Protein AF-0000000084936102 (afdb_homodimer)

Structure (mmCIF, N/CA/C/O backbone):
data_AF-0000000084936102-model_v1
#
loop_
_entity.id
_entity.type
_entity.pdbx_description
1 polymer 'DUF218 domain-containing protein'
#
loop_
_atom_site.group_PDB
_atom_site.id
_atom_site.type_symbol
_atom_site.label_atom_id
_atom_site.label_alt_id
_atom_site.label_comp_id
_atom_site.label_asym_id
_atom_site.label_entity_id
_atom_site.label_seq_id
_atom_site.pdbx_PDB_ins_code
_atom_site.Cartn_x
_atom_site.Cartn_y
_atom_site.Cartn_z
_atom_site.occupancy
_atom_site.B_iso_or_equiv
_atom_site.auth_seq_id
_atom_site.auth_comp_id
_atom_site.auth_asym_id
_atom_site.auth_atom_id
_atom_site.pdbx_PDB_model_num
ATOM 1 N N . MET A 1 1 ? -25.438 20.172 -8.711 1 45.41 1 MET A N 1
ATOM 2 C CA . MET A 1 1 ? -25.188 20.969 -7.516 1 45.41 1 MET A CA 1
ATOM 3 C C . MET A 1 1 ? -24.734 20.094 -6.355 1 45.41 1 MET A C 1
ATOM 5 O O . MET A 1 1 ? -23.75 20.406 -5.68 1 45.41 1 MET A O 1
ATOM 9 N N . GLY A 1 2 ? -25.312 18.75 -6.242 1 52.53 2 GLY A N 1
ATOM 10 C CA . GLY A 1 2 ? -25.109 17.828 -5.133 1 52.53 2 GLY A CA 1
ATOM 11 C C . GLY A 1 2 ? -23.812 17.062 -5.223 1 52.53 2 GLY A C 1
ATOM 12 O O . GLY A 1 2 ? -23.172 16.797 -4.199 1 52.53 2 GLY A O 1
ATOM 13 N N . PHE A 1 3 ? -23.406 16.969 -6.492 1 56.28 3 PHE A N 1
ATOM 14 C CA . PHE A 1 3 ? -22.203 16.188 -6.719 1 56.28 3 PHE A CA 1
ATOM 15 C C . PHE A 1 3 ? -20.969 16.953 -6.289 1 56.28 3 PHE A C 1
ATOM 17 O O . PHE A 1 3 ? -20.156 16.453 -5.508 1 56.28 3 PHE A O 1
ATOM 24 N N . TRP A 1 4 ? -20.859 18.25 -6.77 1 60.69 4 TRP A N 1
ATOM 25 C CA . TRP A 1 4 ? -19.703 19.094 -6.453 1 60.69 4 TRP A CA 1
ATOM 26 C C . TRP A 1 4 ? -19.672 19.438 -4.969 1 60.69 4 TRP A C 1
ATOM 28 O O . TRP A 1 4 ? -18.594 19.547 -4.371 1 60.69 4 TRP A O 1
ATOM 38 N N . LEU A 1 5 ? -20.844 19.578 -4.398 1 60.78 5 LEU A N 1
ATOM 39 C CA . LEU A 1 5 ? -20.906 19.812 -2.961 1 60.78 5 LEU A CA 1
ATOM 40 C C . LEU A 1 5 ? -20.391 18.609 -2.182 1 60.78 5 LEU A C 1
ATOM 42 O O . LEU A 1 5 ? -19.625 18.766 -1.224 1 60.78 5 LEU A O 1
ATOM 46 N N . LYS A 1 6 ? -20.859 17.578 -2.639 1 60.59 6 LYS A N 1
ATOM 47 C CA . LYS A 1 6 ? -20.375 16.359 -1.986 1 60.59 6 LYS A CA 1
ATOM 48 C C . LYS A 1 6 ? -18.859 16.234 -2.102 1 60.59 6 LYS A C 1
ATOM 50 O O . LYS A 1 6 ? -18.188 15.883 -1.13 1 60.59 6 LYS A O 1
ATOM 55 N N . LYS A 1 7 ? -18.375 16.672 -3.209 1 65.94 7 LYS A N 1
ATOM 56 C CA . LYS A 1 7 ? -16.922 16.578 -3.434 1 65.94 7 LYS A CA 1
ATOM 57 C C . LYS A 1 7 ? -16.172 17.609 -2.611 1 65.94 7 LYS A C 1
ATOM 59 O O . LYS A 1 7 ? -15.102 17.328 -2.076 1 65.94 7 LYS A O 1
ATOM 64 N N . ALA A 1 8 ? -16.781 18.75 -2.535 1 67.12 8 ALA A N 1
ATOM 65 C CA . ALA A 1 8 ? -16.172 19.812 -1.741 1 67.12 8 ALA A CA 1
ATOM 66 C C . ALA A 1 8 ? -16.172 19.469 -0.257 1 67.12 8 ALA A C 1
ATOM 68 O O . ALA A 1 8 ? -15.172 19.672 0.434 1 67.12 8 ALA A O 1
ATOM 69 N N . ILE A 1 9 ? -17.219 18.875 0.206 1 69.44 9 ILE A N 1
ATOM 70 C CA . ILE A 1 9 ? -17.328 18.469 1.604 1 69.44 9 ILE A CA 1
ATOM 71 C C . ILE A 1 9 ? -16.312 17.359 1.896 1 69.44 9 ILE A C 1
ATOM 73 O O . ILE A 1 9 ? -15.633 17.391 2.92 1 69.44 9 ILE A O 1
ATOM 77 N N . THR A 1 10 ? -16.203 16.516 0.96 1 72.19 10 THR A N 1
ATOM 78 C CA . THR A 1 10 ? -15.258 15.414 1.147 1 72.19 10 THR A CA 1
ATOM 79 C C . THR A 1 10 ? -13.828 15.945 1.194 1 72.19 10 THR A C 1
ATOM 81 O O . THR A 1 10 ? -13.031 15.523 2.037 1 72.19 10 THR A O 1
ATOM 84 N N . ALA A 1 11 ? -13.609 16.953 0.364 1 73 11 ALA A N 1
ATOM 85 C CA . ALA A 1 11 ? -12.258 17.516 0.305 1 73 11 ALA A CA 1
ATOM 86 C C . ALA A 1 11 ? -11.914 18.25 1.6 1 73 11 ALA A C 1
ATOM 88 O O . ALA A 1 11 ? -10.766 18.203 2.057 1 73 11 ALA A O 1
ATOM 89 N N . LEU A 1 12 ? -12.953 18.859 2.17 1 75.25 12 LEU A N 1
ATOM 90 C CA . LEU A 1 12 ? -12.719 19.641 3.383 1 75.25 12 LEU A CA 1
ATOM 91 C C . LEU A 1 12 ? -12.578 18.719 4.594 1 75.25 12 LEU A C 1
ATOM 93 O O . LEU A 1 12 ? -11.984 19.094 5.602 1 75.25 12 LEU A O 1
ATOM 97 N N . ILE A 1 13 ? -13.039 17.594 4.375 1 83.44 13 ILE A N 1
ATOM 98 C CA . ILE A 1 13 ? -13.016 16.672 5.508 1 83.44 13 ILE A CA 1
ATOM 99 C C . ILE A 1 13 ? -11.672 15.945 5.559 1 83.44 13 ILE A C 1
ATOM 101 O O . ILE A 1 13 ? -11.305 15.383 6.59 1 83.44 13 ILE A O 1
ATOM 105 N N . LEU A 1 14 ? -10.961 16.203 4.469 1 89.12 14 LEU A N 1
ATOM 106 C CA . LEU A 1 14 ? -9.617 15.625 4.496 1 89.12 14 LEU A CA 1
ATOM 107 C C . LEU A 1 14 ? -8.773 16.266 5.59 1 89.12 14 LEU A C 1
ATOM 109 O O . LEU A 1 14 ? -8.891 17.469 5.852 1 89.12 14 LEU A O 1
ATOM 113 N N . PRO A 1 15 ? -7.887 15.484 6.215 1 94.69 15 PRO A N 1
ATOM 114 C CA . PRO A 1 15 ? -7.164 15.969 7.398 1 94.69 15 PRO A CA 1
ATOM 115 C C . PRO A 1 15 ? -6.301 17.188 7.105 1 94.69 15 PRO A C 1
ATOM 117 O O . PRO A 1 15 ? -6.285 18.141 7.891 1 94.69 15 PRO A O 1
ATOM 120 N N . ILE A 1 16 ? -5.641 17.219 5.984 1 95.38 16 ILE A N 1
ATOM 121 C CA . ILE A 1 16 ? -4.676 18.281 5.715 1 95.38 16 ILE A CA 1
ATOM 122 C C . ILE A 1 16 ? -5.41 19.594 5.445 1 95.38 16 ILE A C 1
ATOM 124 O O . ILE A 1 16 ? -5.172 20.594 6.121 1 95.38 16 ILE A O 1
ATOM 128 N N . PRO A 1 17 ? -6.406 19.594 4.551 1 93.5 17 PRO A N 1
ATOM 129 C CA . PRO A 1 17 ? -7.141 20.844 4.336 1 93.5 17 PRO A CA 1
ATOM 130 C C . PRO A 1 17 ? -7.859 21.328 5.594 1 93.5 17 PRO A C 1
ATOM 132 O O . PRO A 1 17 ? -7.934 22.531 5.84 1 93.5 17 PRO A O 1
ATOM 135 N N . LEU A 1 18 ? -8.398 20.453 6.355 1 94.56 18 LEU A N 1
ATOM 136 C CA . LEU A 1 18 ? -9.086 20.859 7.574 1 94.56 18 LEU A CA 1
ATOM 137 C C . LEU A 1 18 ? -8.125 21.516 8.555 1 94.56 18 LEU A C 1
ATOM 139 O O . LEU A 1 18 ? -8.438 22.562 9.141 1 94.56 18 LEU A O 1
ATOM 143 N N . ALA A 1 19 ? -6.988 20.906 8.766 1 95.69 19 ALA A N 1
ATOM 144 C CA . ALA A 1 19 ? -5.988 21.484 9.656 1 95.69 19 ALA A CA 1
ATOM 145 C C . ALA A 1 19 ? -5.543 22.859 9.164 1 95.69 19 ALA A C 1
ATOM 147 O O . ALA A 1 19 ? -5.41 23.797 9.953 1 95.69 19 ALA A O 1
ATOM 148 N N . CYS A 1 20 ? -5.316 23.016 7.895 1 93.81 20 CYS A N 1
ATOM 149 C CA . CYS A 1 20 ? -4.891 24.281 7.309 1 93.81 20 CYS A CA 1
ATOM 150 C C . CYS A 1 20 ? -5.98 25.328 7.438 1 93.81 20 CYS A C 1
ATOM 152 O O . CYS A 1 20 ? -5.691 26.5 7.676 1 93.81 20 CYS A O 1
ATOM 154 N N . ALA A 1 21 ? -7.227 24.922 7.258 1 93.5 21 ALA A N 1
ATOM 155 C CA . ALA A 1 21 ? -8.352 25.828 7.414 1 93.5 21 ALA A CA 1
ATOM 156 C C . ALA A 1 21 ? -8.43 26.375 8.844 1 93.5 21 ALA A C 1
ATOM 158 O O . ALA A 1 21 ? -8.734 27.547 9.055 1 93.5 21 ALA A O 1
ATOM 159 N N . LEU A 1 22 ? -8.172 25.531 9.812 1 94.31 22 LEU A N 1
ATOM 160 C CA . LEU A 1 22 ? -8.164 25.953 11.203 1 94.31 22 LEU A CA 1
ATOM 161 C C . LEU A 1 22 ? -7.09 27.016 11.445 1 94.31 22 LEU A C 1
ATOM 163 O O . LEU A 1 22 ? -7.34 28.016 12.102 1 94.31 22 LEU A O 1
ATOM 167 N N . ILE A 1 23 ? -5.949 26.781 10.914 1 93.94 23 ILE A N 1
ATOM 168 C CA . ILE A 1 23 ? -4.84 27.719 11.078 1 93.94 23 ILE A CA 1
ATOM 169 C C . ILE A 1 23 ? -5.18 29.047 10.406 1 93.94 23 ILE A C 1
ATOM 171 O O . ILE A 1 23 ? -4.969 30.109 10.992 1 93.94 23 ILE A O 1
ATOM 175 N N . LEU A 1 24 ? -5.746 28.953 9.242 1 93 24 LEU A N 1
ATOM 176 C CA . LEU A 1 24 ? -6.117 30.172 8.523 1 93 24 LEU A CA 1
ATOM 177 C C . LEU A 1 24 ? -7.195 30.938 9.273 1 93 24 LEU A C 1
ATOM 179 O O . LEU A 1 24 ? -7.148 32.156 9.344 1 93 24 LEU A O 1
ATOM 183 N N . ALA A 1 25 ? -8.125 30.219 9.758 1 94.94 25 ALA A N 1
ATOM 184 C CA . ALA A 1 25 ? -9.172 30.859 10.555 1 94.94 25 ALA A CA 1
ATOM 185 C C . ALA A 1 25 ? -8.578 31.562 11.773 1 94.94 25 ALA A C 1
ATOM 187 O O . ALA A 1 25 ? -9 32.656 12.125 1 94.94 25 ALA A O 1
ATOM 188 N N . GLY A 1 26 ? -7.641 30.875 12.398 1 94 26 GLY A N 1
ATOM 189 C CA . GLY A 1 26 ? -6.957 31.5 13.523 1 94 26 GLY A CA 1
ATOM 190 C C . GLY A 1 26 ? -6.227 32.781 13.141 1 94 26 GLY A C 1
ATOM 191 O O . GLY A 1 26 ? -6.285 33.781 13.867 1 94 26 GLY A O 1
ATOM 192 N N . LEU A 1 27 ? -5.648 32.781 12.031 1 92.19 27 LEU A N 1
ATOM 193 C CA . LEU A 1 27 ? -4.93 33.969 11.547 1 92.19 27 LEU A CA 1
ATOM 194 C C . LEU A 1 27 ? -5.891 35.094 11.258 1 92.19 27 LEU A C 1
ATOM 196 O O . LEU A 1 27 ? -5.59 36.25 11.562 1 92.19 27 LEU A O 1
ATOM 200 N N . LEU A 1 28 ? -7 34.75 10.711 1 93.56 28 LEU A N 1
ATOM 201 C CA . LEU A 1 28 ? -7.973 35.781 10.336 1 93.56 28 LEU A CA 1
ATOM 202 C C . LEU A 1 28 ? -8.617 36.406 11.57 1 93.56 28 LEU A C 1
ATOM 204 O O . LEU A 1 28 ? -9 37.562 11.562 1 93.56 28 LEU A O 1
ATOM 208 N N . LEU A 1 29 ? -8.648 35.656 12.617 1 93.75 29 LEU A N 1
ATOM 209 C CA . LEU A 1 29 ? -9.344 36.125 13.812 1 93.75 29 LEU A CA 1
ATOM 210 C C . LEU A 1 29 ? -8.352 36.719 14.82 1 93.75 29 LEU A C 1
ATOM 212 O O . LEU A 1 29 ? -8.742 37.094 15.914 1 93.75 29 LEU A O 1
ATOM 216 N N . ARG A 1 30 ? -7.137 36.75 14.469 1 90 30 ARG A N 1
ATOM 217 C CA . ARG A 1 30 ? -6.078 37.094 15.422 1 90 30 ARG A CA 1
ATOM 218 C C . ARG A 1 30 ? -6.328 38.438 16.062 1 90 30 ARG A C 1
ATOM 220 O O . ARG A 1 30 ? -5.996 38.656 17.234 1 90 30 ARG A O 1
ATOM 227 N N . ARG A 1 31 ? -6.988 39.438 15.352 1 89.5 31 ARG A N 1
ATOM 228 C CA . ARG A 1 31 ? -7.203 40.781 15.867 1 89.5 31 ARG A CA 1
ATOM 229 C C . ARG A 1 31 ? -8.539 40.875 16.594 1 89.5 31 ARG A C 1
ATOM 231 O O . ARG A 1 31 ? -8.648 41.562 17.609 1 89.5 31 ARG A O 1
ATOM 238 N N . ARG A 1 32 ? -9.531 40.188 16.203 1 95.12 32 ARG A N 1
ATOM 239 C CA . ARG A 1 32 ? -10.891 40.312 16.719 1 95.12 32 ARG A CA 1
ATOM 240 C C . ARG A 1 32 ? -11.102 39.438 17.953 1 95.12 32 ARG A C 1
ATOM 242 O O . ARG A 1 32 ? -11.805 39.844 18.891 1 95.12 32 ARG A O 1
ATOM 249 N N . ALA A 1 33 ? -10.445 38.312 17.953 1 94.56 33 ALA A N 1
ATOM 250 C CA . ALA A 1 33 ? -10.641 37.344 19.031 1 94.56 33 ALA A CA 1
ATOM 251 C C . ALA A 1 33 ? -9.352 36.594 19.312 1 94.56 33 ALA A C 1
ATOM 253 O O . ALA A 1 33 ? -9.227 35.406 18.984 1 94.56 33 ALA A O 1
ATOM 254 N N . PRO A 1 34 ? -8.492 37.219 20.062 1 91.12 34 PRO A N 1
ATOM 255 C CA . PRO A 1 34 ? -7.133 36.688 20.219 1 91.12 34 PRO A CA 1
ATOM 256 C C . PRO A 1 34 ? -7.094 35.344 20.906 1 91.12 34 PRO A C 1
ATOM 258 O O . PRO A 1 34 ? -6.266 34.469 20.578 1 91.12 34 PRO A O 1
ATOM 261 N N . LYS A 1 35 ? -7.938 35.094 21.828 1 94.56 35 LYS A N 1
ATOM 262 C CA . LYS A 1 35 ? -7.941 33.812 22.5 1 94.56 35 LYS A CA 1
ATOM 263 C C . LYS A 1 35 ? -8.422 32.688 21.578 1 94.56 35 LYS A C 1
ATOM 265 O O . LYS A 1 35 ? -7.82 31.625 21.547 1 94.56 35 LYS A O 1
ATOM 270 N N . LEU A 1 36 ? -9.453 32.969 20.859 1 93.81 36 LEU A N 1
ATOM 271 C CA . LEU A 1 36 ? -9.953 31.984 19.891 1 93.81 36 LEU A CA 1
ATOM 272 C C . LEU A 1 36 ? -8.945 31.766 18.766 1 93.81 36 LEU A C 1
ATOM 274 O O . LEU A 1 36 ? -8.773 30.641 18.297 1 93.81 36 LEU A O 1
ATOM 278 N N . ALA A 1 37 ? -8.344 32.781 18.391 1 93.38 37 ALA A N 1
ATOM 279 C CA . ALA A 1 37 ? -7.332 32.719 17.344 1 93.38 37 ALA A CA 1
ATOM 280 C C . ALA A 1 37 ? -6.207 31.75 17.719 1 93.38 37 ALA A C 1
ATOM 282 O O . ALA A 1 37 ? -5.812 30.891 16.922 1 93.38 37 ALA A O 1
ATOM 283 N N . LEU A 1 38 ? -5.746 31.922 18.875 1 92.69 38 LEU A N 1
ATOM 284 C CA . LEU A 1 38 ? -4.668 31.062 19.359 1 92.69 38 LEU A CA 1
ATOM 285 C C . LEU A 1 38 ? -5.129 29.609 19.438 1 92.69 38 LEU A C 1
ATOM 287 O O . LEU A 1 38 ? -4.379 28.703 19.078 1 92.69 38 LEU A O 1
ATOM 291 N N . THR A 1 39 ? -6.309 29.453 19.891 1 94.44 39 THR A N 1
ATOM 292 C CA . THR A 1 39 ? -6.859 28.094 19.984 1 94.44 39 THR A CA 1
ATOM 293 C C . THR A 1 39 ? -6.926 27.438 18.609 1 94.44 39 THR A C 1
ATOM 295 O O . THR A 1 39 ? -6.543 26.281 18.453 1 94.44 39 THR A O 1
ATOM 298 N N . LEU A 1 40 ? -7.336 28.141 17.688 1 95.06 40 LEU A N 1
ATOM 299 C CA . LEU A 1 40 ? -7.449 27.625 16.328 1 95.06 40 LEU A CA 1
ATOM 300 C C . LEU A 1 40 ? -6.074 27.375 15.719 1 95.06 40 LEU A C 1
ATOM 302 O O . LEU A 1 40 ? -5.855 26.359 15.055 1 95.06 40 LEU A O 1
ATOM 306 N N . LEU A 1 41 ? -5.168 28.25 15.969 1 93.88 41 LEU A N 1
ATOM 307 C CA . LEU A 1 41 ? -3.809 28.141 15.445 1 93.88 41 LEU A CA 1
ATOM 308 C C . LEU A 1 41 ? -3.121 26.891 16 1 93.88 41 LEU A C 1
ATOM 310 O O . LEU A 1 41 ? -2.314 26.266 15.312 1 93.88 41 LEU A O 1
ATOM 314 N N . LEU A 1 42 ? -3.477 26.547 17.188 1 95.56 42 LEU A N 1
ATOM 315 C CA . LEU A 1 42 ? -2.865 25.375 17.812 1 95.56 42 LEU A CA 1
ATOM 316 C C . LEU A 1 42 ? -3.648 24.109 17.5 1 95.56 42 LEU A C 1
ATOM 318 O O . LEU A 1 42 ? -3.084 23.016 17.469 1 95.56 42 LEU A O 1
ATOM 322 N N . ALA A 1 43 ? -4.926 24.281 17.188 1 96.19 43 ALA A N 1
ATOM 323 C CA . ALA A 1 43 ? -5.789 23.125 16.922 1 96.19 43 ALA A CA 1
ATOM 324 C C . ALA A 1 43 ? -5.359 22.406 15.648 1 96.19 43 ALA A C 1
ATOM 326 O O . ALA A 1 43 ? -5.418 21.172 15.586 1 96.19 43 ALA A O 1
ATOM 327 N N . GLY A 1 44 ? -4.973 23.125 14.625 1 95 44 GLY A N 1
ATOM 328 C CA . GLY A 1 44 ? -4.531 22.516 13.383 1 95 44 GLY A CA 1
ATOM 329 C C . GLY A 1 44 ? -3.359 21.578 13.555 1 95 44 GLY A C 1
ATOM 330 O O . GLY A 1 44 ? -3.475 20.375 13.273 1 95 44 GLY A O 1
ATOM 331 N N . PRO A 1 45 ? -2.275 22.094 14.141 1 95.56 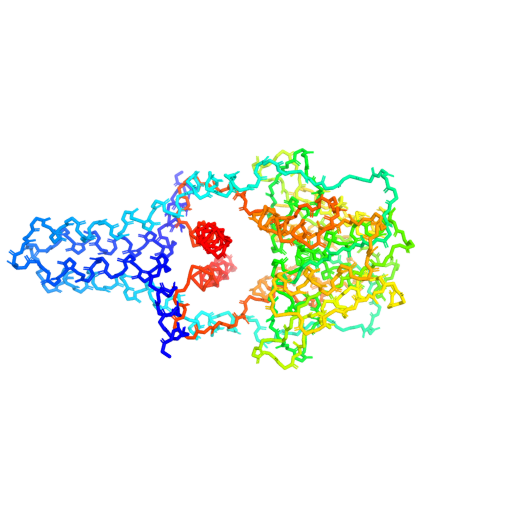45 PRO A N 1
ATOM 332 C CA . PRO A 1 45 ? -1.103 21.25 14.383 1 95.56 45 PRO A CA 1
ATOM 333 C C . PRO A 1 45 ? -1.394 20.094 15.328 1 95.56 45 PRO A C 1
ATOM 335 O O . PRO A 1 45 ? -0.923 18.984 15.109 1 95.56 45 PRO A O 1
ATOM 338 N N . VAL A 1 46 ? -2.125 20.359 16.328 1 96.69 46 VAL A N 1
ATOM 339 C CA . VAL A 1 46 ? -2.434 19.312 17.297 1 96.69 46 VAL A CA 1
ATOM 340 C C . VAL A 1 46 ? -3.266 18.219 16.641 1 96.69 46 VAL A C 1
ATOM 342 O O . VAL A 1 46 ? -3.049 17.031 16.891 1 96.69 46 VAL A O 1
ATOM 345 N N . TYR A 1 47 ? -4.211 18.656 15.797 1 96.88 47 TYR A N 1
ATOM 346 C CA . TYR A 1 47 ? -5.059 17.734 15.047 1 96.88 47 TYR A CA 1
ATOM 347 C C . TYR A 1 47 ? -4.219 16.844 14.141 1 96.88 47 TYR A C 1
ATOM 349 O O . TYR A 1 47 ? -4.383 15.625 14.133 1 96.88 47 TYR A O 1
ATOM 357 N N . LEU A 1 48 ? -3.258 17.375 13.438 1 96.75 48 LEU A N 1
ATOM 358 C CA . LEU A 1 48 ? -2.396 16.625 12.523 1 96.75 48 LEU A CA 1
ATOM 359 C C . LEU A 1 48 ? -1.479 15.68 13.297 1 96.75 48 LEU A C 1
ATOM 361 O O . LEU A 1 48 ? -1.294 14.531 12.898 1 96.75 48 LEU A O 1
ATOM 365 N N . LEU A 1 49 ? -0.938 16.188 14.383 1 96.44 49 LEU A N 1
ATOM 366 C CA . LEU A 1 49 ? -0.04 15.367 15.195 1 96.44 49 LEU A CA 1
ATOM 367 C C . LEU A 1 49 ? -0.788 14.195 15.812 1 96.44 49 LEU A C 1
ATOM 369 O O . LEU A 1 49 ? -0.266 13.078 15.867 1 96.44 49 LEU A O 1
ATOM 373 N N . ALA A 1 50 ? -2.014 14.453 16.234 1 97.25 50 ALA A N 1
ATOM 374 C CA . ALA A 1 50 ? -2.814 13.383 16.828 1 97.25 50 ALA A CA 1
ATOM 375 C C . ALA A 1 50 ? -3.115 12.289 15.805 1 97.25 50 ALA A C 1
ATOM 377 O O . ALA A 1 50 ? -2.957 11.102 16.094 1 97.25 50 ALA A O 1
ATOM 378 N N . LEU A 1 51 ? -3.457 12.656 14.609 1 97.75 51 LEU A N 1
ATOM 379 C CA . LEU A 1 51 ? -3.844 11.695 13.578 1 97.75 51 LEU A CA 1
ATOM 380 C C . LEU A 1 51 ? -2.617 11.016 12.984 1 97.75 51 LEU A C 1
ATOM 382 O O . LEU A 1 51 ? -2.734 9.969 12.344 1 97.75 51 LEU A O 1
ATOM 386 N N . SER A 1 52 ? -1.479 11.625 13.172 1 97.19 52 SER A N 1
ATOM 387 C CA . SER A 1 52 ? -0.254 11.023 12.656 1 97.19 52 SER A CA 1
ATOM 388 C C . SER A 1 52 ? 0.499 10.273 13.742 1 97.19 52 SER A C 1
ATOM 390 O O . SER A 1 52 ? 1.554 9.688 13.484 1 97.19 52 SER A O 1
ATOM 392 N N . PHE A 1 53 ? -0.064 10.344 14.953 1 96.88 53 PHE A N 1
ATOM 393 C CA . PHE A 1 53 ? 0.505 9.617 16.094 1 96.88 53 PHE A CA 1
ATOM 394 C C . PHE A 1 53 ? 0.214 8.125 15.977 1 96.88 53 PHE A C 1
ATOM 396 O O . PHE A 1 53 ? -0.948 7.719 15.93 1 96.88 53 PHE A O 1
ATOM 403 N N . SER A 1 54 ? 1.271 7.293 15.93 1 96.19 54 SER A N 1
ATOM 404 C CA . SER A 1 54 ? 1.149 5.875 15.602 1 96.19 54 SER A CA 1
ATOM 405 C C . SER A 1 54 ? 0.16 5.172 16.516 1 96.19 54 SER A C 1
ATOM 407 O O . SER A 1 54 ? -0.698 4.418 16.062 1 96.19 54 SER A O 1
ATOM 409 N N . PRO A 1 55 ? 0.185 5.367 17.859 1 97.06 55 PRO A N 1
ATOM 410 C CA . PRO A 1 55 ? -0.782 4.68 18.719 1 97.06 55 PRO A CA 1
ATOM 411 C C . PRO A 1 55 ? -2.229 5.051 18.391 1 97.06 55 PRO A C 1
ATOM 413 O O . PRO A 1 55 ? -3.113 4.195 18.438 1 97.06 55 PRO A O 1
ATOM 416 N N . ILE A 1 56 ? -2.438 6.266 18 1 98 56 ILE A N 1
ATOM 417 C CA . ILE A 1 56 ? -3.795 6.703 17.688 1 98 56 ILE A CA 1
ATOM 418 C C . ILE A 1 56 ? -4.227 6.121 16.344 1 98 56 ILE A C 1
A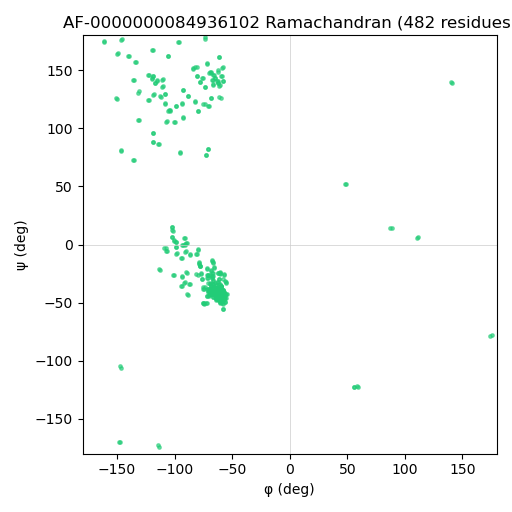TOM 420 O O . ILE A 1 56 ? -5.309 5.543 16.234 1 98 56 ILE A O 1
ATOM 424 N N . SER A 1 57 ? -3.381 6.312 15.336 1 98 57 SER A N 1
ATOM 425 C CA . SER A 1 57 ? -3.723 5.801 14.016 1 98 57 SER A CA 1
ATOM 426 C C . SER A 1 57 ? -3.945 4.293 14.047 1 98 57 SER A C 1
ATOM 428 O O . SER A 1 57 ? -4.863 3.781 13.398 1 98 57 SER A O 1
ATOM 430 N N . THR A 1 58 ? -3.135 3.551 14.812 1 97.38 58 THR A N 1
ATOM 431 C CA . THR A 1 58 ? -3.27 2.105 14.938 1 97.38 58 THR A CA 1
ATOM 432 C C . THR A 1 58 ? -4.562 1.743 15.664 1 97.38 58 THR A C 1
ATOM 434 O O . THR A 1 58 ? -5.262 0.805 15.266 1 97.38 58 THR A O 1
ATOM 437 N N . ALA A 1 59 ? -4.867 2.455 16.672 1 98.06 59 ALA A N 1
ATOM 438 C CA . ALA A 1 59 ? -6.109 2.219 17.406 1 98.06 59 ALA A CA 1
ATOM 439 C C . ALA A 1 59 ? -7.324 2.479 16.516 1 98.06 59 ALA A C 1
ATOM 441 O O . ALA A 1 59 ? -8.297 1.723 16.562 1 98.06 59 ALA A O 1
ATOM 442 N N . LEU A 1 60 ? -7.266 3.537 15.789 1 98.25 60 LEU A N 1
ATOM 443 C CA . LEU A 1 60 ? -8.344 3.838 14.852 1 98.25 60 LEU A CA 1
ATOM 444 C C . LEU A 1 60 ? -8.523 2.701 13.852 1 98.25 60 LEU A C 1
ATOM 446 O O . LEU A 1 60 ? -9.641 2.23 13.641 1 98.25 60 LEU A O 1
ATOM 450 N N . ALA A 1 61 ? -7.484 2.246 13.258 1 98.31 61 ALA A N 1
ATOM 451 C CA . ALA A 1 61 ? -7.551 1.161 12.289 1 98.31 61 ALA A CA 1
ATOM 452 C C . ALA A 1 61 ? -8.086 -0.117 12.922 1 98.31 61 ALA A C 1
ATOM 454 O O . ALA A 1 61 ? -8.938 -0.799 12.344 1 98.31 61 ALA A O 1
ATOM 455 N N . ASN A 1 62 ? -7.664 -0.386 14.125 1 97.69 62 ASN A N 1
ATOM 456 C CA . ASN A 1 62 ? -8.07 -1.601 14.82 1 97.69 62 ASN A CA 1
ATOM 457 C C . ASN A 1 62 ? -9.555 -1.574 15.164 1 97.69 62 ASN A C 1
ATOM 459 O O . ASN A 1 62 ? -10.188 -2.625 15.289 1 97.69 62 ASN A O 1
ATOM 463 N N . SER A 1 63 ? -10.07 -0.403 15.32 1 98.31 63 SER A N 1
ATOM 464 C CA . SER A 1 63 ? -11.492 -0.296 15.602 1 98.31 63 SER A CA 1
ATOM 465 C C . SER A 1 63 ? -12.328 -0.887 14.477 1 98.31 63 SER A C 1
ATOM 467 O O . SER A 1 63 ? -13.469 -1.309 14.695 1 98.31 63 SER A O 1
ATOM 469 N N . LEU A 1 64 ? -11.797 -0.953 13.297 1 98 64 LEU A N 1
ATOM 470 C CA . LEU A 1 64 ? -12.5 -1.511 12.148 1 98 64 LEU A CA 1
ATOM 471 C C . LEU A 1 64 ? -12.031 -2.936 11.859 1 98 64 LEU A C 1
ATOM 473 O O . LEU A 1 64 ? -12.797 -3.748 11.328 1 98 64 LEU A O 1
ATOM 477 N N . GLU A 1 65 ? -10.789 -3.258 12.258 1 97.56 65 GLU A N 1
ATOM 478 C CA . GLU A 1 65 ? -10.164 -4.43 11.648 1 97.56 65 GLU A CA 1
ATOM 479 C C . GLU A 1 65 ? -9.961 -5.539 12.68 1 97.56 65 GLU A C 1
ATOM 481 O O . GLU A 1 65 ? -9.781 -6.703 12.312 1 97.56 65 GLU A O 1
ATOM 486 N N . SER A 1 66 ? -9.938 -5.242 13.961 1 95.38 66 SER A N 1
ATOM 487 C CA . SER A 1 66 ? -9.453 -6.164 14.984 1 95.38 66 SER A CA 1
ATOM 488 C C . SER A 1 66 ? -10.359 -7.387 15.094 1 95.38 66 SER A C 1
ATOM 490 O O . SER A 1 66 ? -9.938 -8.438 15.594 1 95.38 66 SER A O 1
ATOM 492 N N . HIS A 1 67 ? -11.531 -7.297 14.633 1 94.62 67 HIS A N 1
ATOM 493 C CA . HIS A 1 67 ? -12.469 -8.414 14.781 1 94.62 67 HIS A CA 1
ATOM 494 C C . HIS A 1 67 ? -12.375 -9.359 13.586 1 94.62 67 HIS A C 1
ATOM 496 O O . HIS A 1 67 ? -13.086 -10.367 13.539 1 94.62 67 HIS A O 1
ATOM 502 N N . TYR A 1 68 ? -11.516 -9.109 12.656 1 96.44 68 TYR A N 1
ATOM 503 C CA . TYR A 1 68 ? -11.336 -9.969 11.492 1 96.44 68 TYR A CA 1
ATOM 504 C C . TYR A 1 68 ? -9.984 -10.68 11.547 1 96.44 68 TYR A C 1
ATOM 506 O O . TYR A 1 68 ? -8.992 -10.109 11.992 1 96.44 68 TYR A O 1
ATOM 514 N N . THR A 1 69 ? -10.008 -11.859 11.148 1 93.62 69 THR A N 1
ATOM 515 C CA . THR A 1 69 ? -8.812 -12.664 10.898 1 93.62 69 THR A CA 1
ATOM 516 C C . THR A 1 69 ? -8.75 -13.086 9.43 1 93.62 69 THR A C 1
ATOM 518 O O . THR A 1 69 ? -9.695 -12.867 8.672 1 93.62 69 THR A O 1
ATOM 521 N N . SER A 1 70 ? -7.566 -13.594 9.07 1 94.19 70 SER A N 1
ATOM 522 C CA . SER A 1 70 ? -7.453 -14.094 7.707 1 94.19 70 SER A CA 1
ATOM 523 C C . SER A 1 70 ? -8.297 -15.352 7.508 1 94.19 70 SER A C 1
ATOM 525 O O . SER A 1 70 ? -8.461 -16.141 8.43 1 94.19 70 SER A O 1
ATOM 527 N N . TRP A 1 71 ? -8.773 -15.477 6.312 1 96.44 71 TRP A N 1
ATOM 528 C CA . TRP A 1 71 ? -9.523 -16.656 5.902 1 96.44 71 TRP A CA 1
ATOM 529 C C . TRP A 1 71 ? -8.664 -17.922 6.004 1 96.44 71 TRP A C 1
ATOM 531 O O . TRP A 1 71 ? -7.477 -17.891 5.656 1 96.44 71 TRP A O 1
ATOM 541 N N . GLN A 1 72 ? -9.242 -18.984 6.523 1 94.5 72 GLN A N 1
ATOM 542 C CA . GLN A 1 72 ? -8.562 -20.266 6.598 1 94.5 72 GLN A CA 1
ATOM 543 C C . GLN A 1 72 ? -9.266 -21.312 5.73 1 94.5 72 GLN A C 1
ATOM 545 O O . GLN A 1 72 ? -10.5 -21.328 5.648 1 94.5 72 GLN A O 1
ATOM 550 N N . PRO A 1 73 ? -8.406 -22.141 5.086 1 92.44 73 PRO A N 1
ATOM 551 C CA . PRO A 1 73 ? -9.016 -23.203 4.277 1 92.44 73 PRO A CA 1
ATOM 552 C C . PRO A 1 73 ? -9.852 -24.172 5.109 1 92.44 73 PRO A C 1
ATOM 554 O O . PRO A 1 73 ? -9.531 -24.438 6.273 1 92.44 73 PRO A O 1
ATOM 557 N N . GLY A 1 74 ? -10.891 -24.75 4.512 1 88.62 74 GLY A N 1
ATOM 558 C CA . GLY A 1 74 ? -11.773 -25.688 5.172 1 88.62 74 GLY A CA 1
ATOM 559 C C . GLY A 1 74 ? -12.961 -26.094 4.316 1 88.62 74 GLY A C 1
ATOM 560 O O . GLY A 1 74 ? -12.852 -26.984 3.475 1 88.62 74 GLY A O 1
ATOM 561 N N . ALA A 1 75 ? -13.93 -25.219 4.266 1 87.31 75 ALA A N 1
ATOM 562 C CA . ALA A 1 75 ? -15.148 -25.5 3.51 1 87.31 75 ALA A CA 1
ATOM 563 C C . ALA A 1 75 ? -14.945 -25.234 2.023 1 87.31 75 ALA A C 1
ATOM 565 O O . ALA A 1 75 ? -14.102 -24.422 1.646 1 87.31 75 ALA A O 1
ATOM 566 N N . GLU A 1 76 ? -15.727 -25.953 1.268 1 93.06 76 GLU A N 1
ATOM 567 C CA . GLU A 1 76 ? -15.672 -25.75 -0.176 1 93.06 76 GLU A CA 1
ATOM 568 C C . GLU A 1 76 ? -16.109 -24.344 -0.546 1 93.06 76 GLU A C 1
ATOM 570 O O . GLU A 1 76 ? -17.031 -23.797 0.049 1 93.06 76 GLU A O 1
ATOM 575 N N . VAL A 1 77 ? -15.414 -23.781 -1.508 1 97.88 77 VAL A N 1
ATOM 576 C CA . VAL A 1 77 ? -15.711 -22.453 -2.033 1 97.88 77 VAL A CA 1
ATOM 577 C C . VAL A 1 77 ? -15.961 -22.531 -3.537 1 97.88 77 VAL A C 1
ATOM 579 O O . VAL A 1 77 ? -15.148 -23.094 -4.277 1 97.88 77 VAL A O 1
ATOM 582 N N . ALA A 1 78 ? -17.094 -22.062 -3.932 1 98.56 78 ALA A N 1
ATOM 583 C CA . ALA A 1 78 ? -17.438 -22.078 -5.352 1 98.56 78 ALA A CA 1
ATOM 584 C C . ALA A 1 78 ? -17.047 -20.75 -6.016 1 98.56 78 ALA A C 1
ATOM 586 O O . ALA A 1 78 ? -16.672 -20.734 -7.188 1 98.56 78 ALA A O 1
ATOM 587 N N . TYR A 1 79 ? -17.188 -19.656 -5.262 1 98.81 79 TYR A N 1
ATOM 588 C CA . TYR A 1 79 ? -16.891 -18.328 -5.777 1 98.81 79 TYR A CA 1
ATOM 589 C C . TYR A 1 79 ? -16.016 -17.547 -4.812 1 98.81 79 TYR A C 1
ATOM 591 O O . TYR A 1 79 ? -16.25 -17.562 -3.6 1 98.81 79 TYR A O 1
ATOM 599 N N . VAL A 1 80 ? -14.977 -16.984 -5.32 1 98.88 80 VAL A N 1
ATOM 600 C CA . VAL A 1 80 ? -14.141 -16.031 -4.594 1 98.88 80 VAL A CA 1
ATOM 601 C C . VAL A 1 80 ? -14.383 -14.617 -5.125 1 98.88 80 VAL A C 1
ATOM 603 O O . VAL A 1 80 ? -13.93 -14.273 -6.219 1 98.88 80 VAL A O 1
ATOM 606 N N . LEU A 1 81 ? -15.086 -13.812 -4.359 1 98.88 81 LEU A N 1
ATOM 607 C CA . LEU A 1 81 ? -15.477 -12.469 -4.754 1 98.88 81 LEU A CA 1
ATOM 608 C C . LEU A 1 81 ? -14.445 -11.445 -4.281 1 98.88 81 LEU A C 1
ATOM 610 O O . LEU A 1 81 ? -14.336 -11.172 -3.082 1 98.88 81 LEU A O 1
ATOM 614 N N . VAL A 1 82 ? -13.711 -10.875 -5.195 1 98.88 82 VAL A N 1
ATOM 615 C CA . VAL A 1 82 ? -12.688 -9.891 -4.855 1 98.88 82 VAL A CA 1
ATOM 616 C C . VAL A 1 82 ? -13.18 -8.492 -5.227 1 98.88 82 VAL A C 1
ATOM 618 O O . VAL A 1 82 ? -13.367 -8.188 -6.406 1 98.88 82 VAL A O 1
ATOM 621 N N . LEU A 1 83 ? -13.359 -7.695 -4.219 1 98.19 83 LEU A N 1
ATOM 622 C CA . LEU A 1 83 ? -13.812 -6.332 -4.473 1 98.19 83 LEU A CA 1
ATOM 623 C C . LEU A 1 83 ? -12.68 -5.469 -5.008 1 98.19 83 LEU A C 1
ATOM 625 O O . LEU A 1 83 ? -11.531 -5.613 -4.582 1 98.19 83 LEU A O 1
ATOM 629 N N . GLY A 1 84 ? -13.031 -4.59 -5.906 1 94.56 84 GLY A N 1
ATOM 630 C CA . GLY A 1 84 ? -12.047 -3.691 -6.5 1 94.56 84 GLY A CA 1
ATOM 631 C C . GLY A 1 84 ? -11.602 -2.588 -5.562 1 94.56 84 GLY A C 1
ATOM 632 O O . GLY A 1 84 ? -12.039 -2.529 -4.41 1 94.56 84 GLY A O 1
ATOM 633 N N . SER A 1 85 ? -10.734 -1.8 -5.996 1 93.94 85 SER A N 1
ATOM 634 C CA . SER A 1 85 ? -10.25 -0.589 -5.34 1 93.94 85 SER A CA 1
ATOM 635 C C . SER A 1 85 ? -9.875 0.478 -6.363 1 93.94 85 SER A C 1
ATOM 637 O O . SER A 1 85 ? -10.734 0.973 -7.098 1 93.94 85 SER A O 1
ATOM 639 N N . SER A 1 86 ? -8.586 0.719 -6.621 1 93.62 86 SER A N 1
ATOM 640 C CA . SER A 1 86 ? -8.148 1.691 -7.617 1 93.62 86 SER A CA 1
ATOM 641 C C . SER A 1 86 ? -6.938 1.185 -8.391 1 93.62 86 SER A C 1
ATOM 643 O O . SER A 1 86 ? -6.32 0.191 -8.008 1 93.62 86 SER A O 1
ATOM 645 N N . HIS A 1 87 ? -6.73 1.793 -9.484 1 96 87 HIS A N 1
ATOM 646 C CA . HIS A 1 87 ? -5.57 1.519 -10.328 1 96 87 HIS A CA 1
ATOM 647 C C . HIS A 1 87 ? -5.145 2.762 -11.102 1 96 87 HIS A C 1
ATOM 649 O O . HIS A 1 87 ? -5.84 3.779 -11.078 1 96 87 HIS A O 1
ATOM 655 N N . SER A 1 88 ? -3.969 2.693 -11.609 1 94.88 88 SER A N 1
ATOM 656 C CA . SER A 1 88 ? -3.453 3.703 -12.531 1 94.88 88 SER A CA 1
ATOM 657 C C . SER A 1 88 ? -2.848 3.059 -13.773 1 94.88 88 SER A C 1
ATOM 659 O O . SER A 1 88 ? -1.72 2.562 -13.734 1 94.88 88 SER A O 1
ATOM 661 N N . SER A 1 89 ? -3.562 3.188 -14.867 1 94.88 89 SER A N 1
ATOM 662 C CA . SER A 1 89 ? -3.119 2.535 -16.094 1 94.88 89 SER A CA 1
ATOM 663 C C . SER A 1 89 ? -1.817 3.146 -16.609 1 94.88 89 SER A C 1
ATOM 665 O O . SER A 1 89 ? -1.63 4.363 -16.547 1 94.88 89 SER A O 1
ATOM 667 N N . HIS A 1 90 ? -0.945 2.299 -17.031 1 94.38 90 HIS A N 1
ATOM 668 C CA . HIS A 1 90 ? 0.34 2.674 -17.609 1 94.38 90 HIS A CA 1
ATOM 669 C C . HIS A 1 90 ? 0.807 1.643 -18.641 1 94.38 90 HIS A C 1
ATOM 671 O O . HIS A 1 90 ? 0.942 0.46 -18.312 1 94.38 90 HIS A O 1
ATOM 677 N N . PRO A 1 91 ? 1.112 2.057 -19.859 1 91.81 91 PRO A N 1
ATOM 678 C CA . PRO A 1 91 ? 1.374 1.105 -20.938 1 91.81 91 PRO A CA 1
ATOM 679 C C . PRO A 1 91 ? 2.648 0.294 -20.719 1 91.81 91 PRO A C 1
ATOM 681 O O . PRO A 1 91 ? 2.77 -0.822 -21.219 1 91.81 91 PRO A O 1
ATOM 684 N N . ASP A 1 92 ? 3.59 0.785 -19.969 1 93.94 92 ASP A N 1
ATOM 685 C CA . ASP A 1 92 ? 4.887 0.126 -19.844 1 93.94 92 ASP A CA 1
ATOM 686 C C . ASP A 1 92 ? 4.988 -0.639 -18.531 1 93.94 92 ASP A C 1
ATOM 688 O O . ASP A 1 92 ? 6.078 -1.062 -18.141 1 93.94 92 ASP A O 1
ATOM 692 N N . ARG A 1 93 ? 3.848 -0.856 -17.875 1 96.44 93 ARG A N 1
ATOM 693 C CA . ARG A 1 93 ? 3.877 -1.524 -16.578 1 96.44 93 ARG A CA 1
ATOM 694 C C . ARG A 1 93 ? 3.068 -2.816 -16.609 1 96.44 93 ARG A C 1
ATOM 696 O O . ARG A 1 93 ? 2.039 -2.895 -17.281 1 96.44 93 ARG A O 1
ATOM 703 N N . ALA A 1 94 ? 3.547 -3.809 -15.914 1 97.31 94 ALA A N 1
ATOM 704 C CA . ALA A 1 94 ? 2.771 -5.031 -15.719 1 97.31 94 ALA A CA 1
ATOM 705 C C . ALA A 1 94 ? 1.44 -4.73 -15.039 1 97.31 94 ALA A C 1
ATOM 707 O O . ALA A 1 94 ? 1.306 -3.723 -14.344 1 97.31 94 ALA A O 1
ATOM 708 N N . ALA A 1 95 ? 0.449 -5.527 -15.281 1 97.62 95 ALA A N 1
ATOM 709 C CA . ALA A 1 95 ? -0.878 -5.316 -14.711 1 97.62 95 ALA A CA 1
ATOM 710 C C . ALA A 1 95 ? -0.81 -5.211 -13.188 1 97.62 95 ALA A C 1
ATOM 712 O O . ALA A 1 95 ? -1.448 -4.344 -12.594 1 97.62 95 ALA A O 1
ATOM 713 N N . THR A 1 96 ? -0.028 -6.07 -12.586 1 97.06 96 THR A N 1
ATOM 714 C CA . THR A 1 96 ? 0.124 -6.062 -11.141 1 97.06 96 THR A CA 1
ATOM 715 C C . THR A 1 96 ? 0.663 -4.719 -10.656 1 97.06 96 THR A C 1
ATOM 717 O O . THR A 1 96 ? 0.261 -4.227 -9.594 1 97.06 96 THR A O 1
ATOM 720 N N . ALA A 1 97 ? 1.528 -4.113 -11.438 1 97.38 97 ALA A N 1
ATOM 721 C CA . ALA A 1 97 ? 2.182 -2.863 -11.047 1 97.38 97 ALA A CA 1
ATOM 722 C C . ALA A 1 97 ? 1.271 -1.667 -11.305 1 97.38 97 ALA A C 1
ATOM 724 O O . ALA A 1 97 ? 1.591 -0.541 -10.914 1 97.38 97 ALA A O 1
ATOM 725 N N . GLN A 1 98 ? 0.162 -1.925 -11.969 1 97.44 98 GLN A N 1
ATOM 726 C CA . GLN A 1 98 ? -0.793 -0.857 -12.242 1 97.44 98 GLN A CA 1
ATOM 727 C C . GLN A 1 98 ? -1.879 -0.797 -11.172 1 97.44 98 GLN A C 1
ATOM 729 O O . GLN A 1 98 ? -2.645 0.167 -11.109 1 97.44 98 GLN A O 1
ATOM 734 N N . LEU A 1 99 ? -1.953 -1.81 -10.328 1 97.62 99 LEU A N 1
ATOM 735 C CA . LEU A 1 99 ? -2.934 -1.857 -9.25 1 97.62 99 LEU A CA 1
ATOM 736 C C . LEU A 1 99 ? -2.471 -1.025 -8.055 1 97.62 99 LEU A C 1
ATOM 738 O O . LEU A 1 99 ? -1.274 -0.959 -7.77 1 97.62 99 LEU A O 1
ATOM 742 N N . SER A 1 100 ? -3.445 -0.399 -7.391 1 96.94 100 SER A N 1
ATOM 743 C CA . SER A 1 100 ? -3.121 0.19 -6.094 1 96.94 100 SER A CA 1
ATOM 744 C C . SER A 1 100 ? -2.656 -0.872 -5.105 1 96.94 100 SER A C 1
ATOM 746 O O . SER A 1 100 ? -2.904 -2.062 -5.301 1 96.94 100 SER A O 1
ATOM 748 N N . ALA A 1 101 ? -2.012 -0.443 -4.094 1 97.19 101 ALA A N 1
ATOM 749 C CA . ALA A 1 101 ? -1.583 -1.353 -3.035 1 97.19 101 ALA A CA 1
ATOM 750 C C . ALA A 1 101 ? -2.773 -2.104 -2.443 1 97.19 101 ALA A C 1
ATOM 752 O O . ALA A 1 101 ? -2.674 -3.295 -2.141 1 97.19 101 ALA A O 1
ATOM 753 N N . THR A 1 102 ? -3.859 -1.373 -2.268 1 97.62 102 THR A N 1
ATOM 754 C CA . THR A 1 102 ? -5.082 -1.974 -1.742 1 97.62 102 THR A CA 1
ATOM 755 C C . THR A 1 102 ? -5.605 -3.049 -2.689 1 97.62 102 THR A C 1
ATOM 757 O O . THR A 1 102 ? -5.91 -4.164 -2.264 1 97.62 102 THR A O 1
ATOM 760 N N . ALA A 1 103 ? -5.66 -2.701 -3.936 1 98.19 103 ALA A N 1
ATOM 761 C CA . ALA A 1 103 ? -6.156 -3.652 -4.93 1 98.19 103 ALA A CA 1
ATOM 762 C C . ALA A 1 103 ? -5.266 -4.891 -4.996 1 98.19 103 ALA A C 1
ATOM 764 O O . ALA A 1 103 ? -5.762 -6.012 -5.109 1 98.19 103 ALA A O 1
ATOM 765 N N . LEU A 1 104 ? -4.027 -4.668 -4.938 1 98.44 104 LEU A N 1
ATOM 766 C CA . LEU A 1 104 ? -3.092 -5.785 -5 1 98.44 104 LEU A CA 1
ATOM 767 C C . LEU A 1 104 ? -3.262 -6.703 -3.791 1 98.44 104 LEU A C 1
ATOM 769 O O . LEU A 1 104 ? -3.25 -7.93 -3.932 1 98.44 104 LEU A O 1
ATOM 773 N N . GLY A 1 105 ? -3.361 -6.109 -2.617 1 98.38 105 GLY A N 1
ATOM 774 C CA . GLY A 1 105 ? -3.602 -6.91 -1.427 1 98.38 105 GLY A CA 1
ATOM 775 C C . GLY A 1 105 ? -4.859 -7.754 -1.519 1 98.38 105 GLY A C 1
ATOM 776 O O . GLY A 1 105 ? -4.852 -8.93 -1.146 1 98.38 105 GLY A O 1
ATOM 777 N N . ARG A 1 106 ? -5.883 -7.152 -2.033 1 98.69 106 ARG A N 1
ATOM 778 C CA . ARG A 1 106 ? -7.148 -7.867 -2.176 1 98.69 106 ARG A CA 1
ATOM 779 C C . ARG A 1 106 ? -7.035 -8.984 -3.205 1 98.69 106 ARG A C 1
ATOM 781 O O . ARG A 1 106 ? -7.504 -10.102 -2.971 1 98.69 106 ARG A O 1
ATOM 788 N N . LEU A 1 107 ? -6.375 -8.656 -4.277 1 98.75 107 LEU A N 1
ATOM 789 C CA . LEU A 1 107 ? -6.223 -9.656 -5.324 1 98.75 107 LEU A CA 1
ATOM 790 C C . LEU A 1 107 ? -5.395 -10.836 -4.828 1 98.75 107 LEU A C 1
ATOM 792 O O . LEU A 1 107 ? -5.73 -11.992 -5.09 1 98.75 107 LEU A O 1
ATOM 796 N N . MET A 1 108 ? -4.336 -10.594 -4.102 1 98.5 108 MET A N 1
ATOM 797 C CA . MET A 1 108 ? -3.463 -11.664 -3.631 1 98.5 108 MET A CA 1
ATOM 798 C C . MET A 1 108 ? -4.188 -12.555 -2.625 1 98.5 108 MET A C 1
ATOM 800 O O . MET A 1 108 ? -3.998 -13.773 -2.617 1 98.5 108 MET A O 1
ATOM 804 N N . GLU A 1 109 ? -4.996 -11.898 -1.818 1 98.5 109 GLU A N 1
ATOM 805 C CA . GLU A 1 109 ? -5.816 -12.703 -0.921 1 98.5 109 GLU A CA 1
ATOM 806 C C . GLU A 1 109 ? -6.812 -13.555 -1.702 1 98.5 109 GLU A C 1
ATOM 808 O O . GLU A 1 109 ? -7.035 -14.719 -1.368 1 98.5 109 GLU A O 1
ATOM 813 N N . GLY A 1 110 ? -7.434 -12.977 -2.705 1 98.75 110 GLY A N 1
ATOM 814 C CA . GLY A 1 110 ? -8.32 -13.742 -3.561 1 98.75 110 GLY A CA 1
ATOM 815 C C . GLY A 1 110 ? -7.645 -14.945 -4.199 1 98.75 110 GLY A C 1
ATOM 816 O O . GLY A 1 110 ? -8.211 -16.047 -4.223 1 98.75 110 GLY A O 1
ATOM 817 N N . ILE A 1 111 ? -6.457 -14.719 -4.664 1 98.62 111 ILE A N 1
ATOM 818 C CA . ILE A 1 111 ? -5.695 -15.781 -5.312 1 98.62 111 ILE A CA 1
ATOM 819 C C . ILE A 1 111 ? -5.328 -16.844 -4.285 1 98.62 111 ILE A C 1
ATOM 821 O O . ILE A 1 111 ? -5.371 -18.047 -4.582 1 98.62 111 ILE A O 1
ATOM 825 N N . ARG A 1 112 ? -4.961 -16.406 -3.088 1 98 112 ARG A N 1
ATOM 826 C CA . ARG A 1 112 ? -4.672 -17.359 -2.016 1 98 112 ARG A CA 1
ATOM 827 C C . ARG A 1 112 ? -5.871 -18.266 -1.748 1 98 112 ARG A C 1
ATOM 829 O O . ARG A 1 112 ? -5.727 -19.484 -1.641 1 98 112 ARG A O 1
ATOM 836 N N . VAL A 1 113 ? -7.062 -17.688 -1.648 1 98.31 113 VAL A N 1
ATOM 837 C CA . VAL A 1 113 ? -8.297 -18.438 -1.419 1 98.31 113 VAL A CA 1
ATOM 838 C C . VAL A 1 113 ? -8.562 -19.375 -2.602 1 98.31 113 VAL A C 1
ATOM 840 O O . VAL A 1 113 ? -8.914 -20.531 -2.418 1 98.31 113 VAL A O 1
ATOM 843 N N . TRP A 1 114 ? -8.391 -18.875 -3.797 1 98.38 114 TRP A N 1
ATOM 844 C CA . TRP A 1 114 ? -8.609 -19.656 -5.012 1 98.38 114 TRP A CA 1
ATOM 845 C C . TRP A 1 114 ? -7.676 -20.859 -5.066 1 98.38 114 TRP A C 1
ATOM 847 O O . TRP A 1 114 ? -8.094 -21.969 -5.422 1 98.38 114 TRP A O 1
ATOM 857 N N . ARG A 1 115 ? -6.43 -20.656 -4.73 1 97.12 115 ARG A N 1
ATOM 858 C CA . ARG A 1 115 ? -5.445 -21.734 -4.781 1 97.12 115 ARG A CA 1
ATOM 859 C C . ARG A 1 115 ? -5.824 -22.875 -3.84 1 97.12 115 ARG A C 1
ATOM 861 O O . ARG A 1 115 ? -5.523 -24.031 -4.109 1 97.12 115 ARG A O 1
ATOM 868 N N . ALA A 1 116 ? -6.504 -22.516 -2.783 1 96.75 116 ALA A N 1
ATOM 869 C CA . ALA A 1 116 ? -7 -23.531 -1.854 1 96.75 116 ALA A CA 1
ATOM 870 C C . ALA A 1 116 ? -8.266 -24.203 -2.391 1 96.75 116 ALA A C 1
ATOM 872 O O . ALA A 1 116 ? -8.688 -25.234 -1.882 1 96.75 116 ALA A O 1
ATOM 873 N N . ASN A 1 117 ? -8.883 -23.547 -3.414 1 97.62 117 ASN A N 1
ATOM 874 C CA . ASN A 1 117 ? -10.094 -24.016 -4.07 1 97.62 117 ASN A CA 1
ATOM 875 C C . ASN A 1 117 ? -10 -23.891 -5.59 1 97.62 117 ASN A C 1
ATOM 877 O O . ASN A 1 117 ? -10.719 -23.109 -6.199 1 97.62 117 ASN A O 1
ATOM 881 N N . PRO A 1 118 ? -9.211 -24.75 -6.242 1 95.69 118 PRO A N 1
ATOM 882 C CA . PRO A 1 118 ? -8.82 -24.516 -7.633 1 95.69 118 PRO A CA 1
ATOM 883 C C . PRO A 1 118 ? -9.992 -24.625 -8.609 1 95.69 118 PRO A C 1
ATOM 885 O O . PRO A 1 118 ? -9.867 -24.266 -9.773 1 95.69 118 PRO A O 1
ATOM 888 N N . ASP A 1 119 ? -11.148 -25.172 -8.172 1 97.25 119 ASP A N 1
ATOM 889 C CA . ASP A 1 119 ? -12.32 -25.266 -9.039 1 97.25 119 ASP A CA 1
ATOM 890 C C . ASP A 1 119 ? -13.211 -24.031 -8.898 1 97.25 119 ASP A C 1
ATOM 892 O O . ASP A 1 119 ? -14.172 -23.859 -9.648 1 97.25 119 ASP A O 1
ATOM 896 N N . ALA A 1 120 ? -12.891 -23.156 -7.973 1 98.56 120 ALA A N 1
ATOM 897 C CA . ALA A 1 120 ? -13.695 -21.969 -7.73 1 98.56 120 ALA A CA 1
ATOM 898 C C . ALA A 1 120 ? -13.539 -20.953 -8.867 1 98.56 120 ALA A C 1
ATOM 900 O O . ALA A 1 120 ? -12.562 -21 -9.617 1 98.56 120 ALA A O 1
ATOM 901 N N . THR A 1 121 ? -14.539 -20.125 -9.008 1 98.81 121 THR A N 1
ATOM 902 C CA . THR A 1 121 ? -14.477 -18.984 -9.906 1 98.81 121 THR A CA 1
ATOM 903 C C . THR A 1 121 ? -14.023 -17.734 -9.156 1 98.81 121 THR A C 1
ATOM 905 O O . THR A 1 121 ? -14.617 -17.359 -8.141 1 98.81 121 THR A O 1
ATOM 908 N N . LEU A 1 122 ? -12.953 -17.188 -9.617 1 98.88 122 LEU A N 1
ATOM 909 C CA . LEU A 1 122 ? -12.5 -15.898 -9.117 1 98.88 122 LEU A CA 1
ATOM 910 C C . LEU A 1 122 ? -13.281 -14.766 -9.766 1 98.88 122 LEU A C 1
ATOM 912 O O . LEU A 1 122 ? -13.188 -14.555 -10.977 1 98.88 122 LEU A O 1
ATOM 916 N N . VAL A 1 123 ? -14.047 -14.031 -9 1 98.88 123 VAL A N 1
ATOM 917 C CA . VAL A 1 123 ? -14.898 -12.961 -9.508 1 98.88 123 VAL A CA 1
ATOM 918 C C . VAL A 1 123 ? -14.273 -11.609 -9.172 1 98.88 123 VAL A C 1
ATOM 920 O O . VAL A 1 123 ? -14.094 -11.273 -8 1 98.88 123 VAL A O 1
ATOM 923 N N . LEU A 1 124 ? -13.922 -10.914 -10.203 1 98.75 124 LEU A N 1
ATOM 924 C CA . LEU A 1 124 ? -13.266 -9.617 -10.07 1 98.75 124 LEU A CA 1
ATOM 925 C C . LEU A 1 124 ? -14.188 -8.492 -10.516 1 98.75 124 LEU A C 1
ATOM 927 O O . LEU A 1 124 ? -14.875 -8.609 -11.539 1 98.75 124 LEU A O 1
ATOM 931 N N . SER A 1 125 ? -14.18 -7.406 -9.68 1 96.69 125 SER A N 1
ATOM 932 C CA . SER A 1 125 ? -15.117 -6.328 -9.984 1 96.69 125 SER A CA 1
ATOM 933 C C . SER A 1 125 ? -14.438 -4.965 -9.898 1 96.69 125 SER A C 1
ATOM 935 O O . SER A 1 125 ? -13.398 -4.82 -9.258 1 96.69 125 SER A O 1
ATOM 937 N N . GLY A 1 126 ? -15.047 -4.02 -10.609 1 94.56 126 GLY A N 1
ATOM 938 C CA . GLY A 1 126 ? -14.625 -2.629 -10.586 1 94.56 126 GLY A CA 1
ATOM 939 C C . GLY A 1 126 ? -14.695 -1.962 -11.945 1 94.56 126 GLY A C 1
ATOM 940 O O . GLY A 1 126 ? -14.258 -2.535 -12.945 1 94.56 126 GLY A O 1
ATOM 941 N N . PHE A 1 127 ? -15.148 -0.748 -11.945 1 90.69 127 PHE A N 1
ATOM 942 C CA . PHE A 1 127 ? -15.305 -0.003 -13.188 1 90.69 127 PHE A CA 1
ATOM 943 C C . PHE A 1 127 ? -14.094 0.891 -13.438 1 90.69 127 PHE A C 1
ATOM 945 O O . PHE A 1 127 ? -13.188 0.962 -12.609 1 90.69 127 PHE A O 1
ATOM 952 N N . ALA A 1 128 ? -14.023 1.535 -14.57 1 86.81 128 ALA A N 1
ATOM 953 C CA . ALA A 1 128 ? -12.852 2.283 -15.016 1 86.81 128 ALA A CA 1
ATOM 954 C C . ALA A 1 128 ? -12.75 3.627 -14.305 1 86.81 128 ALA A C 1
ATOM 956 O O . ALA A 1 128 ? -11.656 4.156 -14.109 1 86.81 128 ALA A O 1
ATOM 957 N N . GLY A 1 129 ? -13.867 4.121 -13.852 1 83.12 129 GLY A N 1
ATOM 958 C CA . GLY A 1 129 ? -13.859 5.516 -13.438 1 83.12 129 GLY A CA 1
ATOM 959 C C . GLY A 1 129 ? -13.398 6.461 -14.531 1 83.12 129 GLY A C 1
ATOM 960 O O . GLY A 1 129 ? -13.961 6.469 -15.625 1 83.12 129 GLY A O 1
ATOM 961 N N . SER A 1 130 ? -12.328 7.246 -14.258 1 82.12 130 SER A N 1
ATOM 962 C CA . SER A 1 130 ? -11.773 8.156 -15.258 1 82.12 130 SER A CA 1
ATOM 963 C C . SER A 1 130 ? -10.641 7.496 -16.031 1 82.12 130 SER A C 1
ATOM 965 O O . SER A 1 130 ? -10.109 8.078 -16.984 1 82.12 130 SER A O 1
ATOM 967 N N . ASP A 1 131 ? -10.344 6.273 -15.688 1 90.56 131 ASP A N 1
ATOM 968 C CA . ASP A 1 131 ? -9.273 5.535 -16.344 1 90.56 131 ASP A CA 1
ATOM 969 C C . ASP A 1 131 ? -9.766 4.879 -17.641 1 90.56 131 ASP A C 1
ATOM 971 O O . ASP A 1 131 ? -10.953 4.59 -17.766 1 90.56 131 ASP A O 1
ATOM 975 N N . PRO A 1 132 ? -8.875 4.695 -18.594 1 91 132 PRO A N 1
ATOM 976 C CA . PRO A 1 132 ? -9.305 4.082 -19.859 1 91 132 PRO A CA 1
ATOM 977 C C . PRO A 1 132 ? -9.609 2.592 -19.719 1 91 132 PRO A C 1
ATOM 979 O O . PRO A 1 132 ? -10.281 2.012 -20.578 1 91 132 PRO A O 1
ATOM 982 N N . THR A 1 133 ? -9.109 1.939 -18.703 1 94.75 133 THR A N 1
ATOM 983 C CA . THR A 1 133 ? -9.25 0.501 -18.516 1 94.75 133 THR A CA 1
ATOM 984 C C . THR A 1 133 ? -10.125 0.206 -17.297 1 94.75 133 THR A C 1
ATOM 986 O O . THR A 1 133 ? -9.898 0.758 -16.219 1 94.75 133 THR A O 1
ATOM 989 N N . PRO A 1 134 ? -11.156 -0.645 -17.531 1 96.31 134 PRO A N 1
ATOM 990 C CA . PRO A 1 134 ? -11.906 -1.05 -16.344 1 96.31 134 PRO A CA 1
ATOM 991 C C . PRO A 1 134 ? -11.016 -1.734 -15.297 1 96.31 134 PRO A C 1
ATOM 993 O O . PRO A 1 134 ? -10.133 -2.512 -15.656 1 96.31 134 PRO A O 1
ATOM 996 N N . HIS A 1 135 ? -11.273 -1.429 -14.031 1 97 135 HIS A N 1
ATOM 997 C CA . HIS A 1 135 ? -10.492 -1.98 -12.93 1 97 135 HIS A CA 1
ATOM 998 C C . HIS A 1 135 ? -10.539 -3.504 -12.93 1 97 135 HIS A C 1
ATOM 1000 O O . HIS A 1 135 ? -9.516 -4.164 -12.734 1 97 135 HIS A O 1
ATOM 1006 N N . ALA A 1 136 ? -11.734 -4.082 -13.18 1 98.19 136 ALA A N 1
ATOM 1007 C CA . ALA A 1 136 ? -11.93 -5.531 -13.172 1 98.19 136 ALA A CA 1
ATOM 1008 C C . ALA A 1 136 ? -11.039 -6.203 -14.219 1 98.19 136 ALA A C 1
ATOM 1010 O O . ALA A 1 136 ? -10.523 -7.301 -13.984 1 98.19 136 ALA A O 1
ATOM 1011 N N . GLU A 1 137 ? -10.867 -5.566 -15.32 1 97.88 137 GLU A N 1
ATOM 1012 C CA . GLU A 1 137 ? -10.055 -6.129 -16.391 1 97.88 137 GLU A CA 1
ATOM 1013 C C . GLU A 1 137 ? -8.57 -6.117 -16.031 1 97.88 137 GLU A C 1
ATOM 1015 O O . GLU A 1 137 ? -7.836 -7.043 -16.391 1 97.88 137 GLU A O 1
ATOM 1020 N N . LEU A 1 138 ? -8.164 -5.062 -15.422 1 97.88 138 LEU A N 1
ATOM 1021 C CA . LEU A 1 138 ? -6.781 -5.008 -14.969 1 97.88 138 LEU A CA 1
ATOM 1022 C C . LEU A 1 138 ? -6.516 -6.055 -13.891 1 97.88 138 LEU A C 1
ATOM 1024 O O . LEU A 1 138 ? -5.449 -6.672 -13.875 1 97.88 138 LEU A O 1
ATOM 1028 N N . MET A 1 139 ? -7.461 -6.219 -13.008 1 98.56 139 MET A N 1
ATOM 1029 C CA . MET A 1 139 ? -7.348 -7.27 -12 1 98.56 139 MET A CA 1
ATOM 1030 C C . MET A 1 139 ? -7.238 -8.641 -12.656 1 98.56 139 MET A C 1
ATOM 1032 O O . MET A 1 139 ? -6.465 -9.492 -12.203 1 98.56 139 MET A O 1
ATOM 1036 N N . LYS A 1 140 ? -8.047 -8.812 -13.672 1 98.75 140 LYS A N 1
ATOM 1037 C CA . LYS A 1 140 ? -7.992 -10.062 -14.406 1 98.75 140 LYS A CA 1
ATOM 1038 C C . LYS A 1 140 ? -6.602 -10.297 -15 1 98.75 140 LYS A C 1
ATOM 1040 O O . LYS A 1 140 ? -6.02 -11.375 -14.82 1 98.75 140 LYS A O 1
ATOM 1045 N N . CYS A 1 141 ? -6.078 -9.297 -15.641 1 98.31 141 CYS A N 1
ATOM 1046 C CA . CYS A 1 141 ? -4.746 -9.406 -16.219 1 98.31 141 CYS A CA 1
ATOM 1047 C C . CYS A 1 141 ? -3.707 -9.703 -15.148 1 98.31 141 CYS A C 1
ATOM 1049 O O . CYS A 1 141 ? -2.83 -10.547 -15.352 1 98.31 141 CYS A O 1
ATOM 1051 N N . ALA A 1 142 ? -3.832 -9.047 -14.047 1 98.44 142 ALA A N 1
ATOM 1052 C CA . ALA A 1 142 ? -2.908 -9.258 -12.938 1 98.44 142 ALA A CA 1
ATOM 1053 C C . ALA A 1 142 ? -3.023 -10.68 -12.391 1 98.44 142 ALA A C 1
ATOM 1055 O O . ALA A 1 142 ? -2.018 -11.312 -12.062 1 98.44 142 ALA A O 1
ATOM 1056 N N . ALA A 1 143 ? -4.227 -11.141 -12.25 1 98.75 143 ALA A N 1
ATOM 1057 C CA . ALA A 1 143 ? -4.441 -12.508 -11.773 1 98.75 143 ALA A CA 1
ATOM 1058 C C . ALA A 1 143 ? -3.791 -13.523 -12.703 1 98.75 143 ALA A C 1
ATOM 1060 O O . ALA A 1 143 ? -3.158 -14.477 -12.242 1 98.75 143 ALA A O 1
ATOM 1061 N N . ILE A 1 144 ? -3.936 -13.289 -13.953 1 98.5 144 ILE A N 1
ATOM 1062 C CA . ILE A 1 144 ? -3.346 -14.18 -14.953 1 98.5 144 ILE A CA 1
ATOM 1063 C C . ILE A 1 144 ? -1.823 -14.141 -14.836 1 98.5 144 ILE A C 1
ATOM 1065 O O . ILE A 1 144 ? -1.166 -15.188 -14.867 1 98.5 144 ILE A O 1
ATOM 1069 N N . GLU A 1 145 ? -1.271 -12.922 -14.648 1 97.19 145 GLU A N 1
ATOM 1070 C CA . GLU A 1 145 ? 0.165 -12.766 -14.438 1 97.19 145 GLU A CA 1
ATOM 1071 C C . GLU A 1 145 ? 0.641 -13.578 -13.242 1 97.19 145 GLU A C 1
ATOM 1073 O O . GLU A 1 145 ? 1.793 -14.016 -13.195 1 97.19 145 GLU A O 1
ATOM 1078 N N . GLN A 1 146 ? -0.288 -13.789 -12.359 1 97.75 146 GLN A N 1
ATOM 1079 C CA . GLN A 1 146 ? 0.07 -14.461 -11.117 1 97.75 146 GLN A CA 1
ATOM 1080 C C . GLN A 1 146 ? -0.319 -15.938 -11.156 1 97.75 146 GLN A C 1
ATOM 1082 O O . GLN A 1 146 ? -0.256 -16.641 -10.141 1 97.75 146 GLN A O 1
ATOM 1087 N N . GLY A 1 147 ? -0.847 -16.453 -12.266 1 96.94 147 GLY A N 1
ATOM 1088 C CA . GLY A 1 147 ? -0.956 -17.875 -12.477 1 96.94 147 GLY A CA 1
ATOM 1089 C C . GLY A 1 147 ? -2.389 -18.375 -12.453 1 96.94 147 GLY A C 1
ATOM 1090 O O . GLY A 1 147 ? -2.631 -19.594 -12.516 1 96.94 147 GLY A O 1
ATOM 1091 N N . VAL A 1 148 ? -3.355 -17.531 -12.375 1 98.5 148 VAL A N 1
ATOM 1092 C CA . VAL A 1 148 ? -4.75 -17.953 -12.414 1 98.5 148 VAL A CA 1
ATOM 1093 C C . VAL A 1 148 ? -5.191 -18.156 -13.867 1 98.5 148 VAL A C 1
ATOM 1095 O O . VAL A 1 148 ? -5.066 -17.234 -14.688 1 98.5 148 VAL A O 1
ATOM 1098 N N . PRO A 1 149 ? -5.66 -19.344 -14.195 1 98.56 149 PRO A N 1
ATOM 1099 C CA . PRO A 1 149 ? -6.16 -19.531 -15.562 1 98.56 149 PRO A CA 1
ATOM 1100 C C . PRO A 1 149 ? -7.355 -18.641 -15.875 1 98.56 149 PRO A C 1
ATOM 1102 O O . PRO A 1 149 ? -8.234 -18.453 -15.031 1 98.56 149 PRO A O 1
ATOM 1105 N N . GLU A 1 150 ? -7.375 -18.094 -17.062 1 98.38 150 GLU A N 1
ATOM 1106 C CA . GLU A 1 150 ? -8.43 -17.188 -17.5 1 98.38 150 GLU A CA 1
ATOM 1107 C C . GLU A 1 150 ? -9.805 -17.828 -17.359 1 98.38 150 GLU A C 1
ATOM 1109 O O . GLU A 1 150 ? -10.789 -17.156 -17.062 1 98.38 150 GLU A O 1
ATOM 1114 N N . SER A 1 151 ? -9.93 -19.156 -17.531 1 98.38 151 SER A N 1
ATOM 1115 C CA . SER A 1 151 ? -11.188 -19.891 -17.484 1 98.38 151 SER A CA 1
ATOM 1116 C C . SER A 1 151 ? -11.805 -19.875 -16.094 1 98.38 151 SER A C 1
ATOM 1118 O O . SER A 1 151 ? -12.984 -20.172 -15.93 1 98.38 151 SER A O 1
ATOM 1120 N N . HIS A 1 152 ? -11.039 -19.516 -15.109 1 98.62 152 HIS A N 1
ATOM 1121 C CA . HIS A 1 152 ? -11.531 -19.484 -13.734 1 98.62 152 HIS A CA 1
ATOM 1122 C C . HIS A 1 152 ? -11.844 -18.062 -13.289 1 98.62 152 HIS A C 1
ATOM 1124 O O . HIS A 1 152 ? -12.078 -17.812 -12.102 1 98.62 152 HIS A O 1
ATOM 1130 N N . ILE A 1 153 ? -11.883 -17.141 -14.219 1 98.81 153 ILE A N 1
ATOM 1131 C CA . ILE A 1 153 ? -12.062 -15.734 -13.844 1 98.81 153 ILE A CA 1
ATOM 1132 C C . ILE A 1 153 ? -13.344 -15.195 -14.469 1 98.81 153 ILE A C 1
ATOM 1134 O O . ILE A 1 153 ? -13.617 -15.422 -15.648 1 98.81 153 ILE A O 1
ATOM 1138 N N . HIS A 1 154 ? -14.141 -14.617 -13.711 1 98.75 154 HIS A N 1
ATOM 1139 C CA . HIS A 1 154 ? -15.297 -13.836 -14.141 1 98.75 154 HIS A CA 1
ATOM 1140 C C . HIS A 1 154 ? -15.156 -12.375 -13.727 1 98.75 154 HIS A C 1
ATOM 1142 O O . HIS A 1 154 ? -14.711 -12.078 -12.617 1 98.75 154 HIS A O 1
ATOM 1148 N N . THR A 1 155 ? -15.539 -11.438 -14.617 1 98.44 155 THR A N 1
ATOM 1149 C CA . THR A 1 155 ? -15.359 -10.023 -14.297 1 98.44 155 THR A CA 1
ATOM 1150 C C . THR A 1 155 ? -16.688 -9.281 -14.367 1 98.44 155 THR A C 1
ATOM 1152 O O . THR A 1 155 ? -17.562 -9.633 -15.156 1 98.44 155 THR A O 1
ATOM 1155 N N . PHE A 1 156 ? -16.844 -8.289 -13.484 1 97.56 156 PHE A N 1
ATOM 1156 C CA . PHE A 1 156 ? -17.875 -7.27 -13.555 1 97.56 156 PHE A CA 1
ATOM 1157 C C . PHE A 1 156 ? -17.266 -5.895 -13.805 1 97.56 156 PHE A C 1
ATOM 1159 O O . PHE A 1 156 ? -17.109 -5.102 -12.875 1 97.56 156 PHE A O 1
ATOM 1166 N N . PRO A 1 157 ? -17.031 -5.531 -15.094 1 96.38 157 PRO A N 1
ATOM 1167 C CA . PRO A 1 157 ? -16.281 -4.309 -15.398 1 96.38 157 PRO A CA 1
ATOM 1168 C C . PRO A 1 157 ? -17.141 -3.051 -15.281 1 96.38 157 PRO A C 1
ATOM 1170 O O . PRO A 1 157 ? -16.609 -1.935 -15.32 1 96.38 157 PRO A O 1
ATOM 1173 N N . GLN A 1 158 ? -18.469 -3.195 -15.023 1 93.06 158 GLN A N 1
ATOM 1174 C CA . GLN A 1 158 ? -19.344 -2.031 -15.023 1 93.06 158 GLN A CA 1
ATOM 1175 C C . GLN A 1 158 ? -19.781 -1.662 -13.609 1 93.06 158 GLN A C 1
ATOM 1177 O O . GLN A 1 158 ? -20.453 -0.652 -13.406 1 93.06 158 GLN A O 1
ATOM 1182 N N . ALA A 1 159 ? -19.391 -2.422 -12.625 1 92.75 159 ALA A N 1
ATOM 1183 C CA . ALA A 1 159 ? -19.797 -2.133 -11.25 1 92.75 159 ALA A CA 1
ATOM 1184 C C . ALA A 1 159 ? -19.094 -0.882 -10.734 1 92.75 159 ALA A C 1
ATOM 1186 O O . ALA A 1 159 ? -17.875 -0.875 -10.555 1 92.75 159 ALA A O 1
ATOM 1187 N N . ARG A 1 160 ? -19.828 0.103 -10.391 1 90.25 160 ARG A N 1
ATOM 1188 C CA . ARG A 1 160 ? -19.266 1.411 -10.078 1 90.25 160 ARG A CA 1
ATOM 1189 C C . ARG A 1 160 ? -19 1.555 -8.586 1 90.25 160 ARG A C 1
ATOM 1191 O O . ARG A 1 160 ? -18.234 2.426 -8.164 1 90.25 160 ARG A O 1
ATOM 1198 N N . ASP A 1 161 ? -19.781 0.84 -7.809 1 91.38 161 ASP A N 1
ATOM 1199 C CA . ASP A 1 161 ? -19.594 0.858 -6.359 1 91.38 161 ASP A CA 1
ATOM 1200 C C . ASP A 1 161 ? -19.922 -0.505 -5.75 1 91.38 161 ASP A C 1
ATOM 1202 O O . ASP A 1 161 ? -20.281 -1.442 -6.469 1 91.38 161 ASP A O 1
ATOM 1206 N N . THR A 1 162 ? -19.719 -0.613 -4.461 1 94 162 THR A N 1
ATOM 1207 C CA . THR A 1 162 ? -19.828 -1.902 -3.791 1 94 162 THR A CA 1
ATOM 1208 C C . THR A 1 162 ? -21.281 -2.395 -3.826 1 94 162 THR A C 1
ATOM 1210 O O . THR A 1 162 ? -21.531 -3.6 -3.891 1 94 162 THR A O 1
ATOM 1213 N N . GLU A 1 163 ? -22.172 -1.487 -3.818 1 93.56 163 GLU A N 1
ATOM 1214 C CA . GLU A 1 163 ? -23.594 -1.863 -3.91 1 93.56 163 GLU A CA 1
ATOM 1215 C C . GLU A 1 163 ? -23.891 -2.535 -5.246 1 93.56 163 GLU A C 1
ATOM 1217 O O . GLU A 1 163 ? -24.562 -3.566 -5.285 1 93.56 163 GLU A O 1
ATOM 1222 N N . GLN A 1 164 ? -23.406 -1.945 -6.277 1 95.31 164 GLN A N 1
ATOM 1223 C CA . GLN A 1 164 ? -23.594 -2.531 -7.602 1 95.31 164 GLN A CA 1
ATOM 1224 C C . GLN A 1 164 ? -22.844 -3.854 -7.727 1 95.31 164 GLN A C 1
ATOM 1226 O O . GLN A 1 164 ? -23.312 -4.781 -8.383 1 95.31 164 GLN A O 1
ATOM 1231 N N . GLU A 1 165 ? -21.688 -3.961 -7.141 1 96.06 165 GLU A N 1
ATOM 1232 C CA . GLU A 1 165 ? -20.953 -5.219 -7.125 1 96.06 165 GLU A CA 1
ATOM 1233 C C . GLU A 1 165 ? -21.781 -6.34 -6.5 1 96.06 165 GLU A C 1
ATOM 1235 O O . GLU A 1 165 ? -21.875 -7.434 -7.055 1 96.06 165 GLU A O 1
ATOM 1240 N N . ALA A 1 166 ? -22.375 -6.012 -5.387 1 97.06 166 ALA A N 1
ATOM 1241 C CA . ALA A 1 166 ? -23.203 -6.992 -4.691 1 97.06 166 ALA A CA 1
ATOM 1242 C C . ALA A 1 166 ? -24.422 -7.387 -5.539 1 97.06 166 ALA A C 1
ATOM 1244 O O . ALA A 1 166 ? -24.75 -8.57 -5.645 1 97.06 166 ALA A O 1
ATOM 1245 N N . ARG A 1 167 ? -25.016 -6.426 -6.156 1 96.94 167 ARG A N 1
ATOM 1246 C CA . ARG A 1 167 ? -26.203 -6.652 -6.969 1 96.94 167 ARG A CA 1
ATOM 1247 C C . ARG A 1 167 ? -25.891 -7.555 -8.156 1 96.94 167 ARG A C 1
ATOM 1249 O O . ARG A 1 167 ? -26.656 -8.461 -8.477 1 96.94 167 ARG A O 1
ATOM 1256 N N . LEU A 1 168 ? -24.781 -7.301 -8.789 1 96.69 168 LEU A N 1
ATOM 1257 C CA . LEU A 1 168 ? -24.391 -8.07 -9.969 1 96.69 168 LEU A CA 1
ATOM 1258 C C . LEU A 1 168 ? -23.969 -9.484 -9.586 1 96.69 168 LEU A C 1
ATOM 1260 O O . LEU A 1 168 ? -24.141 -10.422 -10.359 1 96.69 168 LEU A O 1
ATOM 1264 N N . THR A 1 169 ? -23.469 -9.609 -8.414 1 97.25 169 THR A N 1
ATOM 1265 C CA . THR A 1 169 ? -22.938 -10.883 -7.934 1 97.25 169 THR A CA 1
ATOM 1266 C C . THR A 1 169 ? -24.062 -11.828 -7.547 1 97.25 169 THR A C 1
ATOM 1268 O O . THR A 1 169 ? -23.953 -13.047 -7.695 1 97.25 169 THR A O 1
ATOM 1271 N N . ALA A 1 170 ? -25.156 -11.352 -7.117 1 97.44 170 ALA A N 1
ATOM 1272 C CA . ALA A 1 170 ? -26.234 -12.117 -6.504 1 97.44 170 ALA A CA 1
ATOM 1273 C C . ALA A 1 170 ? -26.75 -13.188 -7.461 1 97.44 170 ALA A C 1
ATOM 1275 O O . ALA A 1 170 ? -26.812 -14.367 -7.109 1 97.44 170 ALA A O 1
ATOM 1276 N N . PRO A 1 171 ? -27.062 -12.852 -8.688 1 97.38 171 PRO A N 1
ATOM 1277 C CA . PRO A 1 171 ? -27.594 -13.875 -9.594 1 97.38 171 PRO A CA 1
ATOM 1278 C C . PRO A 1 171 ? -26.516 -14.883 -10.023 1 97.38 171 PRO A C 1
ATOM 1280 O O . PRO A 1 171 ? -26.844 -16.016 -10.375 1 97.38 171 PRO A O 1
ATOM 1283 N N . LEU A 1 172 ? -25.266 -14.477 -10.016 1 97.44 172 LEU A N 1
ATOM 1284 C CA . LEU A 1 172 ? -24.172 -15.359 -10.406 1 97.44 172 LEU A CA 1
ATOM 1285 C C . LEU A 1 172 ? -23.938 -16.422 -9.344 1 97.44 172 LEU A C 1
ATOM 1287 O O . LEU A 1 172 ? -23.719 -17.594 -9.664 1 97.44 172 LEU A O 1
ATOM 1291 N N . VAL A 1 173 ? -23.938 -16.047 -8.086 1 97.31 173 VAL A N 1
ATOM 1292 C CA . VAL A 1 173 ? -23.5 -16.875 -6.969 1 97.31 173 VAL A CA 1
ATOM 1293 C C . VAL A 1 173 ? -24.688 -17.703 -6.445 1 97.31 173 VAL A C 1
ATOM 1295 O O . VAL A 1 173 ? -24.531 -18.875 -6.129 1 97.31 173 VAL A O 1
ATOM 1298 N N . GLY A 1 174 ? -25.875 -17.031 -6.316 1 96.25 174 GLY A N 1
ATOM 1299 C CA . GLY A 1 174 ? -27.047 -17.703 -5.742 1 96.25 174 GLY A CA 1
ATOM 1300 C C . GLY A 1 174 ? -26.797 -18.203 -4.332 1 96.25 174 GLY A C 1
ATOM 1301 O O . GLY A 1 174 ? -26.375 -17.438 -3.459 1 96.25 174 GLY A O 1
ATOM 1302 N N . ALA A 1 175 ? -26.984 -19.531 -4.141 1 96.12 175 ALA A N 1
ATOM 1303 C CA . ALA A 1 175 ? -26.828 -20.125 -2.814 1 96.12 175 ALA A CA 1
ATOM 1304 C C . ALA A 1 175 ? -25.484 -20.844 -2.684 1 96.12 175 ALA A C 1
ATOM 1306 O O . ALA A 1 175 ? -25.219 -21.484 -1.662 1 96.12 175 ALA A O 1
ATOM 1307 N N . ALA A 1 176 ? -24.656 -20.719 -3.678 1 97.56 176 ALA A N 1
ATOM 1308 C CA . ALA A 1 176 ? -23.359 -21.406 -3.666 1 97.56 176 ALA A CA 1
ATOM 1309 C C . ALA A 1 176 ? -22.438 -20.797 -2.613 1 97.56 176 ALA A C 1
ATOM 1311 O O . ALA A 1 176 ? -22.531 -19.609 -2.285 1 97.56 176 ALA A O 1
ATOM 1312 N N . PRO A 1 177 ? -21.594 -21.609 -2.047 1 97.75 177 PRO A N 1
ATOM 1313 C CA . PRO A 1 177 ? -20.625 -21.078 -1.09 1 97.75 177 PRO A CA 1
ATOM 1314 C C . PRO A 1 177 ? -19.688 -20.047 -1.71 1 97.75 177 PRO A C 1
ATOM 1316 O O . PRO A 1 177 ? -19.047 -20.328 -2.725 1 97.75 177 PRO A O 1
ATOM 1319 N N . ALA A 1 178 ? -19.625 -18.891 -1.083 1 98.31 178 ALA A N 1
ATOM 1320 C CA . ALA A 1 178 ? -18.828 -17.781 -1.621 1 98.31 178 ALA A CA 1
ATOM 1321 C C . ALA A 1 178 ? -18.016 -17.109 -0.522 1 98.31 178 ALA A C 1
ATOM 1323 O O . ALA A 1 178 ? -18.469 -17 0.617 1 98.31 178 ALA A O 1
ATOM 1324 N N . VAL A 1 179 ? -16.828 -16.75 -0.883 1 98.62 179 VAL A N 1
ATOM 1325 C CA . VAL A 1 179 ? -15.945 -15.984 -0.007 1 98.62 179 VAL A CA 1
ATOM 1326 C C . VAL A 1 179 ? -15.82 -14.555 -0.513 1 98.62 179 VAL A C 1
ATOM 1328 O O . VAL A 1 179 ? -15.594 -14.328 -1.704 1 98.62 179 VAL A O 1
ATOM 1331 N N . LEU A 1 180 ? -16.016 -13.586 0.359 1 98.75 180 LEU A N 1
ATOM 1332 C CA . LEU A 1 180 ? -15.883 -12.172 0.04 1 98.75 180 LEU A CA 1
ATOM 1333 C C . LEU A 1 180 ? -14.516 -11.641 0.477 1 98.75 180 LEU A C 1
ATOM 1335 O O . LEU A 1 180 ? -14.188 -11.664 1.666 1 98.75 180 LEU A O 1
ATOM 1339 N N . VAL A 1 181 ? -13.773 -11.164 -0.518 1 98.81 181 VAL A N 1
ATOM 1340 C CA . VAL A 1 181 ? -12.43 -10.672 -0.254 1 98.81 181 VAL A CA 1
ATOM 1341 C C . VAL A 1 181 ? -12.406 -9.148 -0.379 1 98.81 181 VAL A C 1
ATOM 1343 O O . VAL A 1 181 ? -12.695 -8.602 -1.445 1 98.81 181 VAL A O 1
ATOM 1346 N N . THR A 1 182 ? -12.031 -8.508 0.659 1 98.56 182 THR A N 1
ATOM 1347 C CA . THR A 1 182 ? -11.789 -7.07 0.656 1 98.56 182 THR A CA 1
ATOM 1348 C C . THR A 1 182 ? -10.93 -6.664 1.854 1 98.56 182 THR A C 1
ATOM 1350 O O . THR A 1 182 ? -10.531 -7.516 2.654 1 98.56 182 THR A O 1
ATOM 1353 N N . SER A 1 183 ? -10.555 -5.391 1.886 1 98.5 183 SER A N 1
ATOM 1354 C CA . SER A 1 183 ? -9.773 -4.875 3.008 1 98.5 183 SER A CA 1
ATOM 1355 C C . SER A 1 183 ? -10.523 -5.055 4.328 1 98.5 183 SER A C 1
ATOM 1357 O O . SER A 1 183 ? -11.742 -4.875 4.387 1 98.5 183 SER A O 1
ATOM 1359 N N . ALA A 1 184 ? -9.766 -5.324 5.359 1 98.56 184 ALA A N 1
ATOM 1360 C CA . ALA A 1 184 ? -10.359 -5.555 6.676 1 98.56 184 ALA A CA 1
ATOM 1361 C C . ALA A 1 184 ? -11.188 -4.355 7.121 1 98.56 184 ALA A C 1
ATOM 1363 O O . ALA A 1 184 ? -12.273 -4.52 7.68 1 98.56 184 ALA A O 1
ATOM 1364 N N . SER A 1 185 ? -10.734 -3.188 6.859 1 98.19 185 SER A N 1
ATOM 1365 C CA . SER A 1 185 ? -11.422 -1.971 7.281 1 98.19 185 SER A CA 1
ATOM 1366 C C . SER A 1 185 ? -12.734 -1.784 6.523 1 98.19 185 SER A C 1
ATOM 1368 O O . SER A 1 185 ? -13.641 -1.095 6.996 1 98.19 185 SER A O 1
ATOM 1370 N N . HIS A 1 186 ? -12.836 -2.379 5.379 1 97.94 186 HIS A N 1
ATOM 1371 C CA . HIS A 1 186 ? -13.992 -2.211 4.504 1 97.94 186 HIS A CA 1
ATOM 1372 C C . HIS A 1 186 ? -14.977 -3.357 4.676 1 97.94 186 HIS A C 1
ATOM 1374 O O . HIS A 1 186 ? -16.094 -3.303 4.148 1 97.94 186 HIS A O 1
ATOM 1380 N N . MET A 1 187 ? -14.68 -4.363 5.391 1 98.31 187 MET A N 1
ATOM 1381 C CA . MET A 1 187 ? -15.391 -5.641 5.371 1 98.31 187 MET A CA 1
ATOM 1382 C C . MET A 1 187 ? -16.781 -5.492 5.969 1 98.31 187 MET A C 1
ATOM 1384 O O . MET A 1 187 ? -17.75 -6.047 5.445 1 98.31 187 MET A O 1
ATOM 1388 N N . ASP A 1 188 ? -16.922 -4.676 7.051 1 97.38 188 ASP A N 1
ATOM 1389 C CA . ASP A 1 188 ? -18.219 -4.5 7.672 1 97.38 188 ASP A CA 1
ATOM 1390 C C . ASP A 1 188 ? -19.234 -3.922 6.676 1 97.38 188 ASP A C 1
ATOM 1392 O O . ASP A 1 188 ? -20.344 -4.438 6.539 1 97.38 188 ASP A O 1
ATOM 1396 N N . ARG A 1 189 ? -18.828 -2.918 6.035 1 96.19 189 ARG A N 1
ATOM 1397 C CA . ARG A 1 189 ? -19.703 -2.25 5.078 1 96.19 189 ARG A CA 1
ATOM 1398 C C . ARG A 1 189 ? -20.016 -3.16 3.893 1 96.19 189 ARG A C 1
ATOM 1400 O O . ARG A 1 189 ? -21.156 -3.213 3.424 1 96.19 189 ARG A O 1
ATOM 1407 N N . ALA A 1 190 ? -19.016 -3.902 3.434 1 97.5 190 ALA A N 1
ATOM 1408 C CA . ALA A 1 190 ? -19.188 -4.82 2.312 1 97.5 190 ALA A CA 1
ATOM 1409 C C . ALA A 1 190 ? -20.172 -5.934 2.672 1 97.5 190 ALA A C 1
ATOM 1411 O O . ALA A 1 190 ? -21.094 -6.219 1.912 1 97.5 190 ALA A O 1
ATOM 1412 N N . LEU A 1 191 ? -19.969 -6.523 3.838 1 97.38 191 LEU A N 1
ATOM 1413 C CA . LEU A 1 191 ? -20.844 -7.605 4.277 1 97.38 191 LEU A CA 1
ATOM 1414 C C . LEU A 1 191 ? -22.281 -7.137 4.352 1 97.38 191 LEU A C 1
ATOM 1416 O O . LEU A 1 191 ? -23.203 -7.863 3.945 1 97.38 191 LEU A O 1
ATOM 1420 N N . SER A 1 192 ? -22.484 -5.973 4.871 1 96.5 192 SER A N 1
ATOM 1421 C CA . SER A 1 192 ? -23.828 -5.426 4.977 1 96.5 192 SER A CA 1
ATOM 1422 C C . SER A 1 192 ? -24.484 -5.301 3.607 1 96.5 192 SER A C 1
ATOM 1424 O O . SER A 1 192 ? -25.672 -5.633 3.445 1 96.5 192 SER A O 1
ATOM 1426 N N . LEU A 1 193 ? -23.812 -4.883 2.627 1 96.62 193 LEU A N 1
ATOM 1427 C CA . LEU A 1 193 ? -24.328 -4.68 1.279 1 96.62 193 LEU A CA 1
ATOM 1428 C C . LEU A 1 193 ? -24.625 -6.016 0.604 1 96.62 193 LEU A C 1
ATOM 1430 O O . LEU A 1 193 ? -25.609 -6.145 -0.117 1 96.62 193 LEU A O 1
ATOM 1434 N N . TYR A 1 194 ? -23.75 -6.98 0.829 1 97.81 194 TYR A N 1
ATOM 1435 C CA . TYR A 1 194 ? -23.984 -8.297 0.25 1 97.81 194 TYR A CA 1
ATOM 1436 C C . TYR A 1 194 ? -25.156 -9 0.924 1 97.81 194 TYR A C 1
ATOM 1438 O O . TYR A 1 194 ? -25.953 -9.656 0.259 1 97.81 194 TYR A O 1
ATOM 1446 N N . GLN A 1 195 ? -25.266 -8.828 2.217 1 96.19 195 GLN A N 1
ATOM 1447 C CA . GLN A 1 195 ? -26.391 -9.375 2.953 1 96.19 195 GLN A CA 1
ATOM 1448 C C . GLN A 1 195 ? -27.703 -8.758 2.48 1 96.19 195 GLN A C 1
ATOM 1450 O O . GLN A 1 195 ? -28.734 -9.445 2.4 1 96.19 195 GLN A O 1
ATOM 1455 N N . ALA A 1 196 ? -27.703 -7.547 2.176 1 95.62 196 ALA A N 1
ATOM 1456 C CA . ALA A 1 196 ? -28.891 -6.836 1.697 1 95.62 196 ALA A CA 1
ATOM 1457 C C . ALA A 1 196 ? -29.391 -7.422 0.377 1 95.62 196 ALA A C 1
ATOM 1459 O O . ALA A 1 196 ? -30.562 -7.285 0.032 1 95.62 196 ALA A O 1
ATOM 1460 N N . GLN A 1 197 ? -28.484 -8.078 -0.397 1 96.62 197 GLN A N 1
ATOM 1461 C CA . GLN A 1 197 ? -28.859 -8.719 -1.654 1 96.62 197 GLN A CA 1
ATOM 1462 C C . GLN A 1 197 ? -29.266 -10.18 -1.432 1 96.62 197 GLN A C 1
ATOM 1464 O O . GLN A 1 197 ? -29.469 -10.922 -2.391 1 96.62 197 GLN A O 1
ATOM 1469 N N . GLY A 1 198 ? -29.219 -10.672 -0.16 1 96.12 198 GLY A N 1
ATOM 1470 C CA . GLY A 1 198 ? -29.609 -12.031 0.18 1 96.12 198 GLY A CA 1
ATOM 1471 C C . GLY A 1 198 ? -28.469 -13.023 0.074 1 96.12 198 GLY A C 1
ATOM 1472 O O . GLY A 1 198 ? -28.688 -14.234 0.031 1 96.12 198 GLY A O 1
ATOM 1473 N N . LEU A 1 199 ? -27.281 -12.531 -0.015 1 96.56 199 LEU A N 1
ATOM 1474 C CA . LEU A 1 199 ? -26.125 -13.398 -0.161 1 96.56 199 LEU A CA 1
ATOM 1475 C C . LEU A 1 199 ? -25.516 -13.727 1.199 1 96.56 199 LEU A C 1
ATOM 1477 O O . LEU A 1 199 ? -25.422 -12.852 2.064 1 96.56 199 LEU A O 1
ATOM 1481 N N . SER A 1 200 ? -25.25 -14.977 1.384 1 93.94 200 SER A N 1
ATOM 1482 C CA . SER A 1 200 ? -24.453 -15.406 2.529 1 93.94 200 SER A CA 1
ATOM 1483 C C . SER A 1 200 ? -23.016 -15.664 2.129 1 93.94 200 SER A C 1
ATOM 1485 O O . SER A 1 200 ? -22.703 -16.688 1.524 1 93.94 200 SER A O 1
ATOM 1487 N N . VAL A 1 201 ? -22.125 -14.773 2.482 1 97.12 201 VAL A N 1
ATOM 1488 C CA . VAL A 1 201 ? -20.734 -14.875 2.076 1 97.12 201 VAL A CA 1
ATOM 1489 C C . VAL A 1 201 ? -19.844 -14.984 3.312 1 97.12 201 VAL A C 1
ATOM 1491 O O . VAL A 1 201 ? -20.172 -14.438 4.371 1 97.12 201 VAL A O 1
ATOM 1494 N N . THR A 1 202 ? -18.781 -15.734 3.223 1 97.75 202 THR A N 1
ATOM 1495 C CA . THR A 1 202 ? -17.75 -15.836 4.246 1 97.75 202 THR A CA 1
ATOM 1496 C C . THR A 1 202 ? -16.672 -14.773 4.043 1 97.75 202 THR A C 1
ATOM 1498 O O . THR A 1 202 ? -16.109 -14.648 2.953 1 97.75 202 THR A O 1
ATOM 1501 N N . PRO A 1 203 ? -16.359 -13.992 5.066 1 98.12 203 PRO A N 1
ATOM 1502 C CA . PRO A 1 203 ? -15.367 -12.922 4.891 1 98.12 203 PRO A CA 1
ATOM 1503 C C . PRO A 1 203 ? -13.938 -13.453 4.785 1 98.12 203 PRO A C 1
ATOM 1505 O O . PRO A 1 203 ? -13.555 -14.359 5.527 1 98.12 203 PRO A O 1
ATOM 1508 N N . ALA A 1 204 ? -13.188 -12.969 3.883 1 98.5 204 ALA A N 1
ATOM 1509 C CA . ALA A 1 204 ? -11.727 -13.062 3.801 1 98.5 204 ALA A CA 1
ATOM 1510 C C . ALA A 1 204 ? -11.086 -11.688 3.84 1 98.5 204 ALA A C 1
ATOM 1512 O O . ALA A 1 204 ? -10.773 -11.109 2.795 1 98.5 204 ALA A O 1
ATOM 1513 N N . ALA A 1 205 ? -10.828 -11.258 5.051 1 98.44 205 ALA A N 1
ATOM 1514 C CA . ALA A 1 205 ? -10.281 -9.922 5.273 1 98.44 205 ALA A CA 1
ATOM 1515 C C . ALA A 1 205 ? -8.781 -9.891 4.977 1 98.44 205 ALA A C 1
ATOM 1517 O O . ALA A 1 205 ? -8.062 -10.844 5.293 1 98.44 205 ALA A O 1
ATOM 1518 N N . THR A 1 206 ? -8.32 -8.828 4.352 1 98 206 THR A N 1
ATOM 1519 C CA . THR A 1 206 ? -6.914 -8.633 4.004 1 98 206 THR A CA 1
ATOM 1520 C C . THR A 1 206 ? -6.555 -7.152 4.043 1 98 206 THR A C 1
ATOM 1522 O O . THR A 1 206 ? -7.309 -6.336 4.574 1 98 206 THR A O 1
ATOM 1525 N N . ASP A 1 207 ? -5.348 -6.816 3.549 1 97.62 207 ASP A N 1
ATOM 1526 C CA . ASP A 1 207 ? -4.922 -5.422 3.5 1 97.62 207 ASP A CA 1
ATOM 1527 C C . ASP A 1 207 ? -5.156 -4.727 4.84 1 97.62 207 ASP A C 1
ATOM 1529 O O . ASP A 1 207 ? -5.816 -3.689 4.898 1 97.62 207 ASP A O 1
ATOM 1533 N N . PHE A 1 208 ? -4.66 -5.348 5.902 1 97.94 208 PHE A N 1
ATOM 1534 C CA . PHE A 1 208 ? -4.707 -4.766 7.238 1 97.94 208 PHE A CA 1
ATOM 1535 C C . PHE A 1 208 ? -3.795 -3.549 7.336 1 97.94 208 PHE A C 1
ATOM 1537 O O . PHE A 1 208 ? -2.592 -3.648 7.082 1 97.94 208 PHE A O 1
ATOM 1544 N N . ILE A 1 209 ? -4.348 -2.459 7.77 1 97.31 209 ILE A N 1
ATOM 1545 C CA . ILE A 1 209 ? -3.588 -1.215 7.719 1 97.31 209 ILE A CA 1
ATOM 1546 C C . ILE A 1 209 ? -3.158 -0.812 9.125 1 97.31 209 ILE A C 1
ATOM 1548 O O . ILE A 1 209 ? -2.396 0.141 9.305 1 97.31 209 ILE A O 1
ATOM 1552 N N . ALA A 1 210 ? -3.615 -1.543 10.172 1 96.06 210 ALA A N 1
ATOM 1553 C CA . ALA A 1 210 ? -3.123 -1.338 11.539 1 96.06 210 ALA A CA 1
ATOM 1554 C C . ALA A 1 210 ? -1.704 -1.875 11.695 1 96.06 210 ALA A C 1
ATOM 1556 O O . ALA A 1 210 ? -1.497 -2.936 12.289 1 96.06 210 ALA A O 1
ATOM 1557 N N . GLN A 1 211 ? -0.748 -1.189 11.227 1 93.25 211 GLN A N 1
ATOM 1558 C CA . GLN A 1 211 ? 0.667 -1.541 11.273 1 93.25 211 GLN A CA 1
ATOM 1559 C C . GLN A 1 211 ? 1.465 -0.506 12.062 1 93.25 211 GLN A C 1
ATOM 1561 O O . GLN A 1 211 ? 1.97 0.463 11.492 1 93.25 211 GLN A O 1
ATOM 1566 N N . PRO A 1 212 ? 1.684 -0.757 13.289 1 91.81 212 PRO A N 1
ATOM 1567 C CA . PRO A 1 212 ? 2.291 0.241 14.172 1 91.81 212 PRO A CA 1
ATOM 1568 C C . PRO A 1 212 ? 3.727 0.582 13.781 1 91.81 212 PRO A C 1
ATOM 1570 O O . PRO A 1 212 ? 4.465 -0.288 13.305 1 91.81 212 PRO A O 1
ATOM 1573 N N . THR A 1 213 ? 4.086 1.811 13.922 1 88.69 213 THR A N 1
ATOM 1574 C CA . THR A 1 213 ? 5.453 2.311 13.836 1 88.69 213 THR A CA 1
ATOM 1575 C C . THR A 1 213 ? 5.922 2.838 15.188 1 88.69 213 THR A C 1
ATOM 1577 O O . THR A 1 213 ? 5.219 2.707 16.188 1 88.69 213 THR A O 1
ATOM 1580 N N . ARG A 1 214 ? 7.105 3.428 15.172 1 86.38 214 ARG A N 1
ATOM 1581 C CA . ARG A 1 214 ? 7.586 4.039 16.406 1 86.38 214 ARG A CA 1
ATOM 1582 C C . ARG A 1 214 ? 6.723 5.23 16.797 1 86.38 214 ARG A C 1
ATOM 1584 O O . ARG A 1 214 ? 6.273 5.992 15.938 1 86.38 214 ARG A O 1
ATOM 1591 N N . ALA A 1 215 ? 6.52 5.328 18.094 1 82.25 215 ALA A N 1
ATOM 1592 C CA . ALA A 1 215 ? 5.598 6.336 18.609 1 82.25 215 ALA A CA 1
ATOM 1593 C C . ALA A 1 215 ? 6.059 7.742 18.234 1 82.25 215 ALA A C 1
ATOM 1595 O O . ALA A 1 215 ? 5.238 8.648 18.078 1 82.25 215 ALA A O 1
ATOM 1596 N N . TRP A 1 216 ? 7.258 7.918 18.031 1 81.81 216 TRP A N 1
ATOM 1597 C CA . TRP A 1 216 ? 7.75 9.266 17.781 1 81.81 216 TRP A CA 1
ATOM 1598 C C . TRP A 1 216 ? 7.75 9.562 16.281 1 81.81 216 TRP A C 1
ATOM 1600 O O . TRP A 1 216 ? 8.195 10.641 15.859 1 81.81 216 TRP A O 1
ATOM 1610 N N . TYR A 1 217 ? 7.219 8.656 15.477 1 84.56 217 TYR A N 1
ATOM 1611 C CA . TYR A 1 217 ? 7.137 8.852 14.031 1 84.56 217 TYR A CA 1
ATOM 1612 C C . TYR A 1 217 ? 5.777 9.422 13.641 1 84.56 217 TYR A C 1
ATOM 1614 O O . TYR A 1 217 ? 4.934 8.703 13.086 1 84.56 217 TYR A O 1
ATOM 1622 N N . PHE A 1 218 ? 5.641 10.734 13.836 1 92.56 218 PHE A N 1
ATOM 1623 C CA . PHE A 1 218 ? 4.469 11.422 13.312 1 92.56 218 PHE A CA 1
ATOM 1624 C C . PHE A 1 218 ? 4.535 11.516 11.789 1 92.56 218 PHE A C 1
ATOM 1626 O O . PHE A 1 218 ? 4.824 12.586 11.242 1 92.56 218 PHE A O 1
ATOM 1633 N N . SER A 1 219 ? 4.129 10.43 11.156 1 94.25 219 SER A N 1
ATOM 1634 C CA . SER A 1 219 ? 4.422 10.273 9.734 1 94.25 219 SER A CA 1
ATOM 1635 C C . SER A 1 219 ? 3.178 10.492 8.883 1 94.25 219 SER A C 1
ATOM 1637 O O . SER A 1 219 ? 2.053 10.398 9.375 1 94.25 219 SER A O 1
ATOM 1639 N N . ALA A 1 220 ? 3.479 10.734 7.613 1 96.81 220 ALA A N 1
ATOM 1640 C CA . ALA A 1 220 ? 2.398 10.828 6.633 1 96.81 220 ALA A CA 1
ATOM 1641 C C . ALA A 1 220 ? 1.718 9.477 6.434 1 96.81 220 ALA A C 1
ATOM 1643 O O . ALA A 1 220 ? 0.531 9.414 6.109 1 96.81 220 ALA A O 1
ATOM 1644 N N . ARG A 1 221 ? 2.424 8.383 6.633 1 96.31 221 ARG A N 1
ATOM 1645 C CA . ARG A 1 221 ? 1.828 7.051 6.566 1 96.31 221 ARG A CA 1
ATOM 1646 C C . ARG A 1 221 ? 0.723 6.895 7.605 1 96.31 221 ARG A C 1
ATOM 1648 O O . ARG A 1 221 ? -0.365 6.406 7.293 1 96.31 221 ARG A O 1
ATOM 1655 N N . ASN A 1 222 ? 1.1 7.266 8.82 1 97.31 222 ASN A N 1
ATOM 1656 C CA . ASN A 1 222 ? 0.118 7.188 9.898 1 97.31 222 ASN A CA 1
ATOM 1657 C C . ASN A 1 222 ? -1.082 8.094 9.625 1 97.31 222 ASN A C 1
ATOM 1659 O O . ASN A 1 222 ? -2.221 7.723 9.914 1 97.31 222 ASN A O 1
ATOM 1663 N N . LEU A 1 223 ? -0.789 9.266 9.117 1 98.06 223 LEU A N 1
ATOM 1664 C CA . LEU A 1 223 ? -1.881 10.172 8.773 1 98.06 223 LEU A CA 1
ATOM 1665 C C . LEU A 1 223 ? -2.789 9.555 7.719 1 98.06 223 LEU A C 1
ATOM 1667 O O . LEU A 1 223 ? -4.012 9.695 7.781 1 98.06 223 LEU A O 1
ATOM 1671 N N . TRP A 1 224 ? -2.188 8.914 6.762 1 97.56 224 TRP A N 1
ATOM 1672 C CA . TRP A 1 224 ? -2.943 8.234 5.711 1 97.56 224 TRP A CA 1
ATOM 1673 C C . TRP A 1 224 ? -3.803 7.117 6.293 1 97.56 224 TRP A C 1
ATOM 1675 O O . TRP A 1 224 ? -4.957 6.938 5.891 1 97.56 224 TRP A O 1
ATOM 1685 N N . THR A 1 225 ? -3.279 6.363 7.207 1 98 225 THR A N 1
ATOM 1686 C CA . THR A 1 225 ? -4.047 5.332 7.898 1 98 225 THR A CA 1
ATOM 1687 C C . THR A 1 225 ? -5.281 5.934 8.562 1 98 225 THR A C 1
ATOM 1689 O O . THR A 1 225 ? -6.395 5.434 8.383 1 98 225 THR A O 1
ATOM 1692 N N . SER A 1 226 ? -5.074 7 9.297 1 98 226 SER A N 1
ATOM 1693 C CA . SER A 1 226 ? -6.184 7.676 9.969 1 98 226 SER A CA 1
ATOM 1694 C C . SER A 1 226 ? -7.219 8.172 8.961 1 98 226 SER A C 1
ATOM 1696 O O . SER A 1 226 ? -8.422 8.047 9.18 1 98 226 SER A O 1
ATOM 1698 N N . GLN A 1 227 ? -6.738 8.773 7.898 1 96.88 227 GLN A N 1
ATOM 1699 C CA . GLN A 1 227 ? -7.637 9.289 6.871 1 96.88 227 GLN A CA 1
ATOM 1700 C C . GLN A 1 227 ? -8.492 8.172 6.285 1 96.88 227 GLN A C 1
ATOM 1702 O O . GLN A 1 227 ? -9.688 8.359 6.043 1 96.88 227 GLN A O 1
ATOM 1707 N N . ARG A 1 228 ? -7.906 7.023 6.062 1 96.12 228 ARG A N 1
ATOM 1708 C CA . ARG A 1 228 ? -8.633 5.887 5.5 1 96.12 228 ARG A CA 1
ATOM 1709 C C . ARG A 1 228 ? -9.734 5.418 6.449 1 96.12 228 ARG A C 1
ATOM 1711 O O . ARG A 1 228 ? -10.82 5.047 6.008 1 96.12 228 ARG A O 1
ATOM 1718 N N . VAL A 1 229 ? -9.43 5.418 7.699 1 97.31 229 VAL A N 1
ATOM 1719 C CA . VAL A 1 229 ? -10.414 4.996 8.688 1 97.31 229 VAL A CA 1
ATOM 1720 C C . VAL A 1 229 ? -11.57 5.988 8.727 1 97.31 229 VAL A C 1
ATOM 1722 O O . VAL A 1 229 ? -12.742 5.59 8.734 1 97.31 229 VAL A O 1
ATOM 1725 N N . ILE A 1 230 ? -11.219 7.258 8.742 1 95.06 230 ILE A N 1
ATOM 1726 C CA . ILE A 1 230 ? -12.242 8.305 8.75 1 95.06 230 ILE A CA 1
ATOM 1727 C C . ILE A 1 230 ? -13.141 8.156 7.523 1 95.06 230 ILE A C 1
ATOM 1729 O O . ILE A 1 230 ? -14.367 8.227 7.633 1 95.06 230 ILE A O 1
ATOM 1733 N N . HIS A 1 231 ? -12.547 7.91 6.43 1 92.06 231 HIS A N 1
ATOM 1734 C CA . HIS A 1 231 ? -13.305 7.73 5.195 1 92.06 231 HIS A CA 1
ATOM 1735 C C . HIS A 1 231 ? -14.266 6.559 5.305 1 92.06 231 HIS A C 1
ATOM 1737 O O . HIS A 1 231 ? -15.398 6.633 4.82 1 92.06 231 HIS A O 1
ATOM 1743 N N . GLU A 1 232 ? -13.82 5.488 5.895 1 94.75 232 GLU A N 1
ATOM 1744 C CA . GLU A 1 232 ? -14.68 4.309 6.027 1 94.75 232 GLU A CA 1
ATOM 1745 C C . GLU A 1 232 ? -15.852 4.586 6.961 1 94.75 232 GLU A C 1
ATOM 1747 O O . GLU A 1 232 ? -16.984 4.172 6.684 1 94.75 232 GLU A O 1
ATOM 1752 N N . TYR A 1 233 ? -15.602 5.277 8.047 1 94.44 233 TYR A N 1
ATOM 1753 C CA . TYR A 1 233 ? -16.703 5.621 8.945 1 94.44 233 TYR A CA 1
ATOM 1754 C C . TYR A 1 233 ? -17.703 6.531 8.258 1 94.44 233 TYR A C 1
ATOM 1756 O O . TYR A 1 233 ? -18.922 6.398 8.461 1 94.44 233 TYR A O 1
ATOM 1764 N N . LEU A 1 234 ? -17.234 7.469 7.473 1 90.12 234 LEU A N 1
ATOM 1765 C CA . LEU A 1 234 ? -18.125 8.312 6.695 1 90.12 234 LEU A CA 1
ATOM 1766 C C . LEU A 1 234 ? -18.953 7.48 5.715 1 90.12 234 LEU A C 1
ATOM 1768 O O . LEU A 1 234 ? -20.141 7.754 5.508 1 90.12 234 LEU A O 1
ATOM 1772 N N . GLY A 1 235 ? -18.281 6.449 5.117 1 88.56 235 GLY A N 1
ATOM 1773 C CA . GLY A 1 235 ? -19.016 5.543 4.246 1 88.56 235 GLY A CA 1
ATOM 1774 C C . GLY A 1 235 ? -20.094 4.766 4.965 1 88.56 235 GLY A C 1
ATOM 1775 O O . GLY A 1 235 ? -21.203 4.594 4.434 1 88.56 235 GLY A O 1
ATOM 1776 N N . GLN A 1 236 ? -19.828 4.332 6.172 1 92.81 236 GLN A N 1
ATOM 1777 C CA . GLN A 1 236 ? -20.812 3.627 6.977 1 92.81 236 GLN A CA 1
ATOM 1778 C C . GLN A 1 236 ? -21.969 4.547 7.359 1 92.81 236 GLN A C 1
ATOM 1780 O O . GLN A 1 236 ? -23.125 4.129 7.363 1 92.81 236 GLN A O 1
ATOM 1785 N N . LEU A 1 237 ? -21.625 5.766 7.691 1 90.81 237 LEU A N 1
ATOM 1786 C CA . LEU A 1 237 ? -22.641 6.746 8.039 1 90.81 237 LEU A CA 1
ATOM 1787 C C . LEU A 1 237 ? -23.562 7.008 6.852 1 90.81 237 LEU A C 1
ATOM 1789 O O . LEU A 1 237 ? -24.781 7.121 7.023 1 90.81 237 LEU A O 1
ATOM 1793 N N . TRP A 1 238 ? -22.984 7.09 5.723 1 86.06 238 TRP A N 1
ATOM 1794 C CA . TRP A 1 238 ? -23.766 7.301 4.512 1 86.06 238 TRP A CA 1
ATOM 1795 C C . TRP A 1 238 ? -24.734 6.141 4.277 1 86.06 238 TRP A C 1
ATOM 1797 O O . TRP A 1 238 ? -25.875 6.348 3.898 1 86.06 238 TRP A O 1
ATOM 1807 N N . LEU A 1 239 ? -24.281 4.934 4.449 1 87.62 239 LEU A N 1
ATOM 1808 C CA . LEU A 1 239 ? -25.109 3.746 4.281 1 87.62 239 LEU A CA 1
ATOM 1809 C C . LEU A 1 239 ? -26.25 3.732 5.293 1 87.62 239 LEU A C 1
ATOM 1811 O O . LEU A 1 239 ? -27.375 3.35 4.961 1 87.62 239 LEU A O 1
ATOM 1815 N N . ALA A 1 240 ? -25.984 4.195 6.523 1 90.38 240 ALA A N 1
ATOM 1816 C CA . ALA A 1 240 ? -26.984 4.223 7.59 1 90.38 240 ALA A CA 1
ATOM 1817 C C . ALA A 1 240 ? -28.078 5.242 7.285 1 90.38 240 ALA A C 1
ATOM 1819 O O . ALA A 1 240 ? -29.25 5.016 7.598 1 90.38 240 ALA A O 1
ATOM 1820 N N . ILE A 1 241 ? -27.688 6.297 6.688 1 89.12 241 ILE A N 1
ATOM 1821 C CA . ILE A 1 241 ? -28.641 7.355 6.371 1 89.12 241 ILE A CA 1
ATOM 1822 C C . ILE A 1 241 ? -29.5 6.938 5.184 1 89.12 241 ILE A C 1
ATOM 1824 O O . ILE A 1 241 ? -30.703 7.215 5.152 1 89.12 241 ILE A O 1
ATOM 1828 N N . LYS A 1 242 ? -29 6.289 4.262 1 83.81 242 LYS A N 1
ATOM 1829 C CA . LYS A 1 242 ? -29.719 5.836 3.076 1 83.81 242 LYS A CA 1
ATOM 1830 C C . LYS A 1 242 ? -30.688 4.715 3.422 1 83.81 242 LYS A C 1
ATOM 1832 O O . LYS A 1 242 ? -31.719 4.559 2.764 1 83.81 242 LYS A O 1
ATOM 1837 N N . SER A 1 243 ? -30.297 3.895 4.398 1 72.75 243 SER A N 1
ATOM 1838 C CA . SER A 1 243 ? -31.156 2.771 4.75 1 72.75 243 SER A CA 1
ATOM 1839 C C . SER A 1 243 ? -32.344 3.23 5.578 1 72.75 243 SER A C 1
ATOM 1841 O O . SER A 1 243 ? -33.438 2.689 5.438 1 72.75 243 SER A O 1
ATOM 1843 N N . MET B 1 1 ? 25.203 8.438 21.281 1 44.81 1 MET B N 1
ATOM 1844 C CA . MET B 1 1 ? 24.859 9.836 21.062 1 44.81 1 MET B CA 1
ATOM 1845 C C . MET B 1 1 ? 24.422 10.07 19.609 1 44.81 1 MET B C 1
ATOM 1847 O O . MET B 1 1 ? 23.406 10.727 19.359 1 44.81 1 MET B O 1
ATOM 1851 N N . GLY B 1 2 ? 25.078 9.305 18.562 1 52.78 2 GLY B N 1
ATOM 1852 C CA . GLY B 1 2 ? 24.906 9.469 17.141 1 52.78 2 GLY B CA 1
ATOM 1853 C C . GLY B 1 2 ? 23.641 8.812 16.609 1 52.78 2 GLY B C 1
ATOM 1854 O O . GLY B 1 2 ? 23 9.344 15.695 1 52.78 2 GLY B O 1
ATOM 1855 N N . PHE B 1 3 ? 23.281 7.812 17.375 1 56.03 3 PHE B N 1
ATOM 1856 C CA . PHE B 1 3 ? 22.125 7.047 16.922 1 56.03 3 PHE B CA 1
ATOM 1857 C C . PHE B 1 3 ? 20.828 7.82 17.156 1 56.03 3 PHE B C 1
ATOM 1859 O O . PHE B 1 3 ? 20.031 8 16.234 1 56.03 3 PHE B O 1
ATOM 1866 N N . TRP B 1 4 ? 20.656 8.328 18.422 1 60.62 4 TRP B N 1
ATOM 1867 C CA . TRP B 1 4 ? 19.453 9.062 18.781 1 60.62 4 TRP B CA 1
ATOM 1868 C C . TRP B 1 4 ? 19.375 10.391 18.016 1 60.62 4 TRP B C 1
ATOM 1870 O O . TRP B 1 4 ? 18.281 10.836 17.656 1 60.62 4 TRP B O 1
ATOM 1880 N N . LEU B 1 5 ? 20.531 10.977 17.781 1 60.47 5 LEU B N 1
ATOM 1881 C CA . LEU B 1 5 ? 20.547 12.203 17 1 60.47 5 LEU B CA 1
ATOM 1882 C C . LEU B 1 5 ? 20.078 11.938 15.562 1 60.47 5 LEU B C 1
ATOM 1884 O O . LEU B 1 5 ? 19.297 12.711 15 1 60.47 5 LEU B O 1
ATOM 1888 N N . LYS B 1 6 ? 20.594 10.867 15.141 1 59.88 6 LYS B N 1
ATOM 1889 C CA . LYS B 1 6 ? 20.188 10.508 13.789 1 59.88 6 LYS B CA 1
ATOM 1890 C C . LYS B 1 6 ? 18.688 10.258 13.719 1 59.88 6 LYS B C 1
ATOM 1892 O O . LYS B 1 6 ? 18.016 10.703 12.781 1 59.88 6 LYS B O 1
ATOM 1897 N N . LYS B 1 7 ? 18.172 9.703 14.773 1 65.12 7 LYS B N 1
ATOM 1898 C CA . LYS B 1 7 ? 16.734 9.406 14.812 1 65.12 7 LYS B CA 1
ATOM 1899 C C . LYS B 1 7 ? 15.914 10.672 14.992 1 65.12 7 LYS B C 1
ATOM 1901 O O . LYS B 1 7 ? 14.844 10.82 14.391 1 65.12 7 LYS B O 1
ATOM 1906 N N . ALA B 1 8 ? 16.469 11.555 15.781 1 66.38 8 ALA B N 1
ATOM 1907 C CA . ALA B 1 8 ? 15.797 12.836 16.016 1 66.38 8 ALA B CA 1
ATOM 1908 C C . ALA B 1 8 ? 15.797 13.68 14.742 1 66.38 8 ALA B C 1
ATOM 1910 O O . ALA B 1 8 ? 14.773 14.281 14.391 1 66.38 8 ALA B O 1
ATOM 1911 N N . ILE B 1 9 ? 16.875 13.68 14.039 1 69.12 9 ILE B N 1
ATOM 1912 C CA . ILE B 1 9 ? 16.969 14.438 12.797 1 69.12 9 ILE B CA 1
ATOM 1913 C C . ILE B 1 9 ? 16.031 13.844 11.75 1 69.12 9 ILE B C 1
ATOM 1915 O O . ILE B 1 9 ? 15.328 14.578 11.055 1 69.12 9 ILE B O 1
ATOM 1919 N N . THR B 1 10 ? 15.977 12.57 11.758 1 71.81 10 THR B N 1
ATOM 1920 C CA . THR B 1 10 ? 15.086 11.914 10.805 1 71.81 10 THR B CA 1
ATOM 1921 C C . THR B 1 10 ? 13.625 12.234 11.109 1 71.81 10 THR B C 1
ATOM 1923 O O . THR B 1 10 ? 12.844 12.531 10.203 1 71.81 10 THR B O 1
ATOM 1926 N N . ALA B 1 11 ? 13.359 12.312 12.414 1 72.62 11 ALA B N 1
ATOM 1927 C CA . ALA B 1 11 ? 11.984 12.586 12.828 1 72.62 11 ALA B CA 1
ATOM 1928 C C . ALA B 1 11 ? 11.578 14.016 12.477 1 72.62 11 ALA B C 1
ATOM 1930 O O . ALA B 1 11 ? 10.438 14.266 12.094 1 72.62 11 ALA B O 1
ATOM 1931 N N . LEU B 1 12 ? 12.586 14.898 12.555 1 75.25 12 LEU B N 1
ATOM 1932 C CA . LEU B 1 12 ? 12.289 16.312 12.297 1 75.25 12 LEU B CA 1
ATOM 1933 C C . LEU B 1 12 ? 12.195 16.562 10.797 1 75.25 12 LEU B C 1
ATOM 1935 O O . LEU B 1 12 ? 11.57 17.547 10.375 1 75.25 12 LEU B O 1
ATOM 1939 N N . ILE B 1 13 ? 12.703 15.656 10.141 1 82.94 13 ILE B N 1
ATOM 1940 C CA . ILE B 1 13 ? 12.719 15.852 8.695 1 82.94 13 ILE B CA 1
ATOM 1941 C C . ILE B 1 13 ? 11.406 15.352 8.094 1 82.94 13 ILE B C 1
ATOM 1943 O O . ILE B 1 13 ? 11.047 15.727 6.973 1 82.94 13 ILE B O 1
ATOM 1947 N N . LEU B 1 14 ? 10.695 14.703 9.016 1 89 14 LEU B N 1
ATOM 1948 C CA . LEU B 1 14 ? 9.383 14.281 8.531 1 89 14 LEU B CA 1
ATOM 1949 C C . LEU B 1 14 ? 8.484 15.492 8.258 1 89 14 LEU B C 1
ATOM 1951 O O . LEU B 1 14 ? 8.555 16.484 8.977 1 89 14 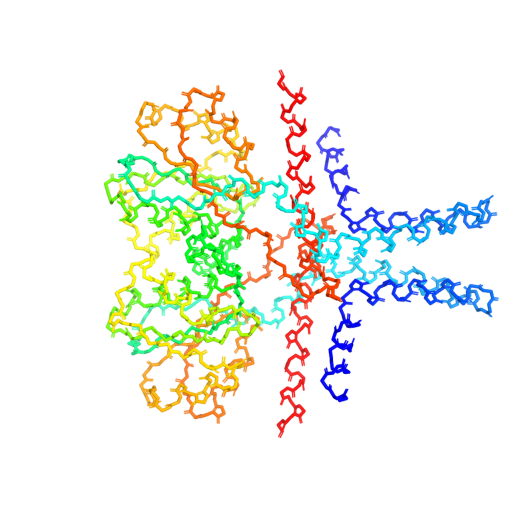LEU B O 1
ATOM 1955 N N . PRO B 1 15 ? 7.625 15.391 7.246 1 94.69 15 PRO B N 1
ATOM 1956 C CA . PRO B 1 15 ? 6.863 16.562 6.797 1 94.69 15 PRO B CA 1
ATOM 1957 C C . PRO B 1 15 ? 5.953 17.125 7.887 1 94.69 15 PRO B C 1
ATOM 1959 O O . PRO B 1 15 ? 5.887 18.344 8.07 1 94.69 15 PRO B O 1
ATOM 1962 N N . ILE B 1 16 ? 5.309 16.281 8.648 1 95.44 16 ILE B N 1
ATOM 1963 C CA . ILE B 1 16 ? 4.309 16.75 9.594 1 95.44 16 ILE B CA 1
ATOM 1964 C C . ILE B 1 16 ? 4.996 17.469 10.766 1 95.44 16 ILE B C 1
ATOM 1966 O O . ILE B 1 16 ? 4.703 18.625 11.055 1 95.44 16 ILE B O 1
ATOM 1970 N N . PRO B 1 17 ? 6.008 16.844 11.383 1 93.56 17 PRO B N 1
ATOM 1971 C CA . PRO B 1 17 ? 6.695 17.562 12.469 1 93.56 17 PRO B CA 1
ATOM 1972 C C . PRO B 1 17 ? 7.367 18.844 12 1 93.56 17 PRO B C 1
ATOM 1974 O O . PRO B 1 17 ? 7.387 19.828 12.734 1 93.56 17 PRO B O 1
ATOM 1977 N N . LEU B 1 18 ? 7.934 18.844 10.859 1 94.5 18 LEU B N 1
ATOM 1978 C CA . LEU B 1 18 ? 8.586 20.047 10.352 1 94.5 18 LEU B CA 1
ATOM 1979 C C . LEU B 1 18 ? 7.574 21.188 10.164 1 94.5 18 LEU B C 1
ATOM 1981 O O . LEU B 1 18 ? 7.836 22.328 10.555 1 94.5 18 LEU B O 1
ATOM 1985 N N . ALA B 1 19 ? 6.457 20.875 9.539 1 95.75 19 ALA B N 1
ATOM 1986 C CA . ALA B 1 19 ? 5.414 21.891 9.359 1 95.75 19 ALA B CA 1
ATOM 1987 C C . ALA B 1 19 ? 4.922 22.422 10.703 1 95.75 19 ALA B C 1
ATOM 1989 O O . ALA B 1 19 ? 4.734 23.625 10.867 1 95.75 19 ALA B O 1
ATOM 1990 N N . CYS B 1 20 ? 4.711 21.562 11.664 1 93.81 20 CYS B N 1
ATOM 1991 C CA . CYS B 1 20 ? 4.246 21.969 12.984 1 93.81 20 CYS B CA 1
ATOM 1992 C C . CYS B 1 20 ? 5.293 22.812 13.703 1 93.81 20 CYS B C 1
ATOM 1994 O O . CYS B 1 20 ? 4.949 23.766 14.406 1 93.81 20 CYS B O 1
ATOM 1996 N N . ALA B 1 21 ? 6.555 22.438 13.539 1 93.5 21 ALA B N 1
ATOM 1997 C CA . ALA B 1 21 ? 7.637 23.219 14.133 1 93.5 21 ALA B CA 1
ATOM 1998 C C . ALA B 1 21 ? 7.664 24.641 13.578 1 93.5 21 ALA B C 1
ATOM 2000 O O . ALA B 1 21 ? 7.918 25.594 14.312 1 93.5 21 ALA B O 1
ATOM 2001 N N . LEU B 1 22 ? 7.422 24.781 12.305 1 94.31 22 LEU B N 1
ATOM 2002 C CA . LEU B 1 22 ? 7.375 26.109 11.688 1 94.31 22 LEU B CA 1
ATOM 2003 C C . LEU B 1 22 ? 6.25 26.938 12.289 1 94.31 22 LEU B C 1
ATOM 2005 O O . LEU B 1 22 ? 6.445 28.125 12.602 1 94.31 22 LEU B O 1
ATOM 2009 N N . ILE B 1 23 ? 5.129 26.359 12.445 1 93.94 23 ILE B N 1
ATOM 2010 C CA . ILE B 1 23 ? 3.977 27.047 13.008 1 93.94 23 ILE B CA 1
ATOM 2011 C C . ILE B 1 23 ? 4.273 27.453 14.453 1 93.94 23 ILE B C 1
ATOM 2013 O O . ILE B 1 23 ? 4.012 28.594 14.852 1 93.94 23 ILE B O 1
ATOM 2017 N N . LEU B 1 24 ? 4.863 26.562 15.188 1 93.06 24 LEU B N 1
ATOM 2018 C CA . LEU B 1 24 ? 5.191 26.844 16.578 1 93.06 24 LEU B CA 1
ATOM 2019 C C . LEU B 1 24 ? 6.227 27.969 16.672 1 93.06 24 LEU B C 1
ATOM 2021 O O . LEU B 1 24 ? 6.133 28.828 17.531 1 93.06 24 LEU B O 1
ATOM 2025 N N . ALA B 1 25 ? 7.184 27.891 15.828 1 94.88 25 ALA B N 1
ATOM 2026 C CA . ALA B 1 25 ? 8.188 28.938 15.789 1 94.88 25 ALA B CA 1
ATOM 2027 C C . ALA B 1 25 ? 7.547 30.297 15.484 1 94.88 25 ALA B C 1
ATOM 2029 O O . ALA B 1 25 ? 7.922 31.312 16.078 1 94.88 25 ALA B O 1
ATOM 2030 N N . GLY B 1 26 ? 6.633 30.266 14.531 1 94 26 GLY B N 1
ATOM 2031 C CA . GLY B 1 26 ? 5.906 31.484 14.234 1 94 26 GLY B CA 1
ATOM 2032 C C . GLY B 1 26 ? 5.129 32.031 15.414 1 94 26 GLY B C 1
ATOM 2033 O O . GLY B 1 26 ? 5.137 33.219 15.672 1 94 26 GLY B O 1
ATOM 2034 N N . LEU B 1 27 ? 4.566 31.188 16.156 1 92.19 27 LEU B N 1
ATOM 2035 C CA . LEU B 1 27 ? 3.805 31.578 17.344 1 92.19 27 LEU B CA 1
ATOM 2036 C C . LEU B 1 27 ? 4.723 32.188 18.406 1 92.19 27 LEU B C 1
ATOM 2038 O O . LEU B 1 27 ? 4.371 33.156 19.047 1 92.19 27 LEU B O 1
ATOM 2042 N N . LEU B 1 28 ? 5.855 31.578 18.547 1 93.62 28 LEU B N 1
ATOM 2043 C CA . LEU B 1 28 ? 6.789 32.031 19.562 1 93.62 28 LEU B CA 1
ATOM 2044 C C . LEU B 1 28 ? 7.383 33.375 19.219 1 93.62 28 LEU B C 1
ATOM 2046 O O . LEU B 1 28 ? 7.711 34.156 20.109 1 93.62 28 LEU B O 1
ATOM 2050 N N . LEU B 1 29 ? 7.434 33.656 17.969 1 93.81 29 LEU B N 1
ATOM 2051 C CA . LEU B 1 29 ? 8.086 34.875 17.531 1 93.81 29 LEU B CA 1
ATOM 2052 C C . LEU B 1 29 ? 7.055 35.969 17.266 1 93.81 29 LEU B C 1
ATOM 2054 O O . LEU B 1 29 ? 7.41 37.094 16.844 1 93.81 29 LEU B O 1
ATOM 2058 N N . ARG B 1 30 ? 5.832 35.688 17.5 1 89.81 30 ARG B N 1
ATOM 2059 C CA . ARG B 1 30 ? 4.75 36.594 17.078 1 89.81 30 ARG B CA 1
ATOM 2060 C C . ARG B 1 30 ? 4.926 37.969 17.672 1 89.81 30 ARG B C 1
ATOM 2062 O O . ARG B 1 30 ? 4.566 38.969 17.047 1 89.81 30 ARG B O 1
ATOM 2069 N N . ARG B 1 31 ? 5.547 38.156 18.906 1 89.56 31 ARG B N 1
ATOM 2070 C CA . ARG B 1 31 ? 5.695 39.438 19.562 1 89.56 31 ARG B CA 1
ATOM 2071 C C . ARG B 1 31 ? 7.02 40.125 19.188 1 89.56 31 ARG B C 1
ATOM 2073 O O . ARG B 1 31 ? 7.082 41.344 19.016 1 89.56 31 ARG B O 1
ATOM 2080 N N . ARG B 1 32 ? 8.047 39.375 18.953 1 95.06 32 ARG B N 1
ATOM 2081 C CA . ARG B 1 32 ? 9.398 39.906 18.734 1 95.06 32 ARG B CA 1
ATOM 2082 C C . ARG B 1 32 ? 9.633 40.25 17.266 1 95.06 32 ARG B C 1
ATOM 2084 O O . ARG B 1 32 ? 10.312 41.219 16.969 1 95.06 32 ARG B O 1
ATOM 2091 N N . ALA B 1 33 ? 9.031 39.469 16.391 1 94.62 33 ALA B N 1
ATOM 2092 C CA . ALA B 1 33 ? 9.25 39.625 14.961 1 94.62 33 ALA B CA 1
ATOM 2093 C C . ALA B 1 33 ? 7.992 39.281 14.172 1 94.62 33 ALA B C 1
ATOM 2095 O O . ALA B 1 33 ? 7.918 38.25 13.523 1 94.62 33 ALA B O 1
ATOM 2096 N N . PRO B 1 34 ? 7.09 40.25 14.133 1 91.12 34 PRO B N 1
ATOM 2097 C CA . PRO B 1 34 ? 5.754 39.938 13.609 1 91.12 34 PRO B CA 1
ATOM 2098 C C . PRO B 1 34 ? 5.766 39.562 12.133 1 91.12 34 PRO B C 1
ATOM 2100 O O . PRO B 1 34 ? 4.977 38.719 11.711 1 91.12 34 PRO B O 1
ATOM 2103 N N . LYS B 1 35 ? 6.59 40.094 11.359 1 94.69 35 LYS B N 1
ATOM 2104 C CA . LYS B 1 35 ? 6.641 39.75 9.938 1 94.69 35 LYS B CA 1
ATOM 2105 C C . LYS B 1 35 ? 7.18 38.344 9.75 1 94.69 35 LYS B C 1
ATOM 2107 O O . LYS B 1 35 ? 6.633 37.562 8.961 1 94.69 35 LYS B O 1
ATOM 2112 N N . LEU B 1 36 ? 8.219 38 10.453 1 93.94 36 LEU B N 1
ATOM 2113 C CA . LEU B 1 36 ? 8.773 36.656 10.398 1 93.94 36 LEU B CA 1
ATOM 2114 C C . LEU B 1 36 ? 7.797 35.656 10.961 1 93.94 36 LEU B C 1
ATOM 2116 O O . LEU B 1 36 ? 7.688 34.531 10.438 1 93.94 36 LEU B O 1
ATOM 2120 N N . ALA B 1 37 ? 7.156 36.031 11.953 1 93.5 37 ALA B N 1
ATOM 2121 C CA . ALA B 1 37 ? 6.172 35.156 12.586 1 93.5 37 ALA B CA 1
ATOM 2122 C C . ALA B 1 37 ? 5.078 34.781 11.594 1 93.5 37 ALA B C 1
ATOM 2124 O O . ALA B 1 37 ? 4.738 33.594 11.484 1 93.5 37 ALA B O 1
ATOM 2125 N N . LEU B 1 38 ? 4.59 35.719 10.945 1 92.75 38 LEU B N 1
ATOM 2126 C CA . LEU B 1 38 ? 3.541 35.438 9.969 1 92.75 38 LEU B CA 1
ATOM 2127 C C . LEU B 1 38 ? 4.062 34.562 8.844 1 92.75 38 LEU B C 1
ATOM 2129 O O . LEU B 1 38 ? 3.357 33.656 8.391 1 92.75 38 LEU B O 1
ATOM 2133 N N . THR B 1 39 ? 5.238 34.844 8.438 1 94.56 39 THR B N 1
ATOM 2134 C CA . THR B 1 39 ? 5.848 34.031 7.387 1 94.56 39 THR B CA 1
ATOM 2135 C C . THR B 1 39 ? 5.965 32.562 7.816 1 94.56 39 THR B C 1
ATOM 2137 O O . THR B 1 39 ? 5.629 31.656 7.055 1 94.56 39 THR B O 1
ATOM 2140 N N . LEU B 1 40 ? 6.352 32.344 8.961 1 95.12 40 LEU B N 1
A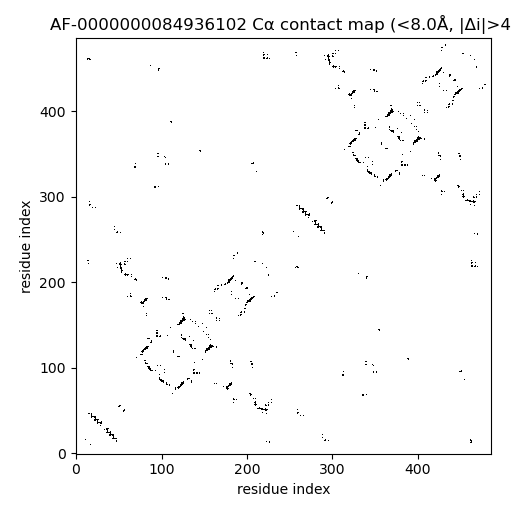TOM 2141 C CA . LEU B 1 40 ? 6.512 31 9.484 1 95.12 40 LEU B CA 1
ATOM 2142 C C . LEU B 1 40 ? 5.156 30.328 9.68 1 95.12 40 LEU B C 1
ATOM 2144 O O . LEU B 1 40 ? 4.988 29.156 9.367 1 95.12 40 LEU B O 1
ATOM 2148 N N . LEU B 1 41 ? 4.215 31.078 10.156 1 93.88 41 LEU B N 1
ATOM 2149 C CA . LEU B 1 41 ? 2.869 30.562 10.391 1 93.88 41 LEU B CA 1
ATOM 2150 C C . LEU B 1 41 ? 2.225 30.109 9.086 1 93.88 41 LEU B C 1
ATOM 2152 O O . LEU B 1 41 ? 1.456 29.141 9.062 1 93.88 41 LEU B O 1
ATOM 2156 N N . LEU B 1 42 ? 2.574 30.781 8.031 1 95.56 42 LEU B N 1
ATOM 2157 C CA . LEU B 1 42 ? 1.998 30.438 6.734 1 95.56 42 LEU B CA 1
ATOM 2158 C C . LEU B 1 42 ? 2.838 29.375 6.027 1 95.56 42 LEU B C 1
ATOM 2160 O O . LEU B 1 42 ? 2.316 28.609 5.227 1 95.56 42 LEU B O 1
ATOM 2164 N N . ALA B 1 43 ? 4.113 29.312 6.387 1 96.19 43 ALA B N 1
ATOM 2165 C CA . ALA B 1 43 ? 5.023 28.391 5.723 1 96.19 43 ALA B CA 1
ATOM 2166 C C . ALA B 1 43 ? 4.652 26.938 6.027 1 96.19 43 ALA B C 1
ATOM 2168 O O . ALA B 1 43 ? 4.762 26.062 5.16 1 96.19 43 ALA B O 1
ATOM 2169 N N . GLY B 1 44 ? 4.258 26.641 7.234 1 95 44 GLY B N 1
ATOM 2170 C CA . GLY B 1 44 ? 3.869 25.297 7.617 1 95 44 GLY B CA 1
ATOM 2171 C C . GLY B 1 44 ? 2.732 24.734 6.777 1 95 44 GLY B C 1
ATOM 2172 O O . GLY B 1 44 ? 2.902 23.75 6.074 1 95 44 GLY B O 1
ATOM 2173 N N . PRO B 1 45 ? 1.615 25.5 6.762 1 95.5 45 PRO B N 1
ATOM 2174 C CA . PRO B 1 45 ? 0.473 25.062 5.957 1 95.5 45 PRO B CA 1
ATOM 2175 C C . PRO B 1 45 ? 0.791 25 4.465 1 95.5 45 PRO B C 1
ATOM 2177 O O . PRO B 1 45 ? 0.372 24.062 3.777 1 95.5 45 PRO B O 1
ATOM 2180 N N . VAL B 1 46 ? 1.492 25.938 4.004 1 96.62 46 VAL B N 1
ATOM 2181 C CA . VAL B 1 46 ? 1.822 25.969 2.582 1 96.62 46 VAL B CA 1
ATOM 2182 C C . VAL B 1 46 ? 2.709 24.781 2.225 1 96.62 46 VAL B C 1
ATOM 2184 O O . VAL B 1 46 ? 2.535 24.172 1.171 1 96.62 46 VAL B O 1
ATOM 2187 N N . TYR B 1 47 ? 3.652 24.5 3.137 1 96.88 47 TYR B N 1
ATOM 2188 C CA . TYR B 1 47 ? 4.547 23.359 2.961 1 96.88 47 TYR B CA 1
ATOM 2189 C C . TYR B 1 47 ? 3.762 22.047 2.895 1 96.88 47 TYR B C 1
ATOM 2191 O O . TYR B 1 47 ? 3.973 21.234 1.993 1 96.88 47 TYR B O 1
ATOM 2199 N N . LEU B 1 48 ? 2.793 21.844 3.734 1 96.75 48 LEU B N 1
ATOM 2200 C CA . LEU B 1 48 ? 1.978 20.641 3.775 1 96.75 48 LEU B CA 1
ATOM 2201 C C . LEU B 1 48 ? 1.083 20.547 2.545 1 96.75 48 LEU B C 1
ATOM 2203 O O . LEU B 1 48 ? 0.952 19.469 1.949 1 96.75 48 LEU B O 1
ATOM 2207 N N . LEU B 1 49 ? 0.513 21.672 2.189 1 96.38 49 LEU B N 1
ATOM 2208 C CA . LEU B 1 49 ? -0.367 21.688 1.025 1 96.38 49 LEU B CA 1
ATOM 2209 C C . LEU B 1 49 ? 0.414 21.391 -0.251 1 96.38 49 LEU B C 1
ATOM 2211 O O . LEU B 1 49 ? -0.065 20.656 -1.123 1 96.38 49 LEU B O 1
ATOM 2215 N N . ALA B 1 50 ? 1.616 21.906 -0.316 1 97.12 50 ALA B N 1
ATOM 2216 C CA . ALA B 1 50 ? 2.447 21.672 -1.493 1 97.12 50 ALA B CA 1
ATOM 2217 C C . ALA B 1 50 ? 2.809 20.188 -1.616 1 97.12 50 ALA B C 1
ATOM 2219 O O . ALA B 1 50 ? 2.686 19.609 -2.693 1 97.12 50 ALA B O 1
ATOM 2220 N N . LEU B 1 51 ? 3.156 19.562 -0.542 1 97.69 51 LEU B N 1
ATOM 2221 C CA . LEU B 1 51 ? 3.598 18.172 -0.564 1 97.69 51 LEU B CA 1
ATOM 2222 C C . LEU B 1 51 ? 2.408 17.234 -0.69 1 97.69 51 LEU B C 1
ATOM 2224 O O . LEU B 1 51 ? 2.574 16.062 -1.04 1 97.69 51 LEU B O 1
ATOM 2228 N N . SER B 1 52 ? 1.242 17.734 -0.378 1 97.19 52 SER B N 1
ATOM 2229 C CA . SER B 1 52 ? 0.049 16.906 -0.491 1 97.19 52 SER B CA 1
ATOM 2230 C C . SER B 1 52 ? -0.697 17.188 -1.792 1 97.19 52 SER B C 1
ATOM 2232 O O . SER B 1 52 ? -1.732 16.562 -2.062 1 97.19 52 SER B O 1
ATOM 2234 N N . PHE B 1 53 ? -0.15 18.141 -2.541 1 96.88 53 PHE B N 1
ATOM 2235 C CA . PHE B 1 53 ? -0.71 18.469 -3.846 1 96.88 53 PHE B CA 1
ATOM 2236 C C . PHE B 1 53 ? -0.361 17.406 -4.875 1 96.88 53 PHE B C 1
ATOM 2238 O O . PHE B 1 53 ? 0.816 17.141 -5.129 1 96.88 53 PHE B O 1
ATOM 2245 N N . SER B 1 54 ? -1.388 16.781 -5.488 1 96.19 54 SER B N 1
ATOM 2246 C CA . SER B 1 54 ? -1.207 15.594 -6.312 1 96.19 54 SER B CA 1
ATOM 2247 C C . SER B 1 54 ? -0.208 15.844 -7.438 1 96.19 54 SER B C 1
ATOM 2249 O O . SER B 1 54 ? 0.688 15.031 -7.672 1 96.19 54 SER B O 1
ATOM 2251 N N . PRO B 1 55 ? -0.27 16.969 -8.188 1 97 55 PRO B N 1
ATOM 2252 C CA . PRO B 1 55 ? 0.707 17.172 -9.258 1 97 55 PRO B CA 1
ATOM 2253 C C . PRO B 1 55 ? 2.143 17.234 -8.742 1 97 55 PRO B C 1
ATOM 2255 O O . PRO B 1 55 ? 3.059 16.734 -9.398 1 97 55 PRO B O 1
ATOM 2258 N N . ILE B 1 56 ? 2.316 17.766 -7.574 1 97.94 56 ILE B N 1
ATOM 2259 C CA . ILE B 1 56 ? 3.662 17.891 -7.023 1 97.94 56 ILE B CA 1
ATOM 2260 C C . ILE B 1 56 ? 4.141 16.516 -6.543 1 97.94 56 ILE B C 1
ATOM 2262 O O . ILE B 1 56 ? 5.246 16.094 -6.879 1 97.94 56 ILE B O 1
ATOM 2266 N N . SER B 1 57 ? 3.303 15.867 -5.75 1 97.94 57 SER B N 1
ATOM 2267 C CA . SER B 1 57 ? 3.688 14.555 -5.242 1 97.94 57 SER B CA 1
ATOM 2268 C C . SER B 1 57 ? 3.969 13.578 -6.379 1 97.94 57 SER B C 1
ATOM 2270 O O . SER B 1 57 ? 4.918 12.797 -6.312 1 97.94 57 SER B O 1
ATOM 2272 N N . THR B 1 58 ? 3.182 13.617 -7.449 1 97.31 58 THR B N 1
ATOM 2273 C CA . THR B 1 58 ? 3.367 12.75 -8.609 1 97.31 58 THR B CA 1
ATOM 2274 C C . THR B 1 58 ? 4.66 13.094 -9.336 1 97.31 58 THR B C 1
ATOM 2276 O O . THR B 1 58 ? 5.398 12.203 -9.766 1 97.31 58 THR B O 1
ATOM 2279 N N . ALA B 1 59 ? 4.918 14.344 -9.484 1 98 59 ALA B N 1
ATOM 2280 C CA . ALA B 1 59 ? 6.156 14.781 -10.133 1 98 59 ALA B CA 1
ATOM 2281 C C . ALA B 1 59 ? 7.379 14.336 -9.328 1 98 59 ALA B C 1
ATOM 2283 O O . ALA B 1 59 ? 8.375 13.898 -9.898 1 98 59 ALA B O 1
ATOM 2284 N N . LEU B 1 60 ? 7.285 14.492 -8.055 1 98.19 60 LEU B N 1
ATOM 2285 C CA . LEU B 1 60 ? 8.367 14.039 -7.188 1 98.19 60 LEU B CA 1
ATOM 2286 C C . LEU B 1 60 ? 8.609 12.547 -7.363 1 98.19 60 LEU B C 1
ATOM 2288 O O . LEU B 1 60 ? 9.75 12.117 -7.559 1 98.19 60 LEU B O 1
ATOM 2292 N N . ALA B 1 61 ? 7.602 11.758 -7.324 1 98.31 61 ALA B N 1
ATOM 2293 C CA . ALA B 1 61 ? 7.727 10.312 -7.48 1 98.31 61 ALA B CA 1
ATOM 2294 C C . ALA B 1 61 ? 8.305 9.953 -8.852 1 98.31 61 ALA B C 1
ATOM 2296 O O . ALA B 1 61 ? 9.188 9.102 -8.961 1 98.31 61 ALA B O 1
ATOM 2297 N N . ASN B 1 62 ? 7.859 10.648 -9.852 1 97.69 62 ASN B N 1
ATOM 2298 C CA . ASN B 1 62 ? 8.305 10.375 -11.211 1 97.69 62 ASN B CA 1
ATOM 2299 C C . ASN B 1 62 ? 9.781 10.703 -11.398 1 97.69 62 ASN B C 1
ATOM 2301 O O . ASN B 1 62 ? 10.445 10.117 -12.258 1 97.69 62 ASN B O 1
ATOM 2305 N N . SER B 1 63 ? 10.25 11.617 -10.625 1 98.31 63 SER B N 1
ATOM 2306 C CA . SER B 1 63 ? 11.664 11.961 -10.711 1 98.31 63 SER B CA 1
ATOM 2307 C C . SER B 1 63 ? 12.547 10.758 -10.383 1 98.31 63 SER B C 1
ATOM 2309 O O . SER B 1 63 ? 13.695 10.688 -10.82 1 98.31 63 SER B O 1
ATOM 2311 N N . LEU B 1 64 ? 12.039 9.82 -9.648 1 98 64 LEU B N 1
ATOM 2312 C CA . LEU B 1 64 ? 12.781 8.617 -9.289 1 98 64 LEU B CA 1
ATOM 2313 C C . LEU B 1 64 ? 12.375 7.438 -10.164 1 98 64 LEU B C 1
ATOM 2315 O O . LEU B 1 64 ? 13.172 6.531 -10.398 1 98 64 LEU B O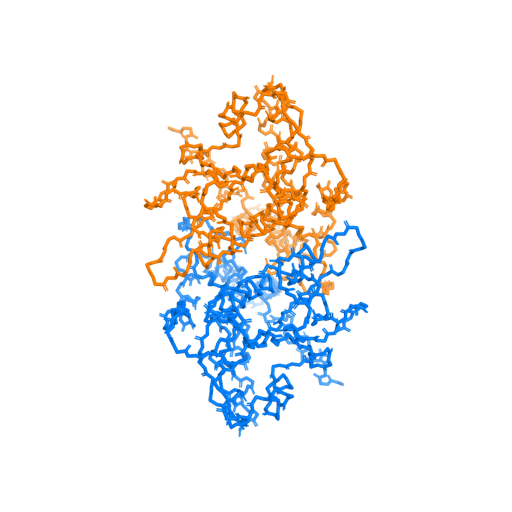 1
ATOM 2319 N N . GLU B 1 65 ? 11.133 7.473 -10.695 1 97.56 65 GLU B N 1
ATOM 2320 C CA . GLU B 1 65 ? 10.555 6.219 -11.172 1 97.56 65 GLU B CA 1
ATOM 2321 C C . GLU B 1 65 ? 10.383 6.227 -12.688 1 97.56 65 GLU B C 1
ATOM 2323 O O . GLU B 1 65 ? 10.266 5.172 -13.312 1 97.56 65 GLU B O 1
ATOM 2328 N N . SER B 1 66 ? 10.328 7.383 -13.32 1 95.38 66 SER B N 1
ATOM 2329 C CA . SER B 1 66 ? 9.867 7.504 -14.695 1 95.38 66 SER B CA 1
ATOM 2330 C C . SER B 1 66 ? 10.812 6.801 -15.664 1 95.38 66 SER B C 1
ATOM 2332 O O . SER B 1 66 ? 10.422 6.457 -16.781 1 95.38 66 SER B O 1
ATOM 2334 N N . HIS B 1 67 ? 11.992 6.574 -15.266 1 94.62 67 HIS B N 1
ATOM 2335 C CA . HIS B 1 67 ? 12.961 5.969 -16.172 1 94.62 67 HIS B CA 1
ATOM 2336 C C . HIS B 1 67 ? 12.93 4.445 -16.094 1 94.62 67 HIS B C 1
ATOM 2338 O O . HIS B 1 67 ? 13.672 3.762 -16.781 1 94.62 67 HIS B O 1
ATOM 2344 N N . TYR B 1 68 ? 12.07 3.889 -15.281 1 96.5 68 TYR B N 1
ATOM 2345 C CA . TYR B 1 68 ? 11.945 2.441 -15.148 1 96.5 68 TYR B CA 1
ATOM 2346 C C . TYR B 1 68 ? 10.625 1.956 -15.734 1 96.5 68 TYR B C 1
ATOM 2348 O O . TYR B 1 68 ? 9.602 2.639 -15.625 1 96.5 68 TYR B O 1
ATOM 2356 N N . THR B 1 69 ? 10.688 0.872 -16.328 1 93.69 69 THR B N 1
ATOM 2357 C CA . THR B 1 69 ? 9.531 0.103 -16.781 1 93.69 69 THR B CA 1
ATOM 2358 C C . THR B 1 69 ? 9.508 -1.271 -16.109 1 93.69 69 THR B C 1
ATOM 2360 O O . THR B 1 69 ? 10.469 -1.659 -15.445 1 93.69 69 THR B O 1
ATOM 2363 N N . SER B 1 70 ? 8.344 -1.918 -16.266 1 94.31 70 SER B N 1
ATOM 2364 C CA . SER B 1 70 ? 8.273 -3.273 -15.727 1 94.31 70 SER B CA 1
ATOM 2365 C C . SER B 1 70 ? 9.172 -4.227 -16.516 1 94.31 70 SER B C 1
ATOM 2367 O O . SER B 1 70 ? 9.352 -4.059 -17.719 1 94.31 70 SER B O 1
ATOM 2369 N N . TRP B 1 71 ? 9.68 -5.176 -15.812 1 96.5 71 TRP B N 1
ATOM 2370 C CA . TRP B 1 71 ? 10.477 -6.238 -16.406 1 96.5 71 TRP B CA 1
ATOM 2371 C C . TRP B 1 71 ? 9.664 -7.027 -17.422 1 96.5 71 TRP B C 1
ATOM 2373 O O . TRP B 1 71 ? 8.484 -7.316 -17.203 1 96.5 71 TRP B O 1
ATOM 2383 N N . GLN B 1 72 ? 10.273 -7.328 -18.547 1 94.62 72 GLN B N 1
ATOM 2384 C CA . GLN B 1 72 ? 9.648 -8.156 -19.578 1 94.62 72 GLN B CA 1
ATOM 2385 C C . GLN B 1 72 ? 10.406 -9.469 -19.766 1 94.62 72 GLN B C 1
ATOM 2387 O O . GLN B 1 72 ? 11.641 -9.492 -19.688 1 94.62 72 GLN B O 1
ATOM 2392 N N . PRO B 1 73 ? 9.586 -10.539 -19.969 1 92.56 73 PRO B N 1
ATOM 2393 C CA . PRO B 1 73 ? 10.25 -11.82 -20.203 1 92.56 73 PRO B CA 1
ATOM 2394 C C . PRO B 1 73 ? 11.117 -11.812 -21.469 1 92.56 73 PRO B C 1
ATOM 2396 O O . PRO B 1 73 ? 10.789 -11.133 -22.438 1 92.56 73 PRO B O 1
ATOM 2399 N N . GLY B 1 74 ? 12.203 -12.594 -21.453 1 88.75 74 GLY B N 1
ATOM 2400 C CA . GLY B 1 74 ? 13.109 -12.695 -22.578 1 88.75 74 GLY B CA 1
ATOM 2401 C C . GLY B 1 74 ? 14.32 -13.562 -22.297 1 88.75 74 GLY B C 1
ATOM 2402 O O . GLY B 1 74 ? 14.25 -14.789 -22.406 1 88.75 74 GLY B O 1
ATOM 2403 N N . ALA B 1 75 ? 15.258 -13 -21.594 1 87.38 75 ALA B N 1
ATOM 2404 C CA . ALA B 1 75 ? 16.5 -13.711 -21.297 1 87.38 75 ALA B CA 1
ATOM 2405 C C . ALA B 1 75 ? 16.312 -14.641 -20.094 1 87.38 75 ALA B C 1
ATOM 2407 O O . ALA B 1 75 ? 15.445 -14.406 -19.25 1 87.38 75 ALA B O 1
ATOM 2408 N N . GLU B 1 76 ? 17.125 -15.656 -20.125 1 92.94 76 GLU B N 1
ATOM 2409 C CA . GLU B 1 76 ? 17.094 -16.594 -19 1 92.94 76 GLU B CA 1
ATOM 2410 C C . GLU B 1 76 ? 17.484 -15.906 -17.703 1 92.94 76 GLU B C 1
ATOM 2412 O O . GLU B 1 76 ? 18.375 -15.07 -17.672 1 92.94 76 GLU B O 1
ATOM 2417 N N . VAL B 1 77 ? 16.781 -16.281 -16.656 1 97.88 77 VAL B N 1
ATOM 2418 C CA . VAL B 1 77 ? 17.031 -15.781 -15.312 1 97.88 77 VAL B CA 1
ATOM 2419 C C . VAL B 1 77 ? 17.312 -16.938 -14.367 1 97.88 77 VAL B C 1
ATOM 2421 O O . VAL B 1 77 ? 16.531 -17.906 -14.305 1 97.88 77 VAL B O 1
ATOM 2424 N N . ALA B 1 78 ? 18.422 -16.875 -13.719 1 98.56 78 ALA B N 1
ATOM 2425 C CA . ALA B 1 78 ? 18.781 -17.922 -12.773 1 98.56 78 ALA B CA 1
ATOM 2426 C C . ALA B 1 78 ? 18.359 -17.547 -11.359 1 98.56 78 ALA B C 1
ATOM 2428 O O . ALA B 1 78 ? 18 -18.422 -10.562 1 98.56 78 ALA B O 1
ATOM 2429 N N . TYR B 1 79 ? 18.453 -16.266 -11.055 1 98.81 79 TYR B N 1
ATOM 2430 C CA . TYR B 1 79 ? 18.109 -15.773 -9.719 1 98.81 79 TYR B CA 1
ATOM 2431 C C . TYR B 1 79 ? 17.188 -14.57 -9.805 1 98.81 79 TYR B C 1
ATOM 2433 O O . TYR B 1 79 ? 17.391 -13.672 -10.625 1 98.81 79 TYR B O 1
ATOM 2441 N N . VAL B 1 80 ? 16.141 -14.602 -9.047 1 98.81 80 VAL B N 1
ATOM 2442 C CA . VAL B 1 80 ? 15.258 -13.461 -8.836 1 98.81 80 VAL B CA 1
ATOM 2443 C C . VAL B 1 80 ? 15.453 -12.898 -7.434 1 98.81 80 VAL B C 1
ATOM 2445 O O . VAL B 1 80 ? 15.016 -13.5 -6.449 1 98.81 80 VAL B O 1
ATOM 2448 N N . LEU B 1 81 ? 16.109 -11.766 -7.332 1 98.88 81 LEU B N 1
ATOM 2449 C CA . LEU B 1 81 ? 16.453 -11.148 -6.062 1 98.88 81 LEU B CA 1
ATOM 2450 C C . LEU B 1 81 ? 15.383 -10.148 -5.633 1 98.88 81 LEU B C 1
ATOM 2452 O O . LEU B 1 81 ? 15.25 -9.078 -6.23 1 98.88 81 LEU B O 1
ATOM 2456 N N . VAL B 1 82 ? 14.633 -10.484 -4.617 1 98.88 82 VAL B N 1
ATOM 2457 C CA . VAL B 1 82 ? 13.57 -9.609 -4.129 1 98.88 82 VAL B CA 1
ATOM 2458 C C . VAL B 1 82 ? 14.016 -8.93 -2.836 1 98.88 82 VAL B C 1
ATOM 2460 O O . VAL B 1 82 ? 14.203 -9.594 -1.813 1 98.88 82 VAL B O 1
ATOM 2463 N N . LEU B 1 83 ? 14.141 -7.637 -2.914 1 98.19 83 LEU B N 1
ATOM 2464 C CA . LEU B 1 83 ? 14.555 -6.895 -1.726 1 98.19 83 LEU B CA 1
ATOM 2465 C C . LEU B 1 83 ? 13.391 -6.758 -0.744 1 98.19 83 LEU B C 1
ATOM 2467 O O . LEU B 1 83 ? 12.242 -6.578 -1.155 1 98.19 83 LEU B O 1
ATOM 2471 N N . GLY B 1 84 ? 13.734 -6.828 0.517 1 94.62 84 GLY B N 1
ATOM 2472 C CA . GLY B 1 84 ? 12.734 -6.711 1.563 1 94.62 84 GLY B CA 1
ATOM 2473 C C . GLY B 1 84 ? 12.234 -5.293 1.749 1 94.62 84 GLY B C 1
ATOM 2474 O O . GLY B 1 84 ? 12.656 -4.379 1.042 1 94.62 84 GLY B O 1
ATOM 2475 N N . SER B 1 85 ? 11.328 -5.129 2.596 1 93.94 85 SER B N 1
ATOM 2476 C CA . SER B 1 85 ? 10.781 -3.857 3.057 1 93.94 85 SER B CA 1
ATOM 2477 C C . SER B 1 85 ? 10.375 -3.93 4.523 1 93.94 85 SER B C 1
ATOM 2479 O O . SER B 1 85 ? 11.219 -4.156 5.398 1 93.94 85 SER B O 1
ATOM 2481 N N . SER B 1 86 ? 9.078 -3.986 4.84 1 93.69 86 SER B N 1
ATOM 2482 C CA . SER B 1 86 ? 8.625 -4.09 6.223 1 93.69 86 SER B CA 1
ATOM 2483 C C . SER B 1 86 ? 7.445 -5.051 6.348 1 93.69 86 SER B C 1
ATOM 2485 O O . SER B 1 86 ? 6.859 -5.453 5.34 1 93.69 86 SER B O 1
ATOM 2487 N N . HIS B 1 87 ? 7.234 -5.469 7.531 1 96 87 HIS B N 1
ATOM 2488 C CA . HIS B 1 87 ? 6.102 -6.316 7.875 1 96 87 HIS B CA 1
ATOM 2489 C C . HIS B 1 87 ? 5.645 -6.074 9.312 1 96 87 HIS B C 1
ATOM 2491 O O . HIS B 1 87 ? 6.301 -5.348 10.062 1 96 87 HIS B O 1
ATOM 2497 N N . SER B 1 88 ? 4.492 -6.547 9.594 1 94.94 88 SER B N 1
ATOM 2498 C CA . SER B 1 88 ? 3.963 -6.578 10.953 1 94.94 88 SER B CA 1
ATOM 2499 C C . SER B 1 88 ? 3.404 -7.957 11.297 1 94.94 88 SER B C 1
ATOM 2501 O O . SER B 1 88 ? 2.297 -8.305 10.883 1 94.94 88 SER B O 1
ATOM 2503 N N . SER B 1 89 ? 4.133 -8.648 12.133 1 95 89 SER B N 1
ATOM 2504 C CA . SER B 1 89 ? 3.734 -10.016 12.461 1 95 89 SER B CA 1
ATOM 2505 C C . SER B 1 89 ? 2.418 -10.031 13.234 1 95 89 SER B C 1
ATOM 2507 O O . SER B 1 89 ? 2.182 -9.18 14.094 1 95 89 SER B O 1
ATOM 2509 N N . HIS B 1 90 ? 1.587 -10.953 12.883 1 94.5 90 HIS B N 1
ATOM 2510 C CA . HIS B 1 90 ? 0.298 -11.18 13.523 1 94.5 90 HIS B CA 1
ATOM 2511 C C . HIS B 1 90 ? -0.112 -12.648 13.438 1 94.5 90 HIS B C 1
ATOM 2513 O O . HIS B 1 90 ? -0.205 -13.203 12.336 1 94.5 90 HIS B O 1
ATOM 2519 N N . PRO B 1 91 ? -0.42 -13.273 14.555 1 91.88 91 PRO B N 1
ATOM 2520 C CA . PRO B 1 91 ? -0.626 -14.727 14.57 1 91.88 91 PRO B CA 1
ATOM 2521 C C . PRO B 1 91 ? -1.871 -15.148 13.797 1 91.88 91 PRO B C 1
ATOM 2523 O O . PRO B 1 91 ? -1.942 -16.281 13.312 1 91.88 91 PRO B O 1
ATOM 2526 N N . ASP B 1 92 ? -2.842 -14.312 13.633 1 94.06 92 ASP B N 1
ATOM 2527 C CA . ASP B 1 92 ? -4.113 -14.711 13.039 1 94.06 92 ASP B CA 1
ATOM 2528 C C . ASP B 1 92 ? -4.207 -14.25 11.586 1 94.06 92 ASP B C 1
ATOM 2530 O O . ASP B 1 92 ? -5.289 -14.281 10.992 1 94.06 92 ASP B O 1
ATOM 2534 N N . ARG B 1 93 ? -3.072 -13.859 11 1 96.44 93 ARG B N 1
ATOM 2535 C CA . ARG B 1 93 ? -3.094 -13.344 9.641 1 96.44 93 ARG B CA 1
ATOM 2536 C C . ARG B 1 93 ? -2.236 -14.203 8.711 1 96.44 93 ARG B C 1
ATOM 2538 O O . ARG B 1 93 ? -1.196 -14.719 9.125 1 96.44 93 ARG B O 1
ATOM 2545 N N . ALA B 1 94 ? -2.697 -14.383 7.512 1 97.31 94 ALA B N 1
ATOM 2546 C CA . ALA B 1 94 ? -1.878 -15.031 6.488 1 97.31 94 ALA B CA 1
ATOM 2547 C C . ALA B 1 94 ? -0.572 -14.273 6.277 1 97.31 94 ALA B C 1
ATOM 2549 O O . ALA B 1 94 ? -0.488 -13.07 6.562 1 97.31 94 ALA B O 1
ATOM 2550 N N . ALA B 1 95 ? 0.451 -14.938 5.859 1 97.62 95 ALA B N 1
ATOM 2551 C CA . ALA B 1 95 ? 1.759 -14.32 5.656 1 97.62 95 ALA B CA 1
ATOM 2552 C C . ALA B 1 95 ? 1.66 -13.125 4.715 1 97.62 95 ALA B C 1
ATOM 2554 O O . ALA B 1 95 ? 2.256 -12.078 4.969 1 97.62 95 ALA B O 1
ATOM 2555 N N . THR B 1 96 ? 0.903 -13.281 3.66 1 97.12 96 THR B N 1
ATOM 2556 C CA . THR B 1 96 ? 0.727 -12.203 2.691 1 97.12 96 THR B CA 1
ATOM 2557 C C . THR B 1 96 ? 0.129 -10.969 3.359 1 97.12 96 THR B C 1
ATOM 2559 O O . THR B 1 96 ? 0.493 -9.836 3.025 1 97.12 96 THR B O 1
ATOM 2562 N N . ALA B 1 97 ? -0.753 -11.172 4.32 1 97.38 97 ALA B N 1
ATOM 2563 C CA . ALA B 1 97 ? -1.461 -10.078 4.977 1 97.38 97 ALA B CA 1
ATOM 2564 C C . ALA B 1 97 ? -0.593 -9.43 6.055 1 97.38 97 ALA B C 1
ATOM 2566 O O . ALA B 1 97 ? -0.966 -8.406 6.625 1 97.38 97 ALA B O 1
ATOM 2567 N N . GLN B 1 98 ? 0.536 -10.047 6.32 1 97.44 98 GLN B N 1
ATOM 2568 C CA . GLN B 1 98 ? 1.453 -9.508 7.316 1 97.44 98 GLN B CA 1
ATOM 2569 C C . GLN B 1 98 ? 2.52 -8.633 6.664 1 97.44 98 GLN B C 1
ATOM 2571 O O . GLN B 1 98 ? 3.248 -7.914 7.355 1 97.44 98 GLN B O 1
ATOM 2576 N N . LEU B 1 99 ? 2.617 -8.68 5.348 1 97.62 99 LEU B N 1
ATOM 2577 C CA . LEU B 1 99 ? 3.582 -7.875 4.605 1 97.62 99 LEU B CA 1
ATOM 2578 C C . LEU B 1 99 ? 3.068 -6.449 4.418 1 97.62 99 LEU B C 1
ATOM 2580 O O . LEU B 1 99 ? 1.864 -6.238 4.254 1 97.62 99 LEU B O 1
ATOM 2584 N N . SER B 1 100 ? 4.004 -5.492 4.445 1 96.94 100 SER B N 1
ATOM 2585 C CA . SER B 1 100 ? 3.635 -4.148 4.012 1 96.94 100 SER B CA 1
ATOM 2586 C C . SER B 1 100 ? 3.193 -4.145 2.551 1 96.94 100 SER B C 1
ATOM 2588 O O . SER B 1 100 ? 3.492 -5.078 1.804 1 96.94 100 SER B O 1
ATOM 2590 N N . ALA B 1 101 ? 2.52 -3.133 2.186 1 97.25 101 ALA B N 1
ATOM 2591 C CA . ALA B 1 101 ? 2.109 -2.975 0.792 1 97.25 101 ALA B CA 1
ATOM 2592 C C . ALA B 1 101 ? 3.318 -2.988 -0.14 1 97.25 101 ALA B C 1
ATOM 2594 O O . ALA B 1 101 ? 3.264 -3.564 -1.229 1 97.25 101 ALA B O 1
ATOM 2595 N N . THR B 1 102 ? 4.371 -2.32 0.298 1 97.69 102 THR B N 1
ATOM 2596 C CA . THR B 1 102 ? 5.605 -2.283 -0.477 1 97.69 102 THR B CA 1
ATOM 2597 C C . THR B 1 102 ? 6.191 -3.684 -0.631 1 97.69 102 THR B C 1
ATOM 2599 O O . THR B 1 102 ? 6.531 -4.102 -1.739 1 97.69 102 THR B O 1
ATOM 2602 N N . ALA B 1 103 ? 6.25 -4.379 0.462 1 98.19 103 ALA B N 1
ATOM 2603 C CA . ALA B 1 103 ? 6.805 -5.73 0.432 1 98.19 103 ALA B CA 1
ATOM 2604 C C . ALA B 1 103 ? 5.965 -6.645 -0.454 1 98.19 103 ALA B C 1
ATOM 2606 O O . ALA B 1 103 ? 6.508 -7.461 -1.203 1 98.19 103 ALA B O 1
ATOM 2607 N N . LEU B 1 104 ? 4.719 -6.504 -0.354 1 98.44 104 LEU B N 1
ATOM 2608 C CA . LEU B 1 104 ? 3.828 -7.336 -1.16 1 98.44 104 LEU B CA 1
ATOM 2609 C C . LEU B 1 104 ? 4.016 -7.047 -2.646 1 98.44 104 LEU B C 1
ATOM 2611 O O . LEU B 1 104 ? 4.055 -7.969 -3.461 1 98.44 104 LEU B O 1
ATOM 2615 N N . GLY B 1 105 ? 4.066 -5.773 -2.99 1 98.38 105 GLY B N 1
ATOM 2616 C CA . GLY B 1 105 ? 4.316 -5.414 -4.375 1 98.38 105 GLY B CA 1
ATOM 2617 C C . GLY B 1 105 ? 5.605 -6 -4.922 1 98.38 105 GLY B C 1
ATOM 2618 O O . GLY B 1 105 ? 5.637 -6.508 -6.043 1 98.38 105 GLY B O 1
ATOM 2619 N N . ARG B 1 106 ? 6.617 -5.938 -4.109 1 98.69 106 ARG B N 1
ATOM 2620 C CA . ARG B 1 106 ? 7.91 -6.473 -4.523 1 98.69 106 ARG B CA 1
ATOM 2621 C C . ARG B 1 106 ? 7.859 -7.988 -4.668 1 98.69 106 ARG B C 1
ATOM 2623 O O . ARG B 1 106 ? 8.367 -8.547 -5.648 1 98.69 106 ARG B O 1
ATOM 2630 N N . LEU B 1 107 ? 7.211 -8.586 -3.717 1 98.75 107 LEU B N 1
ATOM 2631 C CA . LEU B 1 107 ? 7.113 -10.039 -3.766 1 98.75 107 LEU B CA 1
ATOM 2632 C C . LEU B 1 107 ? 6.32 -10.492 -4.984 1 98.75 107 LEU B C 1
ATOM 2634 O O . LEU B 1 107 ? 6.707 -11.453 -5.664 1 98.75 107 LEU B O 1
ATOM 2638 N N . MET B 1 108 ? 5.238 -9.836 -5.309 1 98.5 108 MET B N 1
ATOM 2639 C CA . MET B 1 108 ? 4.398 -10.234 -6.434 1 98.5 108 MET B CA 1
ATOM 2640 C C . MET B 1 108 ? 5.137 -10.055 -7.754 1 98.5 108 MET B C 1
ATOM 2642 O O . MET B 1 108 ? 4.988 -10.867 -8.664 1 98.5 108 MET B O 1
ATOM 2646 N N . GLU B 1 109 ? 5.906 -8.984 -7.797 1 98.5 109 GLU B N 1
ATOM 2647 C CA . GLU B 1 109 ? 6.742 -8.828 -8.984 1 98.5 109 GLU B CA 1
ATOM 2648 C C . GLU B 1 109 ? 7.781 -9.938 -9.078 1 98.5 109 GLU B C 1
ATOM 2650 O O . GLU B 1 109 ? 8.047 -10.461 -10.164 1 98.5 109 GLU B O 1
ATOM 2655 N N . GLY B 1 110 ? 8.398 -10.273 -7.965 1 98.75 110 GLY B N 1
ATOM 2656 C CA . GLY B 1 110 ? 9.336 -11.391 -7.949 1 98.75 110 GLY B CA 1
ATOM 2657 C C . GLY B 1 110 ? 8.711 -12.688 -8.422 1 98.75 110 GLY B C 1
ATOM 2658 O O . GLY B 1 110 ? 9.32 -13.422 -9.211 1 98.75 110 GLY B O 1
ATOM 2659 N N . ILE B 1 111 ? 7.527 -12.922 -7.957 1 98.62 111 ILE B N 1
ATOM 2660 C CA . ILE B 1 111 ? 6.82 -14.148 -8.328 1 98.62 111 ILE B CA 1
ATOM 2661 C C . ILE B 1 111 ? 6.477 -14.109 -9.812 1 98.62 111 ILE B C 1
ATOM 2663 O O . ILE B 1 111 ? 6.57 -15.133 -10.5 1 98.62 111 ILE B O 1
ATOM 2667 N N . ARG B 1 112 ? 6.074 -12.945 -10.297 1 98 112 ARG B N 1
ATOM 2668 C CA . ARG B 1 112 ? 5.805 -12.797 -11.727 1 98 112 ARG B CA 1
ATOM 2669 C C . ARG B 1 112 ? 7.035 -13.156 -12.555 1 98 112 ARG B C 1
ATOM 2671 O O . ARG B 1 112 ? 6.934 -13.898 -13.531 1 98 112 ARG B O 1
ATOM 2678 N N . VAL B 1 113 ? 8.195 -12.656 -12.172 1 98.31 113 VAL B N 1
ATOM 2679 C CA . VAL B 1 113 ? 9.453 -12.938 -12.867 1 98.31 113 VAL B CA 1
ATOM 2680 C C . VAL B 1 113 ? 9.773 -14.43 -12.758 1 98.31 113 VAL B C 1
ATOM 2682 O O . VAL B 1 113 ? 10.172 -15.055 -13.742 1 98.31 113 VAL B O 1
ATOM 2685 N N . TRP B 1 114 ? 9.609 -14.992 -11.602 1 98.38 114 TRP B N 1
ATOM 2686 C CA . TRP B 1 114 ? 9.875 -16.406 -11.359 1 98.38 114 TRP B CA 1
ATOM 2687 C C . TRP B 1 114 ? 8.992 -17.281 -12.234 1 98.38 114 TRP B C 1
ATOM 2689 O O . TRP B 1 114 ? 9.453 -18.266 -12.812 1 98.38 114 TRP B O 1
ATOM 2699 N N . ARG B 1 115 ? 7.73 -16.953 -12.328 1 97.19 115 ARG B N 1
ATOM 2700 C CA . ARG B 1 115 ? 6.789 -17.75 -13.109 1 97.19 115 ARG B CA 1
ATOM 2701 C C . ARG B 1 115 ? 7.199 -17.781 -14.578 1 97.19 115 ARG B C 1
ATOM 2703 O O . ARG B 1 115 ? 6.949 -18.781 -15.266 1 97.19 115 ARG B O 1
ATOM 2710 N N . ALA B 1 116 ? 7.84 -16.734 -15.008 1 96.75 116 ALA B N 1
ATOM 2711 C CA . ALA B 1 116 ? 8.359 -16.703 -16.375 1 96.75 116 ALA B CA 1
ATOM 2712 C C . ALA B 1 116 ? 9.656 -17.5 -16.484 1 96.75 116 ALA B C 1
ATOM 2714 O O . ALA B 1 116 ? 10.117 -17.797 -17.594 1 96.75 116 ALA B O 1
ATOM 2715 N N . ASN B 1 117 ? 10.266 -17.812 -15.312 1 97.62 117 ASN B N 1
ATOM 2716 C CA . ASN B 1 117 ? 11.516 -18.562 -15.203 1 97.62 117 ASN B CA 1
ATOM 2717 C C . ASN B 1 117 ? 11.438 -19.609 -14.102 1 97.62 117 ASN B C 1
ATOM 2719 O O . ASN B 1 117 ? 12.141 -19.516 -13.094 1 97.62 117 ASN B O 1
ATOM 2723 N N . PRO B 1 118 ? 10.703 -20.688 -14.305 1 95.69 118 PRO B N 1
ATOM 2724 C CA . PRO B 1 118 ? 10.32 -21.594 -13.211 1 95.69 118 PRO B CA 1
ATOM 2725 C C . PRO B 1 118 ? 11.523 -22.344 -12.625 1 95.69 118 PRO B C 1
ATOM 2727 O O . PRO B 1 118 ? 11.406 -22.969 -11.562 1 95.69 118 PRO B O 1
ATOM 2730 N N . ASP B 1 119 ? 12.688 -22.344 -13.305 1 97.19 119 ASP B N 1
ATOM 2731 C CA . ASP B 1 119 ? 13.875 -23 -12.773 1 97.19 119 ASP B CA 1
ATOM 2732 C C . ASP B 1 119 ? 14.711 -22.047 -11.938 1 97.19 119 ASP B C 1
ATOM 2734 O O . ASP B 1 119 ? 15.68 -22.453 -11.289 1 97.19 119 ASP B O 1
ATOM 2738 N N . ALA B 1 120 ? 14.336 -20.781 -11.906 1 98.56 120 ALA B N 1
ATOM 2739 C CA . ALA B 1 120 ? 15.094 -19.781 -11.172 1 98.56 120 ALA B CA 1
ATOM 2740 C C . ALA B 1 120 ? 14.922 -19.953 -9.664 1 98.56 120 ALA B C 1
ATOM 2742 O O . ALA B 1 120 ? 13.953 -20.578 -9.211 1 98.56 120 ALA B O 1
ATOM 2743 N N . THR B 1 121 ? 15.883 -19.469 -8.922 1 98.81 121 THR B N 1
ATOM 2744 C CA . THR B 1 121 ? 15.789 -19.375 -7.469 1 98.81 121 THR B CA 1
ATOM 2745 C C . THR B 1 121 ? 15.281 -18 -7.051 1 98.81 121 THR B C 1
ATOM 2747 O O . THR B 1 121 ? 15.852 -16.969 -7.445 1 98.81 121 THR B O 1
ATOM 2750 N N . LEU B 1 122 ? 14.195 -18.016 -6.363 1 98.88 122 LEU B N 1
ATOM 2751 C CA . LEU B 1 122 ? 13.688 -16.797 -5.742 1 98.88 122 LEU B CA 1
ATOM 2752 C C . LEU B 1 122 ? 14.438 -16.5 -4.449 1 98.88 122 LEU B C 1
ATOM 2754 O O . LEU B 1 122 ? 14.344 -17.266 -3.484 1 98.88 122 LEU B O 1
ATOM 2758 N N . VAL B 1 123 ? 15.164 -15.406 -4.414 1 98.88 123 VAL B N 1
ATOM 2759 C CA . VAL B 1 123 ? 15.977 -15.031 -3.262 1 98.88 123 VAL B CA 1
ATOM 2760 C C . VAL B 1 123 ? 15.297 -13.906 -2.486 1 98.88 123 VAL B C 1
ATOM 2762 O O . VAL B 1 123 ? 15.078 -12.82 -3.023 1 98.88 123 VAL B O 1
ATOM 2765 N N . LEU B 1 124 ? 14.938 -14.219 -1.285 1 98.75 124 LEU B N 1
ATOM 2766 C CA . LEU B 1 124 ? 14.227 -13.289 -0.42 1 98.75 124 LEU B CA 1
ATOM 2767 C C . LEU B 1 124 ? 15.109 -12.828 0.734 1 98.75 124 LEU B C 1
ATOM 2769 O O . LEU B 1 124 ? 15.805 -13.641 1.35 1 98.75 124 LEU B O 1
ATOM 2773 N N . SER B 1 125 ? 15.047 -11.484 0.976 1 96.75 125 SER B N 1
ATOM 2774 C CA . SER B 1 125 ? 15.953 -10.953 1.992 1 96.75 125 SER B CA 1
ATOM 2775 C C . SER B 1 125 ? 15.219 -10.008 2.941 1 96.75 125 SER B C 1
ATOM 2777 O O . SER B 1 125 ? 14.156 -9.484 2.604 1 96.75 125 SER B O 1
ATOM 2779 N N . GLY B 1 126 ? 15.812 -9.875 4.129 1 94.56 126 GLY B N 1
ATOM 2780 C CA . GLY B 1 126 ? 15.336 -8.945 5.137 1 94.56 126 GLY B CA 1
ATOM 2781 C C . GLY B 1 126 ? 15.398 -9.508 6.547 1 94.56 126 GLY B C 1
ATOM 2782 O O . GLY B 1 126 ? 15.008 -10.656 6.777 1 94.56 126 GLY B O 1
ATOM 2783 N N . PHE B 1 127 ? 15.789 -8.672 7.457 1 90.94 127 PHE B N 1
ATOM 2784 C CA . PHE B 1 127 ? 15.938 -9.094 8.844 1 90.94 127 PHE B CA 1
ATOM 2785 C C . PHE B 1 127 ? 14.703 -8.727 9.656 1 90.94 127 PHE B C 1
ATOM 2787 O O . PHE B 1 127 ? 13.773 -8.102 9.133 1 90.94 127 PHE B O 1
ATOM 2794 N N . ALA B 1 128 ? 14.633 -9.141 10.891 1 87 128 ALA B N 1
ATOM 2795 C CA . ALA B 1 128 ? 13.445 -9.016 11.727 1 87 128 ALA B CA 1
ATOM 2796 C C . ALA B 1 128 ? 13.281 -7.586 12.242 1 87 128 ALA B C 1
ATOM 2798 O O . ALA B 1 128 ? 12.156 -7.133 12.484 1 87 128 ALA B O 1
ATOM 2799 N N . GLY B 1 129 ? 14.375 -6.879 12.32 1 83.44 129 GLY B N 1
ATOM 2800 C CA . GLY B 1 129 ? 14.305 -5.637 13.07 1 83.44 129 GLY B CA 1
ATOM 2801 C C . GLY B 1 129 ? 13.82 -5.836 14.5 1 83.44 129 GLY B C 1
ATOM 2802 O O . GLY B 1 129 ? 14.398 -6.621 15.25 1 83.44 129 GLY B O 1
ATOM 2803 N N . SER B 1 130 ? 12.719 -5.141 14.875 1 82.38 130 SER B N 1
ATOM 2804 C CA . SER B 1 130 ? 12.148 -5.297 16.203 1 82.38 130 SER B CA 1
ATOM 2805 C C . SER B 1 130 ? 11.055 -6.359 16.219 1 82.38 130 SER B C 1
ATOM 2807 O O . SER B 1 130 ? 10.508 -6.688 17.281 1 82.38 130 SER B O 1
ATOM 2809 N N . ASP B 1 131 ? 10.805 -6.926 15.078 1 90.81 131 ASP B N 1
ATOM 2810 C CA . ASP B 1 131 ? 9.766 -7.949 14.953 1 90.81 131 ASP B CA 1
ATOM 2811 C C . ASP B 1 131 ? 10.305 -9.32 15.344 1 90.81 131 ASP B C 1
ATOM 2813 O O . ASP B 1 131 ? 11.508 -9.578 15.242 1 90.81 131 ASP B O 1
ATOM 2817 N N . PRO B 1 132 ? 9.438 -10.195 15.828 1 91.44 132 PRO B N 1
ATOM 2818 C CA . PRO B 1 132 ? 9.906 -11.523 16.234 1 91.44 132 PRO B CA 1
ATOM 2819 C C . PRO B 1 132 ? 10.266 -12.406 15.039 1 91.44 132 PRO B C 1
ATOM 2821 O O . PRO B 1 132 ? 10.977 -13.406 15.195 1 91.44 132 PRO B O 1
ATOM 2824 N N . THR B 1 133 ? 9.766 -12.125 13.875 1 94.94 133 THR B N 1
ATOM 2825 C CA . THR B 1 133 ? 9.961 -12.93 12.68 1 94.94 133 THR B CA 1
ATOM 2826 C C . THR B 1 133 ? 10.828 -12.195 11.656 1 94.94 133 THR B C 1
ATOM 2828 O O . THR B 1 133 ? 10.562 -11.031 11.336 1 94.94 133 THR B O 1
ATOM 2831 N N . PRO B 1 134 ? 11.906 -12.898 11.203 1 96.44 134 PRO B N 1
ATOM 2832 C CA . PRO B 1 134 ? 12.641 -12.258 10.117 1 96.44 134 PRO B CA 1
ATOM 2833 C C . PRO B 1 134 ? 11.766 -11.977 8.891 1 96.44 134 PRO B C 1
ATOM 2835 O O . PRO B 1 134 ? 10.914 -12.789 8.539 1 96.44 134 PRO B O 1
ATOM 2838 N N . HIS B 1 135 ? 11.992 -10.82 8.273 1 97.12 135 HIS B N 1
ATOM 2839 C CA . HIS B 1 135 ? 11.211 -10.406 7.113 1 97.12 135 HIS B CA 1
ATOM 2840 C C . HIS B 1 135 ? 11.32 -11.422 5.98 1 97.12 135 HIS B C 1
ATOM 2842 O O . HIS B 1 135 ? 10.312 -11.758 5.344 1 97.12 135 HIS B O 1
ATOM 2848 N N . ALA B 1 136 ? 12.539 -11.953 5.738 1 98.19 136 ALA B N 1
ATOM 2849 C CA . ALA B 1 136 ? 12.789 -12.914 4.664 1 98.19 136 ALA B CA 1
ATOM 2850 C C . ALA B 1 136 ? 11.938 -14.164 4.848 1 98.19 136 ALA B C 1
ATOM 2852 O O . ALA B 1 136 ? 11.461 -14.75 3.869 1 98.19 136 ALA B O 1
ATOM 2853 N N . GLU B 1 137 ? 11.758 -14.562 6.051 1 97.94 137 GLU B N 1
ATOM 2854 C CA . GLU B 1 137 ? 10.984 -15.766 6.344 1 97.94 137 GLU B CA 1
ATOM 2855 C C . GLU B 1 137 ? 9.5 -15.547 6.082 1 97.94 137 GLU B C 1
ATOM 2857 O O . GLU B 1 137 ? 8.805 -16.453 5.609 1 97.94 137 GLU B O 1
ATOM 2862 N N . LEU B 1 138 ? 9.039 -14.406 6.453 1 97.94 138 LEU B N 1
ATOM 2863 C CA . LEU B 1 138 ? 7.648 -14.078 6.168 1 97.94 138 LEU B CA 1
ATOM 2864 C C . LEU B 1 138 ? 7.406 -13.992 4.668 1 97.94 138 LEU B C 1
ATOM 2866 O O . LEU B 1 138 ? 6.363 -14.43 4.176 1 97.94 138 LEU B O 1
ATOM 2870 N N . MET B 1 139 ? 8.344 -13.414 3.963 1 98.62 139 MET B N 1
ATOM 2871 C CA . MET B 1 139 ? 8.258 -13.375 2.506 1 98.62 139 MET B CA 1
ATOM 2872 C C . MET B 1 139 ? 8.211 -14.781 1.925 1 98.62 139 MET B C 1
ATOM 2874 O O . MET B 1 139 ? 7.469 -15.047 0.979 1 98.62 139 MET B O 1
ATOM 2878 N N . LYS B 1 140 ? 9.039 -15.609 2.496 1 98.75 140 LYS B N 1
ATOM 2879 C CA . LYS B 1 140 ? 9.047 -17 2.057 1 98.75 140 LYS B CA 1
ATOM 2880 C C . LYS B 1 140 ? 7.672 -17.641 2.252 1 98.75 140 LYS B C 1
ATOM 2882 O O . LYS B 1 140 ? 7.133 -18.266 1.328 1 98.75 140 LYS B O 1
ATOM 2887 N N . CYS B 1 141 ? 7.121 -17.469 3.426 1 98.38 141 CYS B N 1
ATOM 2888 C CA . CYS B 1 141 ? 5.805 -18.031 3.707 1 98.38 141 CYS B CA 1
ATOM 2889 C C . CYS B 1 141 ? 4.758 -17.469 2.748 1 98.38 141 CYS B C 1
ATOM 2891 O O . CYS B 1 141 ? 3.918 -18.219 2.24 1 98.38 141 CYS B O 1
ATOM 2893 N N . ALA B 1 142 ? 4.84 -16.203 2.494 1 98.44 142 ALA B N 1
ATOM 2894 C CA . ALA B 1 142 ? 3.904 -15.562 1.576 1 98.44 142 ALA B CA 1
ATOM 2895 C C . ALA B 1 142 ? 4.066 -16.109 0.159 1 98.44 142 ALA B C 1
ATOM 2897 O O . ALA B 1 142 ? 3.076 -16.328 -0.545 1 98.44 142 ALA B O 1
ATOM 2898 N N . ALA B 1 143 ? 5.285 -16.266 -0.264 1 98.75 143 ALA B N 1
ATOM 2899 C CA . ALA B 1 143 ? 5.543 -16.812 -1.592 1 98.75 143 ALA B CA 1
ATOM 2900 C C . ALA B 1 143 ? 4.949 -18.219 -1.732 1 98.75 143 ALA B C 1
ATOM 2902 O O . ALA B 1 143 ? 4.344 -18.531 -2.76 1 98.75 143 ALA B O 1
ATOM 2903 N N . ILE B 1 144 ? 5.105 -18.984 -0.713 1 98.5 144 ILE B N 1
ATOM 2904 C CA . ILE B 1 144 ? 4.566 -20.328 -0.715 1 98.5 144 ILE B CA 1
ATOM 2905 C C . ILE B 1 144 ? 3.041 -20.281 -0.79 1 98.5 144 ILE B C 1
ATOM 2907 O O . ILE B 1 144 ? 2.426 -21.031 -1.56 1 98.5 144 ILE B O 1
ATOM 2911 N N . GLU B 1 145 ? 2.436 -19.344 -0.018 1 97.25 145 GLU B N 1
ATOM 2912 C CA . GLU B 1 145 ? 0.992 -19.141 -0.065 1 97.25 145 GLU B CA 1
ATOM 2913 C C . GLU B 1 145 ? 0.527 -18.812 -1.48 1 97.25 145 GLU B C 1
ATOM 2915 O O . GLU B 1 145 ? -0.611 -19.109 -1.851 1 97.25 145 GLU B O 1
ATOM 2920 N N . GLN B 1 146 ? 1.451 -18.266 -2.221 1 97.75 146 GLN B N 1
ATOM 2921 C CA . GLN B 1 146 ? 1.1 -17.812 -3.562 1 97.75 146 GLN B CA 1
ATOM 2922 C C . GLN B 1 146 ? 1.547 -18.812 -4.621 1 97.75 146 GLN B C 1
ATOM 2924 O O . GLN B 1 146 ? 1.496 -18.516 -5.816 1 97.75 146 GLN B O 1
ATOM 2929 N N . GLY B 1 147 ? 2.109 -19.969 -4.246 1 97 147 GLY B N 1
ATOM 2930 C CA . GLY B 1 147 ? 2.275 -21.078 -5.168 1 97 147 GLY B CA 1
ATOM 2931 C C . GLY B 1 147 ? 3.727 -21.344 -5.527 1 97 147 GLY B C 1
ATOM 2932 O O . GLY B 1 147 ? 4.016 -22.188 -6.379 1 97 147 GLY B O 1
ATOM 2933 N N . VAL B 1 148 ? 4.664 -20.672 -4.93 1 98.5 148 VAL B N 1
ATOM 2934 C CA . VAL B 1 148 ? 6.074 -20.938 -5.199 1 98.5 148 VAL B CA 1
ATOM 2935 C C . VAL B 1 148 ? 6.547 -22.125 -4.367 1 98.5 148 VAL B C 1
ATOM 2937 O O . VAL B 1 148 ? 6.402 -22.141 -3.143 1 98.5 148 VAL B O 1
ATOM 2940 N N . PRO B 1 149 ? 7.07 -23.156 -5.016 1 98.56 149 PRO B N 1
ATOM 2941 C CA . PRO B 1 149 ? 7.602 -24.266 -4.234 1 98.56 149 PRO B CA 1
ATOM 2942 C C . PRO B 1 149 ? 8.766 -23.859 -3.336 1 98.56 149 PRO B C 1
ATOM 2944 O O . PRO B 1 149 ? 9.625 -23.078 -3.752 1 98.56 149 PRO B O 1
ATOM 2947 N N . GLU B 1 150 ? 8.781 -24.375 -2.141 1 98.38 150 GLU B N 1
ATOM 2948 C CA . GLU B 1 150 ? 9.805 -24.047 -1.154 1 98.38 150 GLU B CA 1
ATOM 2949 C C . GLU B 1 150 ? 11.203 -24.312 -1.703 1 98.38 150 GLU B C 1
ATOM 2951 O O . GLU B 1 150 ? 12.148 -23.594 -1.381 1 98.38 150 GLU B O 1
ATOM 2956 N N . SER B 1 151 ? 11.391 -25.328 -2.568 1 98.38 151 SER B N 1
ATOM 2957 C CA . SER B 1 151 ? 12.68 -25.734 -3.113 1 98.38 151 SER B CA 1
ATOM 2958 C C . SER B 1 151 ? 13.266 -24.656 -4.023 1 98.38 151 SER B C 1
ATOM 2960 O O . SER B 1 151 ? 14.453 -24.688 -4.332 1 98.38 151 SER B O 1
ATOM 2962 N N . HIS B 1 152 ? 12.461 -23.719 -4.445 1 98.62 152 HIS B N 1
ATOM 2963 C CA . HIS B 1 152 ? 12.922 -22.672 -5.34 1 98.62 152 HIS B CA 1
ATOM 2964 C C . HIS B 1 152 ? 13.18 -21.375 -4.574 1 98.62 152 HIS B C 1
ATOM 2966 O O . HIS B 1 152 ? 13.391 -20.328 -5.18 1 98.62 152 HIS B O 1
ATOM 2972 N N . ILE B 1 153 ? 13.188 -21.453 -3.258 1 98.81 153 ILE B N 1
ATOM 2973 C CA . ILE B 1 153 ? 13.312 -20.234 -2.465 1 98.81 153 ILE B CA 1
ATOM 2974 C C . ILE B 1 153 ? 14.586 -20.281 -1.63 1 98.81 153 ILE B C 1
ATOM 2976 O O . ILE B 1 153 ? 14.891 -21.297 -1.005 1 98.81 153 ILE B O 1
ATOM 2980 N N . HIS B 1 154 ? 15.352 -19.297 -1.687 1 98.75 154 HIS B N 1
ATOM 2981 C CA . HIS B 1 154 ? 16.484 -19.047 -0.803 1 98.75 154 HIS B CA 1
ATOM 2982 C C . HIS B 1 154 ? 16.281 -17.781 0.007 1 98.75 154 HIS B C 1
ATOM 2984 O O . HIS B 1 154 ? 15.805 -16.766 -0.522 1 98.75 154 HIS B O 1
ATOM 2990 N N . THR B 1 155 ? 16.641 -17.797 1.306 1 98.44 155 THR B N 1
ATOM 2991 C CA . THR B 1 155 ? 16.406 -16.625 2.141 1 98.44 155 THR B CA 1
ATOM 2992 C C . THR B 1 155 ? 17.703 -16.125 2.758 1 98.44 155 THR B C 1
ATOM 2994 O O . THR B 1 155 ? 18.609 -16.922 3.037 1 98.44 155 THR B O 1
ATOM 2997 N N . PHE B 1 156 ? 17.797 -14.805 2.906 1 97.56 156 PHE B N 1
ATOM 2998 C CA . PHE B 1 156 ? 18.797 -14.133 3.732 1 97.56 156 PHE B CA 1
ATOM 2999 C C . PHE B 1 156 ? 18.141 -13.422 4.91 1 97.56 156 PHE B C 1
ATOM 3001 O O . PHE B 1 156 ? 17.938 -12.211 4.875 1 97.56 156 PHE B O 1
ATOM 3008 N N . PRO B 1 157 ? 17.922 -14.148 6.043 1 96.44 157 PRO B N 1
ATOM 3009 C CA . PRO B 1 157 ? 17.125 -13.586 7.145 1 96.44 157 PRO B CA 1
ATOM 3010 C C . PRO B 1 157 ? 17.938 -12.625 8.016 1 96.44 157 PRO B C 1
ATOM 3012 O O . PRO B 1 157 ? 17.359 -11.93 8.859 1 96.44 157 PRO B O 1
ATOM 3015 N N . GLN B 1 158 ? 19.266 -12.469 7.75 1 93.06 158 GLN B N 1
ATOM 3016 C CA . GLN B 1 158 ? 20.094 -11.664 8.633 1 93.06 158 GLN B CA 1
ATOM 3017 C C . GLN B 1 158 ? 20.5 -10.352 7.969 1 93.06 158 GLN B C 1
ATOM 3019 O O . GLN B 1 158 ? 21.125 -9.492 8.594 1 93.06 158 GLN B O 1
ATOM 3024 N N . ALA B 1 159 ? 20.125 -10.141 6.738 1 92.81 159 ALA B N 1
ATOM 3025 C CA . ALA B 1 159 ? 20.484 -8.906 6.039 1 92.81 159 ALA B CA 1
ATOM 3026 C C . ALA B 1 159 ? 19.719 -7.715 6.609 1 92.81 159 ALA B C 1
ATOM 3028 O O . ALA B 1 159 ? 18.5 -7.625 6.473 1 92.81 159 ALA B O 1
ATOM 3029 N N . ARG B 1 160 ? 20.422 -6.77 7.125 1 90.19 160 ARG B N 1
ATOM 3030 C CA . ARG B 1 160 ? 19.797 -5.688 7.879 1 90.19 160 ARG B CA 1
ATOM 3031 C C . ARG B 1 160 ? 19.5 -4.492 6.98 1 90.19 160 ARG B C 1
ATOM 3033 O O . ARG B 1 160 ? 18.688 -3.633 7.328 1 90.19 160 ARG B O 1
ATOM 3040 N N . ASP B 1 161 ? 20.281 -4.367 5.938 1 91.38 161 ASP B N 1
ATOM 3041 C CA . ASP B 1 161 ? 20.078 -3.283 4.977 1 91.38 161 ASP B CA 1
ATOM 3042 C C . ASP B 1 161 ? 20.438 -3.729 3.562 1 91.38 161 ASP B C 1
ATOM 3044 O O . ASP B 1 161 ? 20.844 -4.871 3.352 1 91.38 161 ASP B O 1
ATOM 3048 N N . THR B 1 162 ? 20.219 -2.857 2.617 1 94 162 THR B N 1
ATOM 3049 C CA . THR B 1 162 ? 20.375 -3.213 1.212 1 94 162 THR B CA 1
ATOM 3050 C C . THR B 1 162 ? 21.844 -3.51 0.896 1 94 162 THR B C 1
ATOM 3052 O O . THR B 1 162 ? 22.141 -4.355 0.048 1 94 162 THR B O 1
ATOM 3055 N N . GLU B 1 163 ? 22.703 -2.861 1.583 1 93.62 163 GLU B N 1
ATOM 3056 C CA . GLU B 1 163 ? 24.125 -3.123 1.39 1 93.62 163 GLU B CA 1
ATOM 3057 C C . GLU B 1 163 ? 24.484 -4.551 1.788 1 93.62 163 GLU B C 1
ATOM 3059 O O . GLU B 1 163 ? 25.203 -5.242 1.062 1 93.62 163 GLU B O 1
ATOM 3064 N N . GLN B 1 164 ? 24 -4.945 2.908 1 95.31 164 GLN B N 1
ATOM 3065 C CA . GLN B 1 164 ? 24.234 -6.312 3.363 1 95.31 164 GLN B CA 1
ATOM 3066 C C . GLN B 1 164 ? 23.547 -7.32 2.449 1 95.31 164 GLN B C 1
ATOM 3068 O O . GLN B 1 164 ? 24.062 -8.414 2.209 1 95.31 164 GLN B O 1
ATOM 3073 N N . GLU B 1 165 ? 22.375 -6.996 1.967 1 96.06 165 GLU B N 1
ATOM 3074 C CA . GLU B 1 165 ? 21.688 -7.855 1.009 1 96.06 165 GLU B CA 1
ATOM 3075 C C . GLU B 1 165 ? 22.547 -8.102 -0.228 1 96.06 165 GLU B C 1
ATOM 3077 O O . GLU B 1 165 ? 22.688 -9.242 -0.67 1 96.06 165 GLU B O 1
ATOM 3082 N N . ALA B 1 166 ? 23.109 -7.035 -0.724 1 97.06 166 ALA B N 1
ATOM 3083 C CA . ALA B 1 166 ? 23.969 -7.141 -1.902 1 97.06 166 ALA B CA 1
ATOM 3084 C C . ALA B 1 166 ? 25.203 -7.988 -1.608 1 97.06 166 ALA B C 1
ATOM 3086 O O . ALA B 1 166 ? 25.578 -8.844 -2.414 1 97.06 166 ALA B O 1
ATOM 3087 N N . ARG B 1 167 ? 25.781 -7.789 -0.473 1 96.94 167 ARG B N 1
ATOM 3088 C CA . ARG B 1 167 ? 27 -8.5 -0.078 1 96.94 167 ARG B CA 1
ATOM 3089 C C . ARG B 1 167 ? 26.734 -10 0.041 1 96.94 167 ARG B C 1
ATOM 3091 O O . ARG B 1 167 ? 27.547 -10.812 -0.41 1 96.94 167 ARG B O 1
ATOM 3098 N N . LEU B 1 168 ? 25.625 -10.352 0.637 1 96.69 168 LEU B N 1
ATOM 3099 C CA . LEU B 1 168 ? 25.281 -11.75 0.844 1 96.69 168 LEU B CA 1
ATOM 3100 C C . LEU B 1 168 ? 24.906 -12.422 -0.474 1 96.69 168 LEU B C 1
ATOM 3102 O O . LEU B 1 168 ? 25.141 -13.617 -0.653 1 96.69 168 LEU B O 1
ATOM 3106 N N . THR B 1 169 ? 24.391 -11.648 -1.358 1 97.25 169 THR B N 1
ATOM 3107 C CA . THR B 1 169 ? 23.906 -12.164 -2.635 1 97.25 169 THR B CA 1
ATOM 3108 C C . THR B 1 169 ? 25.062 -12.461 -3.574 1 97.25 169 THR B C 1
ATOM 3110 O O . THR B 1 169 ? 25 -13.391 -4.379 1 97.25 169 THR B O 1
ATOM 3113 N N . ALA B 1 170 ? 26.125 -11.781 -3.492 1 97.38 170 ALA B N 1
ATOM 3114 C CA . ALA B 1 170 ? 27.234 -11.805 -4.453 1 97.38 170 ALA B CA 1
ATOM 3115 C C . ALA B 1 170 ? 27.797 -13.219 -4.598 1 97.38 170 ALA B C 1
ATOM 3117 O O . ALA B 1 170 ? 27.891 -13.742 -5.707 1 97.38 170 ALA B O 1
ATOM 3118 N N . PRO B 1 171 ? 28.125 -13.883 -3.516 1 97.38 171 PRO B N 1
ATOM 3119 C CA . PRO B 1 171 ? 28.703 -15.227 -3.666 1 97.38 171 PRO B CA 1
ATOM 3120 C C . PRO B 1 171 ? 27.672 -16.25 -4.145 1 97.38 171 PRO B C 1
ATOM 3122 O O . PRO B 1 171 ? 28.047 -17.266 -4.746 1 97.38 171 PRO B O 1
ATOM 3125 N N . LEU B 1 172 ? 26.422 -16.031 -3.875 1 97.38 172 LEU B N 1
ATOM 3126 C CA . LEU B 1 172 ? 25.359 -16.953 -4.289 1 97.38 172 LEU B CA 1
ATOM 3127 C C . LEU B 1 172 ? 25.141 -16.875 -5.797 1 97.38 172 LEU B C 1
ATOM 3129 O O . LEU B 1 172 ? 24.984 -17.906 -6.449 1 97.38 172 LEU B O 1
ATOM 3133 N N . VAL B 1 173 ? 25.109 -15.695 -6.352 1 97.31 173 VAL B N 1
ATOM 3134 C CA . VAL B 1 173 ? 24.688 -15.438 -7.727 1 97.31 173 VAL B CA 1
ATOM 3135 C C . VAL B 1 173 ? 25.891 -15.547 -8.664 1 97.31 173 VAL B C 1
ATOM 3137 O O . VAL B 1 173 ? 25.781 -16.109 -9.758 1 97.31 173 VAL B O 1
ATOM 3140 N N . GLY B 1 174 ? 27.062 -14.969 -8.242 1 96.25 174 GLY B N 1
ATOM 3141 C CA . GLY B 1 174 ? 28.234 -14.938 -9.102 1 96.25 174 GLY B CA 1
ATOM 3142 C C . GLY B 1 174 ? 28 -14.227 -10.422 1 96.25 174 GLY B C 1
ATOM 3143 O O . GLY B 1 174 ? 27.516 -13.086 -10.445 1 96.25 174 GLY B O 1
ATOM 3144 N N . ALA B 1 175 ? 28.219 -14.969 -11.539 1 96.06 175 ALA B N 1
ATOM 3145 C CA . ALA B 1 175 ? 28.062 -14.383 -12.867 1 96.06 175 ALA B CA 1
ATOM 3146 C C . ALA B 1 175 ? 26.75 -14.812 -13.508 1 96.06 175 ALA B C 1
ATOM 3148 O O . ALA B 1 175 ? 26.469 -14.484 -14.664 1 96.06 175 ALA B O 1
ATOM 3149 N N . ALA B 1 176 ? 25.922 -15.5 -12.766 1 97.5 176 ALA B N 1
ATOM 3150 C CA . ALA B 1 176 ? 24.672 -16 -13.297 1 97.5 176 ALA B CA 1
ATOM 3151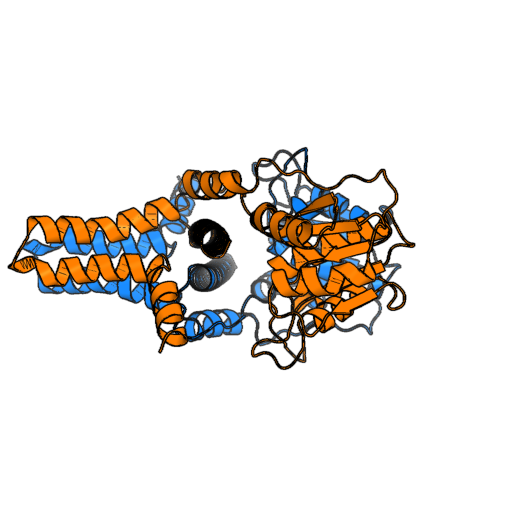 C C . ALA B 1 176 ? 23.688 -14.852 -13.57 1 97.5 176 ALA B C 1
ATOM 3153 O O . ALA B 1 176 ? 23.75 -13.82 -12.898 1 97.5 176 ALA B O 1
ATOM 3154 N N . PRO B 1 177 ? 22.875 -15 -14.562 1 97.69 177 PRO B N 1
ATOM 3155 C CA . PRO B 1 177 ? 21.859 -13.969 -14.828 1 97.69 177 PRO B CA 1
ATOM 3156 C C . PRO B 1 177 ? 20.906 -13.773 -13.656 1 97.69 177 PRO B C 1
ATOM 3158 O O . PRO B 1 177 ? 20.281 -14.742 -13.195 1 97.69 177 PRO B O 1
ATOM 3161 N N . ALA B 1 178 ? 20.781 -12.547 -13.211 1 98.31 178 ALA B N 1
ATOM 3162 C CA . ALA B 1 178 ? 19.953 -12.242 -12.047 1 98.31 178 ALA B CA 1
ATOM 3163 C C . ALA B 1 178 ? 19.109 -11 -12.297 1 98.31 178 ALA B C 1
ATOM 3165 O O . ALA B 1 178 ? 19.547 -10.062 -12.961 1 98.31 178 ALA B O 1
ATOM 3166 N N . VAL B 1 179 ? 17.922 -11.078 -11.805 1 98.62 179 VAL B N 1
ATOM 3167 C CA . VAL B 1 179 ? 16.984 -9.953 -11.844 1 98.62 179 VAL B CA 1
ATOM 3168 C C . VAL B 1 179 ? 16.812 -9.383 -10.438 1 98.62 179 VAL B C 1
ATOM 3170 O O . VAL B 1 179 ? 16.594 -10.125 -9.477 1 98.62 179 VAL B O 1
ATOM 3173 N N . LEU B 1 180 ? 16.953 -8.078 -10.305 1 98.75 180 LEU B N 1
ATOM 3174 C CA . LEU B 1 180 ? 16.766 -7.375 -9.039 1 98.75 180 LEU B CA 1
ATOM 3175 C C . LEU B 1 180 ? 15.383 -6.746 -8.961 1 98.75 180 LEU B C 1
ATOM 3177 O O . LEU B 1 180 ? 15.039 -5.887 -9.773 1 98.75 180 LEU B O 1
ATOM 3181 N N . VAL B 1 181 ? 14.633 -7.191 -7.961 1 98.81 181 VAL B N 1
ATOM 3182 C CA . VAL B 1 181 ? 13.266 -6.719 -7.797 1 98.81 181 VAL B CA 1
ATOM 3183 C C . VAL B 1 181 ? 13.18 -5.797 -6.582 1 98.81 181 VAL B C 1
ATOM 3185 O O . VAL B 1 181 ? 13.461 -6.215 -5.457 1 98.81 181 VAL B O 1
ATOM 3188 N N . THR B 1 182 ? 12.766 -4.609 -6.805 1 98.56 182 THR B N 1
ATOM 3189 C CA . THR B 1 182 ? 12.461 -3.658 -5.738 1 98.56 182 THR B CA 1
ATOM 3190 C C . THR B 1 182 ? 11.57 -2.531 -6.254 1 98.56 182 THR B C 1
ATOM 3192 O O . THR B 1 182 ? 11.195 -2.518 -7.43 1 98.56 182 THR B O 1
ATOM 3195 N N . SER B 1 183 ? 11.148 -1.664 -5.34 1 98.56 183 SER B N 1
ATOM 3196 C CA . SER B 1 183 ? 10.328 -0.516 -5.723 1 98.56 183 SER B CA 1
ATOM 3197 C C . SER B 1 183 ? 11.062 0.372 -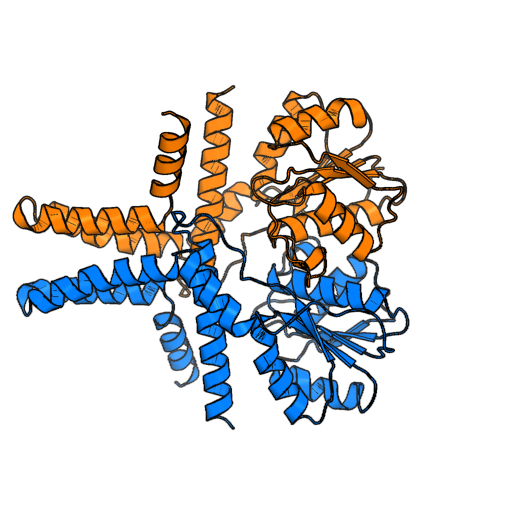6.723 1 98.56 183 SER B C 1
ATOM 3199 O O . SER B 1 183 ? 12.266 0.583 -6.609 1 98.56 183 SER B O 1
ATOM 3201 N N . ALA B 1 184 ? 10.305 0.927 -7.629 1 98.56 184 ALA B N 1
ATOM 3202 C CA . ALA B 1 184 ? 10.883 1.774 -8.672 1 98.56 184 ALA B CA 1
ATOM 3203 C C . ALA B 1 184 ? 11.656 2.939 -8.055 1 98.56 184 ALA B C 1
ATOM 3205 O O . ALA B 1 184 ? 12.742 3.289 -8.531 1 98.56 184 ALA B O 1
ATOM 3206 N N . SER B 1 185 ? 11.156 3.504 -7.02 1 98.19 185 SER B N 1
ATOM 3207 C CA . SER B 1 185 ? 11.789 4.656 -6.383 1 98.19 185 SER B CA 1
ATOM 3208 C C . SER B 1 185 ? 13.102 4.266 -5.711 1 98.19 185 SER B C 1
ATOM 3210 O O . SER B 1 185 ? 13.969 5.113 -5.496 1 98.19 185 SER B O 1
ATOM 3212 N N . HIS B 1 186 ? 13.25 3.027 -5.402 1 97.94 186 HIS B N 1
ATOM 3213 C CA . HIS B 1 186 ? 14.406 2.533 -4.668 1 97.94 186 HIS B CA 1
ATOM 3214 C C . HIS B 1 186 ? 15.438 1.933 -5.617 1 97.94 186 HIS B C 1
ATOM 3216 O O . HIS B 1 186 ? 16.562 1.624 -5.203 1 97.94 186 HIS B O 1
ATOM 3222 N N . MET B 1 187 ? 15.164 1.771 -6.84 1 98.31 187 MET B N 1
ATOM 3223 C CA . MET B 1 187 ? 15.93 0.936 -7.766 1 98.31 187 MET B CA 1
ATOM 3224 C C . MET B 1 187 ? 17.312 1.533 -8.031 1 98.31 187 MET B C 1
ATOM 3226 O O . MET B 1 187 ? 18.297 0.81 -8.07 1 98.31 187 MET B O 1
ATOM 3230 N N . ASP B 1 188 ? 17.391 2.889 -8.133 1 97.31 188 ASP B N 1
ATOM 3231 C CA . ASP B 1 188 ? 18.672 3.52 -8.391 1 97.31 188 ASP B CA 1
ATOM 3232 C C . ASP B 1 188 ? 19.672 3.205 -7.281 1 97.31 188 ASP B C 1
ATOM 3234 O O . ASP B 1 188 ? 20.812 2.803 -7.551 1 97.31 188 ASP B O 1
ATOM 3238 N N . ARG B 1 189 ? 19.25 3.385 -6.117 1 96.12 189 ARG B N 1
ATOM 3239 C CA . ARG B 1 189 ? 20.109 3.15 -4.965 1 96.12 189 ARG B CA 1
ATOM 3240 C C . ARG B 1 189 ? 20.469 1.676 -4.844 1 96.12 189 ARG B C 1
ATOM 3242 O O . ARG B 1 189 ? 21.625 1.337 -4.551 1 96.12 189 ARG B O 1
ATOM 3249 N N . ALA B 1 190 ? 19.5 0.805 -5.113 1 97.5 190 ALA B N 1
ATOM 3250 C CA . ALA B 1 190 ? 19.75 -0.635 -5.047 1 97.5 190 ALA B CA 1
ATOM 3251 C C . ALA B 1 190 ? 20.766 -1.072 -6.094 1 97.5 190 ALA B C 1
ATOM 3253 O O . ALA B 1 190 ? 21.719 -1.788 -5.781 1 97.5 190 ALA B O 1
ATOM 3254 N N . LEU B 1 191 ? 20.562 -0.61 -7.309 1 97.38 191 LEU B N 1
ATOM 3255 C CA . LEU B 1 191 ? 21.469 -0.972 -8.391 1 97.38 191 LEU B CA 1
ATOM 3256 C C . LEU B 1 191 ? 22.906 -0.548 -8.062 1 97.38 191 LEU B C 1
ATOM 3258 O O . LEU B 1 191 ? 23.844 -1.297 -8.32 1 97.38 191 LEU B O 1
ATOM 3262 N N . SER B 1 192 ? 23.031 0.618 -7.543 1 96.5 192 SER B N 1
ATOM 3263 C CA . SER B 1 192 ? 24.359 1.118 -7.184 1 96.5 192 SER B CA 1
ATOM 3264 C C . SER B 1 192 ? 25.031 0.209 -6.164 1 96.5 192 SER B C 1
ATOM 3266 O O . SER B 1 192 ? 26.219 -0.084 -6.281 1 96.5 192 SER B O 1
ATOM 3268 N N . LEU B 1 193 ? 24.344 -0.271 -5.219 1 96.62 193 LEU B N 1
ATOM 3269 C CA . LEU B 1 193 ? 24.891 -1.116 -4.156 1 96.62 193 LEU B CA 1
ATOM 3270 C C . LEU B 1 193 ? 25.25 -2.496 -4.691 1 96.62 193 LEU B C 1
ATOM 3272 O O . LEU B 1 193 ? 26.266 -3.08 -4.289 1 96.62 193 LEU B O 1
ATOM 3276 N N . TYR B 1 194 ? 24.422 -3.008 -5.578 1 97.81 194 TYR B N 1
ATOM 3277 C CA . TYR B 1 194 ? 24.703 -4.312 -6.172 1 97.81 194 TYR B CA 1
ATOM 3278 C C . TYR B 1 194 ? 25.891 -4.23 -7.125 1 97.81 194 TYR B C 1
ATOM 3280 O O . TYR B 1 194 ? 26.734 -5.129 -7.152 1 97.81 194 TYR B O 1
ATOM 3288 N N . GLN B 1 195 ? 25.969 -3.143 -7.848 1 96.06 195 GLN B N 1
ATOM 3289 C CA . GLN B 1 195 ? 27.109 -2.916 -8.727 1 96.06 195 GLN B CA 1
ATOM 3290 C C . GLN B 1 195 ? 28.406 -2.803 -7.93 1 96.06 195 GLN B C 1
ATOM 3292 O O . GLN B 1 195 ? 29.453 -3.279 -8.367 1 96.06 195 GLN B O 1
ATOM 3297 N N . ALA B 1 196 ? 28.375 -2.221 -6.832 1 95.62 196 ALA B N 1
ATOM 3298 C CA . ALA B 1 196 ? 29.531 -2.057 -5.965 1 95.62 196 ALA B CA 1
ATOM 3299 C C . ALA B 1 196 ? 30.078 -3.408 -5.508 1 95.62 196 ALA B C 1
ATOM 3301 O O . ALA B 1 196 ? 31.25 -3.527 -5.156 1 95.62 196 ALA B O 1
ATOM 3302 N N . GLN B 1 197 ? 29.219 -4.465 -5.5 1 96.56 197 GLN B N 1
ATOM 3303 C CA . GLN B 1 197 ? 29.641 -5.816 -5.133 1 96.56 197 GLN B CA 1
ATOM 3304 C C . GLN B 1 197 ? 30.094 -6.602 -6.359 1 96.56 197 GLN B C 1
ATOM 3306 O O . GLN B 1 197 ? 30.359 -7.805 -6.27 1 96.56 197 GLN B O 1
ATOM 3311 N N . GLY B 1 198 ? 30.062 -5.984 -7.57 1 96.12 198 GLY B N 1
ATOM 3312 C CA . GLY B 1 198 ? 30.484 -6.621 -8.805 1 96.12 198 GLY B CA 1
ATOM 3313 C C . GLY B 1 198 ? 29.391 -7.402 -9.492 1 96.12 198 GLY B C 1
ATOM 3314 O O . GLY B 1 198 ? 29.656 -8.227 -10.367 1 96.12 198 GLY B O 1
ATOM 3315 N N . LEU B 1 199 ? 28.203 -7.188 -9.086 1 96.5 199 LEU B N 1
ATOM 3316 C CA . LEU B 1 199 ? 27.078 -7.922 -9.656 1 96.5 199 LEU B CA 1
ATOM 3317 C C . LEU B 1 199 ? 26.453 -7.152 -10.82 1 96.5 199 LEU B C 1
ATOM 3319 O O . LEU B 1 199 ? 26.312 -5.93 -10.75 1 96.5 199 LEU B O 1
ATOM 3323 N N . SER B 1 200 ? 26.234 -7.863 -11.867 1 93.94 200 SER B N 1
ATOM 3324 C CA . SER B 1 200 ? 25.438 -7.328 -12.969 1 93.94 200 SER B CA 1
ATOM 3325 C C . SER B 1 200 ? 24 -7.863 -12.914 1 93.94 200 SER B C 1
ATOM 3327 O O . SER B 1 200 ? 23.75 -9.008 -13.289 1 93.94 200 SER B O 1
ATOM 3329 N N . VAL B 1 201 ? 23.078 -7.043 -12.508 1 97.12 201 VAL B N 1
ATOM 3330 C CA . VAL B 1 201 ? 21.688 -7.469 -12.336 1 97.12 201 VAL B CA 1
ATOM 3331 C C . VAL B 1 201 ? 20.781 -6.664 -13.258 1 97.12 201 VAL B C 1
ATOM 3333 O O . VAL B 1 201 ? 21.062 -5.5 -13.555 1 97.12 201 VAL B O 1
ATOM 3336 N N . THR B 1 202 ? 19.75 -7.273 -13.773 1 97.75 202 THR B N 1
ATOM 3337 C CA . THR B 1 202 ? 18.703 -6.621 -14.555 1 97.75 202 THR B CA 1
ATOM 3338 C C . THR B 1 202 ? 17.594 -6.102 -13.641 1 97.75 202 THR B C 1
ATOM 3340 O O . THR B 1 202 ? 17.047 -6.852 -12.828 1 97.75 202 THR B O 1
ATOM 3343 N N . PRO B 1 203 ? 17.234 -4.832 -13.75 1 98.12 203 PRO B N 1
ATOM 3344 C CA . PRO B 1 203 ? 16.203 -4.289 -12.852 1 98.12 203 PRO B CA 1
ATOM 3345 C C . PRO B 1 203 ? 14.805 -4.77 -13.195 1 98.12 203 PRO B C 1
ATOM 3347 O O . PRO B 1 203 ? 14.445 -4.836 -14.375 1 98.12 203 PRO B O 1
ATOM 3350 N N . ALA B 1 204 ? 14.047 -5.145 -12.25 1 98.5 204 ALA B N 1
ATOM 3351 C CA . ALA B 1 204 ? 12.602 -5.324 -12.297 1 98.5 204 ALA B CA 1
ATOM 3352 C C . ALA B 1 204 ? 11.898 -4.395 -11.312 1 98.5 204 ALA B C 1
ATOM 3354 O O . ALA B 1 204 ? 11.586 -4.797 -10.188 1 98.5 204 ALA B O 1
ATOM 3355 N N . ALA B 1 205 ? 11.609 -3.225 -11.812 1 98.44 205 ALA B N 1
ATOM 3356 C CA . ALA B 1 205 ? 11 -2.189 -10.977 1 98.44 205 ALA B CA 1
ATOM 3357 C C . ALA B 1 205 ? 9.508 -2.447 -10.789 1 98.44 205 ALA B C 1
ATOM 3359 O O . ALA B 1 205 ? 8.82 -2.879 -11.719 1 98.44 205 ALA B O 1
ATOM 3360 N N . THR B 1 206 ? 9.016 -2.225 -9.586 1 98.06 206 THR B N 1
ATOM 3361 C CA . THR B 1 206 ? 7.605 -2.402 -9.234 1 98.06 206 THR B CA 1
ATOM 3362 C C . THR B 1 206 ? 7.184 -1.399 -8.164 1 98.06 206 THR B C 1
ATOM 3364 O O . THR B 1 206 ? 7.902 -0.435 -7.895 1 98.06 206 THR B O 1
ATOM 3367 N N . ASP B 1 207 ? 5.973 -1.59 -7.609 1 97.62 207 ASP B N 1
ATOM 3368 C CA . ASP B 1 207 ? 5.488 -0.712 -6.547 1 97.62 207 ASP B CA 1
ATOM 3369 C C . ASP B 1 207 ? 5.68 0.756 -6.918 1 97.62 207 ASP B C 1
ATOM 3371 O O . ASP B 1 207 ? 6.301 1.517 -6.172 1 97.62 207 ASP B O 1
ATOM 3375 N N . PHE B 1 208 ? 5.195 1.122 -8.102 1 97.94 208 PHE B N 1
ATOM 3376 C CA . PHE B 1 208 ? 5.203 2.506 -8.555 1 97.94 208 PHE B CA 1
ATOM 3377 C C . PHE B 1 208 ? 4.242 3.355 -7.734 1 97.94 208 PHE B C 1
ATOM 3379 O O . PHE B 1 208 ? 3.049 3.057 -7.66 1 97.94 208 PHE B O 1
ATOM 3386 N N . ILE B 1 209 ? 4.746 4.422 -7.191 1 97.38 209 ILE B N 1
ATOM 3387 C CA . ILE B 1 209 ? 3.941 5.18 -6.246 1 97.38 209 ILE B CA 1
ATOM 3388 C C . ILE B 1 209 ? 3.467 6.48 -6.895 1 97.38 209 ILE B C 1
ATOM 3390 O O . ILE B 1 209 ? 2.664 7.215 -6.316 1 97.38 209 ILE B O 1
ATOM 3394 N N . ALA B 1 210 ? 3.934 6.785 -8.133 1 96.06 210 ALA B N 1
ATOM 3395 C CA . ALA B 1 210 ? 3.41 7.914 -8.898 1 96.06 210 ALA B CA 1
ATOM 3396 C C . ALA B 1 210 ? 2.008 7.621 -9.422 1 96.06 210 ALA B C 1
ATOM 3398 O O . ALA B 1 210 ? 1.828 7.336 -10.609 1 96.06 210 ALA B O 1
ATOM 3399 N N . GLN B 1 211 ? 1.036 7.699 -8.609 1 93.25 211 GLN B N 1
ATOM 3400 C CA . GLN B 1 211 ? -0.365 7.445 -8.93 1 93.25 211 GLN B CA 1
ATOM 3401 C C . GLN B 1 211 ? -1.216 8.695 -8.703 1 93.25 211 GLN B C 1
ATOM 3403 O O . GLN B 1 211 ? -1.743 8.906 -7.609 1 93.25 211 GLN B O 1
ATOM 3408 N N . PRO B 1 212 ? -1.445 9.422 -9.727 1 91.75 212 PRO B N 1
ATOM 3409 C CA . PRO B 1 212 ? -2.107 10.727 -9.594 1 91.75 212 PRO B CA 1
ATOM 3410 C C . PRO B 1 212 ? -3.549 10.602 -9.102 1 91.75 212 PRO B C 1
ATOM 3412 O O . PRO B 1 212 ? -4.242 9.641 -9.445 1 91.75 212 PRO B O 1
ATOM 3415 N N . THR B 1 213 ? -3.961 11.516 -8.289 1 88.56 213 THR B N 1
ATOM 3416 C CA . THR B 1 213 ? -5.344 11.727 -7.887 1 88.56 213 THR B CA 1
ATOM 3417 C C . THR B 1 213 ? -5.859 13.07 -8.406 1 88.56 213 THR B C 1
ATOM 3419 O O . THR B 1 213 ? -5.168 13.75 -9.164 1 88.56 213 THR B O 1
ATOM 3422 N N . ARG B 1 214 ? -7.051 13.422 -7.953 1 86.25 214 ARG B N 1
ATOM 3423 C CA . ARG B 1 214 ? -7.578 14.727 -8.336 1 86.25 214 ARG B CA 1
ATOM 3424 C C . ARG B 1 214 ? -6.766 15.852 -7.711 1 86.25 214 ARG B C 1
ATOM 3426 O O . ARG B 1 214 ? -6.32 15.742 -6.566 1 86.25 214 ARG B O 1
ATOM 3433 N N . ALA B 1 215 ? -6.59 16.891 -8.508 1 82.06 215 ALA B N 1
ATOM 3434 C CA . ALA B 1 215 ? -5.719 17.984 -8.094 1 82.06 215 ALA B CA 1
ATOM 3435 C C . ALA B 1 215 ? -6.23 18.641 -6.809 1 82.06 215 ALA B C 1
ATOM 3437 O O . ALA B 1 215 ? -5.445 19.156 -6.02 1 82.06 215 ALA B O 1
ATOM 3438 N N . TRP B 1 216 ? -7.43 18.547 -6.562 1 81.56 216 TRP B N 1
ATOM 3439 C CA . TRP B 1 216 ? -7.969 19.234 -5.395 1 81.56 216 TRP B CA 1
ATOM 3440 C C . TRP B 1 216 ? -7.957 18.328 -4.172 1 81.56 216 TRP B C 1
ATOM 3442 O O . TRP B 1 216 ? -8.43 18.703 -3.1 1 81.56 216 TRP B O 1
ATOM 3452 N N . TYR B 1 217 ? -7.371 17.141 -4.301 1 84.38 217 TYR B N 1
ATOM 3453 C CA . TYR B 1 217 ? -7.273 16.203 -3.189 1 84.38 217 TYR B CA 1
ATOM 3454 C C . TYR B 1 217 ? -5.934 16.328 -2.48 1 84.38 217 TYR B C 1
ATOM 3456 O O . TYR B 1 217 ? -5.059 15.477 -2.633 1 84.38 217 TYR B O 1
ATOM 3464 N N . PHE B 1 218 ? -5.836 17.359 -1.634 1 92.56 218 PHE B N 1
ATOM 3465 C CA . PHE B 1 218 ? -4.684 17.469 -0.749 1 92.56 218 PHE B CA 1
ATOM 3466 C C . PHE B 1 218 ? -4.727 16.406 0.34 1 92.56 218 PHE B C 1
ATOM 3468 O O . PHE B 1 218 ? -5.043 16.703 1.493 1 92.56 218 PHE B O 1
ATOM 3475 N N . SER B 1 219 ? -4.266 15.227 -0.027 1 94.31 219 SER B N 1
ATOM 3476 C CA . SER B 1 219 ? -4.531 14.055 0.799 1 94.31 219 SER B CA 1
ATOM 3477 C C . SER B 1 219 ? -3.283 13.617 1.556 1 94.31 219 SER B C 1
ATOM 3479 O O . SER B 1 219 ? -2.164 13.969 1.174 1 94.31 219 SER B O 1
ATOM 3481 N N . ALA B 1 220 ? -3.576 12.82 2.578 1 96.81 220 ALA B N 1
ATOM 3482 C CA . ALA B 1 220 ? -2.486 12.195 3.322 1 96.81 220 ALA B CA 1
ATOM 3483 C C . ALA B 1 220 ? -1.748 11.172 2.461 1 96.81 220 ALA B C 1
ATOM 3485 O O . ALA B 1 220 ? -0.553 10.938 2.652 1 96.81 220 ALA B O 1
ATOM 3486 N N . ARG B 1 221 ? -2.416 10.562 1.503 1 96.38 221 ARG B N 1
ATOM 3487 C CA . ARG B 1 221 ? -1.767 9.648 0.57 1 96.38 221 ARG B CA 1
ATOM 3488 C C . ARG B 1 221 ? -0.675 10.352 -0.224 1 96.38 221 ARG B C 1
ATOM 3490 O O . ARG B 1 221 ? 0.437 9.844 -0.357 1 96.38 221 ARG B O 1
ATOM 3497 N N . ASN B 1 222 ? -1.082 11.492 -0.772 1 97.31 222 ASN B N 1
ATOM 3498 C CA . ASN B 1 222 ? -0.116 12.281 -1.533 1 97.31 222 ASN B CA 1
ATOM 3499 C C . ASN B 1 222 ? 1.051 12.734 -0.66 1 97.31 222 ASN B C 1
ATOM 3501 O O . ASN B 1 222 ? 2.199 12.742 -1.108 1 97.31 222 ASN B O 1
ATOM 3505 N N . LEU B 1 223 ? 0.718 13.125 0.549 1 98.06 223 LEU B N 1
ATOM 3506 C CA . LEU B 1 223 ? 1.779 13.516 1.47 1 98.06 223 LEU B CA 1
ATOM 3507 C C . LEU B 1 223 ? 2.729 12.352 1.731 1 98.06 223 LEU B C 1
ATOM 3509 O O . LEU B 1 223 ? 3.943 12.547 1.819 1 98.06 223 LEU B O 1
ATOM 3513 N N . TRP B 1 224 ? 2.172 11.195 1.877 1 97.56 224 TRP B N 1
ATOM 3514 C CA . TRP B 1 224 ? 2.973 9.992 2.092 1 97.56 224 TRP B CA 1
ATOM 3515 C C . TRP B 1 224 ? 3.861 9.711 0.886 1 97.56 224 TRP B C 1
ATOM 3517 O O . TRP B 1 224 ? 5.023 9.328 1.041 1 97.56 224 TRP B O 1
ATOM 3527 N N . THR B 1 225 ? 3.352 9.859 -0.298 1 97.94 225 THR B N 1
ATOM 3528 C CA . THR B 1 225 ? 4.145 9.711 -1.514 1 97.94 225 THR B CA 1
ATOM 3529 C C . THR B 1 225 ? 5.344 10.656 -1.492 1 97.94 225 THR B C 1
ATOM 3531 O O . THR B 1 225 ? 6.477 10.234 -1.726 1 97.94 225 THR B O 1
ATOM 3534 N N . SER B 1 226 ? 5.082 11.906 -1.194 1 98 226 SER B N 1
ATOM 3535 C CA . SER B 1 226 ? 6.152 12.898 -1.12 1 98 226 SER B CA 1
ATOM 3536 C C . SER B 1 226 ? 7.184 12.516 -0.062 1 98 226 SER B C 1
ATOM 3538 O O . SER B 1 226 ? 8.391 12.641 -0.288 1 98 226 SER B O 1
ATOM 3540 N N . GLN B 1 227 ? 6.703 12.117 1.087 1 96.88 227 GLN B N 1
ATOM 3541 C CA . GLN B 1 227 ? 7.602 11.734 2.174 1 96.88 227 GLN B CA 1
ATOM 3542 C C . GLN B 1 227 ? 8.516 10.586 1.755 1 96.88 227 GLN B C 1
ATOM 3544 O O . GLN B 1 227 ? 9.703 10.578 2.078 1 96.88 227 GLN B O 1
ATOM 3549 N N . ARG B 1 228 ? 7.969 9.625 1.043 1 96.12 228 ARG B N 1
ATOM 3550 C CA . ARG B 1 228 ? 8.75 8.477 0.592 1 96.12 228 ARG B CA 1
ATOM 3551 C C . ARG B 1 228 ? 9.852 8.906 -0.374 1 96.12 228 ARG B C 1
ATOM 3553 O O . ARG B 1 228 ? 10.961 8.375 -0.335 1 96.12 228 ARG B O 1
ATOM 3560 N N . VAL B 1 229 ? 9.531 9.828 -1.218 1 97.25 229 VAL B N 1
ATOM 3561 C CA . VAL B 1 229 ? 10.516 10.32 -2.18 1 97.25 229 VAL B CA 1
ATOM 3562 C C . VAL B 1 229 ? 11.633 11.062 -1.449 1 97.25 229 VAL B C 1
ATOM 3564 O O . VAL B 1 229 ? 12.812 10.844 -1.73 1 97.25 229 VAL B O 1
ATOM 3567 N N . ILE B 1 230 ? 11.227 11.898 -0.52 1 95.06 230 ILE B N 1
ATOM 3568 C CA . ILE B 1 230 ? 12.203 12.648 0.268 1 95.06 230 ILE B CA 1
ATOM 3569 C C . ILE B 1 230 ? 13.133 11.672 0.996 1 95.06 230 ILE B C 1
ATOM 3571 O O . ILE B 1 230 ? 14.352 11.852 0.996 1 95.06 230 ILE B O 1
ATOM 3575 N N . HIS B 1 231 ? 12.562 10.664 1.53 1 92 231 HIS B N 1
ATOM 3576 C CA . HIS B 1 231 ? 13.344 9.656 2.238 1 92 231 HIS B CA 1
ATOM 3577 C C . HIS B 1 231 ? 14.359 8.992 1.311 1 92 231 HIS B C 1
ATOM 3579 O O . HIS B 1 231 ? 15.492 8.734 1.709 1 92 231 HIS B O 1
ATOM 3585 N N . GLU B 1 232 ? 13.953 8.703 0.113 1 94.69 232 GLU B N 1
ATOM 3586 C CA . GLU B 1 232 ? 14.844 8.047 -0.836 1 94.69 232 GLU B CA 1
ATOM 3587 C C . GLU B 1 232 ? 15.992 8.969 -1.238 1 94.69 232 GLU B C 1
ATOM 3589 O O . GLU B 1 232 ? 17.141 8.531 -1.346 1 94.69 232 GLU B O 1
ATOM 3594 N N . TYR B 1 233 ? 15.703 10.234 -1.451 1 94.38 233 TYR B N 1
ATOM 3595 C CA . TYR B 1 233 ? 16.766 11.18 -1.782 1 94.38 233 TYR B CA 1
ATOM 3596 C C . TYR B 1 233 ? 17.75 11.312 -0.628 1 94.38 233 TYR B C 1
ATOM 3598 O O . TYR B 1 233 ? 18.953 11.422 -0.846 1 94.38 233 TYR B O 1
ATOM 3606 N N . LEU B 1 234 ? 17.25 11.336 0.584 1 90 234 LEU B N 1
ATOM 3607 C CA . LEU B 1 234 ? 18.125 11.359 1.748 1 90 234 LEU B CA 1
ATOM 3608 C C . LEU B 1 234 ? 19 10.109 1.799 1 90 234 LEU B C 1
ATOM 3610 O O . LEU B 1 234 ? 20.172 10.18 2.158 1 90 234 LEU B O 1
ATOM 3614 N N . GLY B 1 235 ? 18.375 8.945 1.427 1 88.44 235 GLY B N 1
ATOM 3615 C CA . GLY B 1 235 ? 19.156 7.719 1.35 1 88.44 235 GLY B CA 1
ATOM 3616 C C . GLY B 1 235 ? 20.25 7.773 0.307 1 88.44 235 GLY B C 1
ATOM 3617 O O . GLY B 1 235 ? 21.359 7.305 0.549 1 88.44 235 GLY B O 1
ATOM 3618 N N . GLN B 1 236 ? 19.984 8.367 -0.824 1 92.75 236 GLN B N 1
ATOM 3619 C CA . GLN B 1 236 ? 20.984 8.523 -1.874 1 92.75 236 GLN B CA 1
ATOM 3620 C C . GLN B 1 236 ? 22.094 9.469 -1.436 1 92.75 236 GLN B C 1
ATOM 3622 O O . GLN B 1 236 ? 23.266 9.242 -1.73 1 92.75 236 GLN B O 1
ATOM 3627 N N . LEU B 1 237 ? 21.688 10.516 -0.758 1 90.75 237 LEU B N 1
ATOM 3628 C CA . LEU B 1 237 ? 22.672 11.469 -0.249 1 90.75 237 LEU B CA 1
ATOM 3629 C C . LEU B 1 237 ? 23.609 10.805 0.752 1 90.75 237 LEU B C 1
ATOM 3631 O O . LEU B 1 237 ? 24.812 11.055 0.738 1 90.75 237 LEU B O 1
ATOM 3635 N N . TRP B 1 238 ? 23.047 10 1.562 1 86.12 238 TRP B N 1
ATOM 3636 C CA . TRP B 1 238 ? 23.844 9.273 2.543 1 86.12 238 TRP B CA 1
ATOM 3637 C C . TRP B 1 238 ? 24.844 8.359 1.854 1 86.12 238 TRP B C 1
ATOM 3639 O O . TRP B 1 238 ? 26 8.266 2.281 1 86.12 238 TRP B O 1
ATOM 3649 N N . LEU B 1 239 ? 24.453 7.664 0.836 1 87.56 239 LEU B N 1
ATOM 3650 C CA . LEU B 1 239 ? 25.328 6.773 0.084 1 87.56 239 LEU B CA 1
ATOM 3651 C C . LEU B 1 239 ? 26.453 7.562 -0.589 1 87.56 239 LEU B C 1
ATOM 3653 O O . LEU B 1 239 ? 27.594 7.105 -0.631 1 87.56 239 LEU B O 1
ATOM 3657 N N . ALA B 1 240 ? 26.141 8.766 -1.07 1 90.38 240 ALA B N 1
ATOM 3658 C CA . ALA B 1 240 ? 27.109 9.609 -1.746 1 90.38 240 ALA B CA 1
ATOM 3659 C C . ALA B 1 240 ? 28.172 10.109 -0.77 1 90.38 240 ALA B C 1
ATOM 3661 O O . ALA B 1 240 ? 29.344 10.234 -1.129 1 90.38 240 ALA B O 1
ATOM 3662 N N . ILE B 1 241 ? 27.766 10.359 0.403 1 89.25 241 ILE B N 1
ATOM 3663 C CA . ILE B 1 241 ? 28.688 10.867 1.418 1 89.25 241 ILE B CA 1
ATOM 3664 C C . ILE B 1 241 ? 29.578 9.734 1.911 1 89.25 241 ILE B C 1
ATOM 3666 O O . ILE B 1 241 ? 30.781 9.945 2.162 1 89.25 241 ILE B O 1
ATOM 3670 N N . LYS B 1 242 ? 29.094 8.617 2.059 1 84.06 242 LYS B N 1
ATOM 3671 C CA . LYS B 1 242 ? 29.859 7.453 2.521 1 84.06 242 LYS B CA 1
ATOM 3672 C C . LYS B 1 242 ? 30.875 7.008 1.474 1 84.06 242 LYS B C 1
ATOM 3674 O O . LYS B 1 242 ? 31.922 6.453 1.812 1 84.06 242 LYS B O 1
ATOM 3679 N N . SER B 1 243 ? 30.5 7.16 0.172 1 73.25 243 SER B N 1
ATOM 3680 C CA . SER B 1 243 ? 31.391 6.707 -0.887 1 73.25 243 SER B CA 1
ATOM 3681 C C . SER B 1 243 ? 32.562 7.68 -1.084 1 73.25 243 SER B C 1
ATOM 3683 O O . SER B 1 243 ? 33.688 7.266 -1.397 1 73.25 243 SER B O 1
#

Sequence (486 aa):
MGFWLKKAITALILPIPLACALILAGLLLRRRAPKLALTLLLAGPVYLLALSFSPISTALANSLESHYTSWQPGAEVAYVLVLGSSHSSHPDRAATAQLSATALGRLMEGIRVWRANPDATLVLSGFAGSDPTPHAELMKCAAIEQGVPESHIHTFPQARDTEQEARLTAPLVGAAPAVLVTSASHMDRALSLYQAQGLSVTPAATDFIAQPTRAWYFSARNLWTSQRVIHEYLGQLWLAIKSMGFWLKKAITALILPIPLACALILAGLLLRRRAPKLALTLLLAGPVYLLALSFSPISTALANSLESHYTSWQPGAEVAYVLVLGSSHSSHPDRAATAQLSATALGRLMEGIRVWRANPDATLVLSGFAGSDPTPHAELMKCAAIEQGVPESHIHTFPQARDTEQEARLTAPLVGAAPAVLVTSASHMDRALSLYQAQGLSVTPAATDFIAQPTRAWYFSARNLWTSQRVIHEYLGQLWLAIKS

Foldseek 3Di:
DVVVVVVVVLVCPQLQNVLVVLQVVLVVCCVVDVVSSVVSNVCSVVSLLQLLQQVNLLVLLCVQFVVDDADDDDDAAAEEEQEADDFADDPVDQLLVGHDPQRNFQLVSSLVRCVSHVNHAYEFEAEQVVHPDQRRVSSLRVNVVVPRDNVRYHYHSPQHDLLSSLQVCCVVCPAGAYEYTGASNQQVVSCVSNVVSVDDYHYRHTPRLSDGDDRVDSDVSSSVSSSVSVVNVVVVVVVVVVD/DVVVVVVVVLVCPQLQNVLVVLLVVLVVCCVVDVVSSVVSNVCSVVSLLQLLQQVNLLVLLCVQFVVDDADDDDDAAAEEEQEADDFADDPVDQLLVRHDPQRNFQLVSSVVRCVSHVNHAYEFEAEQVVHPDQRRVSSLRVNVVVPRDSVRYHYHSPQHDLLSSLQVCCVVCPAGAYEYTGASNQQVVSCVSNVVSVDDYHYRHTPRLSDGDDRVDSDPSSSVSSSVSVVNVVVVVVVVVVD

pLDDT: mean 93.81, std 8.17, range [44.81, 98.88]

Organism: Ferrimonas balearica (strain DSM 9799 / CCM 4581 / KCTC 23876 / PAT) (NCBI:txid550540)

Solvent-accessible surface area (backbone atoms only — not comparable to full-atom values): 24376 Å² total; per-residue (Å²): 117,68,63,62,46,50,48,50,52,53,43,48,64,29,65,53,47,38,27,41,49,32,30,49,51,9,61,72,28,43,85,85,37,51,70,61,11,50,50,26,45,48,44,15,48,51,52,52,48,50,36,6,22,18,70,48,17,29,49,53,32,36,75,53,25,66,88,58,48,36,62,72,91,78,76,80,45,50,32,38,38,24,52,54,72,53,65,48,90,52,95,61,43,48,47,60,47,25,38,30,60,64,27,44,36,17,48,52,50,35,49,38,55,37,69,78,25,78,86,21,34,40,34,31,28,18,29,31,81,93,46,96,56,34,41,9,55,42,50,49,50,25,40,41,61,63,68,45,60,70,91,35,52,44,70,39,47,74,24,78,45,71,62,46,43,30,60,65,42,36,79,75,51,56,87,49,44,30,34,39,19,30,35,24,64,49,38,65,61,48,51,53,43,30,43,74,60,69,39,74,63,45,72,29,35,25,52,62,71,56,61,74,60,57,67,77,46,41,31,38,59,28,28,26,42,30,48,52,42,51,51,44,52,53,51,49,51,51,52,60,69,72,102,117,68,64,62,48,50,50,49,52,54,42,48,64,28,68,54,46,37,26,40,49,31,31,49,51,10,61,71,28,42,84,82,36,51,69,61,10,51,51,26,46,48,44,14,47,51,52,51,47,49,36,5,22,18,70,50,16,27,49,53,31,36,75,54,27,67,88,58,50,36,63,73,91,76,76,80,44,50,32,36,38,26,52,56,71,53,66,48,90,52,94,62,43,47,47,61,47,24,38,31,59,62,27,43,36,16,48,51,49,35,49,37,55,36,68,77,24,76,85,20,35,40,34,31,28,18,30,30,82,94,48,95,56,33,41,9,56,41,51,48,50,23,41,41,59,65,67,46,60,70,90,37,53,46,69,38,47,77,25,78,47,71,62,47,43,31,58,65,41,36,79,75,51,55,88,47,43,31,34,39,21,30,36,25,63,48,39,66,61,48,51,52,44,30,43,74,60,70,40,73,62,45,71,29,37,25,50,64,72,55,62,75,62,58,69,76,45,41,33,40,60,28,29,27,43,32,51,53,43,52,50,44,52,52,51,48,50,50,52,60,70,73,103

Secondary structure (DSSP, 8-state):
-HHHHHHHHHHHHSHHHHHHHHHHHHHHTTTT-HHHHHHHHHHHHHHHHHHH-HHHHHHHHHHHHTT-----S-S--SEEEE----B---TTS-HHHHB-HHHHHHHHHHHHHHHHSTTSEEEEE---TTSSS-HHHHHHHHHHHTT--GGGEEEETT--SHHHHH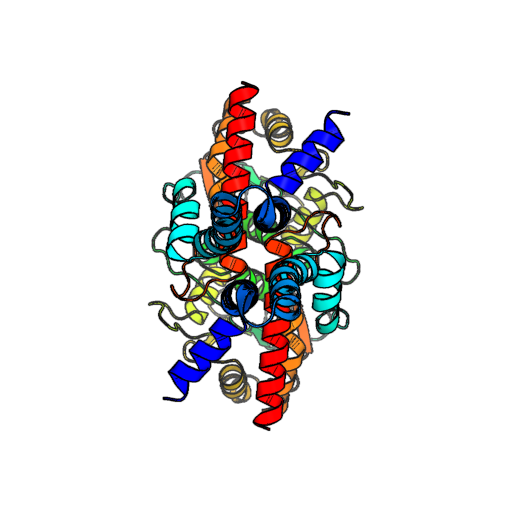HHHHHHHTTS-EEEEEEGGGHHHHHHHHHHTT--EEEEEE--------TT---HHHHHHHHHHHHHHHHHHHHHHH-/-HHHHHHHHHHHHSHHHHHHHHHHHHHHTTTT-HHHHHHHHHHHHHHHHHHH-HHHHHHHHHHHHTT-----S-S--SEEEE----B---TTS-HHHHB-HHHHHHHHHHHHHHHHSTTSEEEEE---TTSSS-HHHHHHHHHHHTT--GGGEEEETT--SHHHHHHHHHHHHTTS-EEEEEEGGGHHHHHHHHHHTT--EEEEEE--------TT---HHHHHHHHHHHHHHHHHHHHHHH-

Radius of gyration: 23.28 Å; Cα contacts (8 Å, |Δi|>4): 914; chains: 2; bounding box: 62×66×45 Å

Nearest PDB structures (foldseek):
  7ajb-assembly1_G  TM=3.191E-01  e=1.689E+00  Bos taurus
  3hut-assembly1_A  TM=3.962E-01  e=5.591E+00  Rhodospirillum rubrum ATCC 11170
  7ajb-assembly1_G  TM=3.245E-01  e=1.172E+00  Bos taurus
  6fjx-assembly1_A  TM=4.260E-01  e=9.012E+00  Thermus thermophilus HB27
  3hut-assembly1_A  TM=2.612E-01  e=6.415E+00  Rhodospirillum rubrum ATCC 11170

InterPro domains:
  IPR003848 Domain of unknown function DUF218 [PF02698] (79-235)
  IPR003848 Domain of unknown function DUF218 [cd06259] (79-235)
  IPR014729 Rossmann-like alpha/beta/alpha sandwich fold [G3DSA:3.40.50.620] (72-212)
  IPR051599 Cell Envelope Integrity and Synthesis Associated Protein [PTHR30336] (46-238)